Protein AF-0000000087417663 (afdb_homodimer)

InterPro domains:
  IPR006197 Peptidase S24, LexA-like [PR00726] (114-124)
  IPR006197 Peptidase S24, LexA-like [PR00726] (125-136)
  IPR006197 Peptidase S24, LexA-like [PR00726] (154-166)
  IPR006199 LexA repressor, DNA-binding domain [PF01726] (5-68)
  IPR006200 Transcription regulator LexA [MF_00015] (6-199)
  IPR006200 Transcription regulator LexA [TIGR00498] (5-198)
  IPR015927 Peptidase S24/S26A/S26B/S26C [PF00717] (82-193)
  IPR036286 LexA/Signal peptidase-like superfamily [SSF51306] (80-197)
  IPR036388 Winged helix-like DNA-binding domain superfamily [G3DSA:1.10.10.10] (5-72)
  IPR036390 Winged helix DNA-binding domain superfamily [SSF46785] (6-73)
  IPR039418 LexA-like [cd06529] (114-196)
  IPR050077 LexA repressor [PTHR33516] (3-199)

Foldseek 3Di:
DQPPLSDDPVLVVLLVVQVVCCVVVVWGDFLVVSCVVSVPPDSVVSVVSLVVQVVSQQWDADPPDRRRTGGRCVCVPFQKDFALADDDVDDGNRVPDPRDIDGPCVLPPVVFKDWDQDADCQAVLVVADHRKIFIWGFDFDDDQQFWFWKDDPNPDTDTAGWDDDDQWIWGHTSDPVDDIDIGNDITTGGTGDDIDDDD/DQPPLSDDPVLVVLLVVQVVCCVVVVWGDFLVVSCVVSVPPDSVVSVVSLVVQVVSQQWDADPPDRRRTGGRCVCVPFQKDFALADDDVPDGNRPPDPRDIDGPCVLPPVVFKDWDQDADCQAVLVVADHRKIFIWGFDFDDDQQFWFWKDDPNPDTDTAGWDDDDQWIWGHTSDPVDDIDIGNDITTGGTGDDIDDDD

Radius of gyration: 24.47 Å; Cα contacts (8 Å, |Δi|>4): 888; chains: 2; bounding box: 61×67×57 Å

Solvent-accessible surface area (backbone atoms only — not comparable to full-atom values): 20391 Å² total; per-residue (Å²): 132,75,39,99,86,65,41,51,72,68,50,46,52,50,49,52,49,42,50,50,35,24,70,73,67,71,42,22,58,37,63,67,52,50,17,66,73,68,70,40,88,47,66,64,60,45,48,51,48,50,49,51,38,32,73,68,44,39,27,40,70,48,85,92,44,70,49,28,47,34,54,26,44,24,63,44,42,49,35,30,28,34,33,32,36,40,33,19,77,49,65,18,50,65,49,77,76,82,46,49,68,41,75,50,50,87,69,34,40,54,91,48,24,35,26,28,37,31,43,54,58,48,31,41,74,71,47,42,45,58,69,22,32,41,28,26,37,64,37,70,70,80,58,71,74,38,46,26,36,30,31,41,87,84,54,23,23,26,63,24,31,34,33,78,50,96,82,31,33,41,37,34,47,33,27,92,90,55,72,67,46,76,36,77,62,65,47,41,58,16,34,57,44,30,39,42,36,76,100,133,72,40,97,84,65,40,51,73,68,50,46,51,50,50,51,50,41,50,50,35,24,68,73,68,71,42,22,58,37,64,67,54,49,16,64,75,68,70,40,87,48,67,65,60,47,48,52,49,50,48,51,37,31,72,69,43,41,27,39,69,48,85,90,44,71,49,29,46,34,55,25,43,24,63,46,42,48,35,30,28,36,33,33,35,40,32,18,74,52,63,17,49,66,50,76,77,82,45,48,68,40,76,51,51,88,69,34,42,53,92,48,23,34,26,26,38,31,44,55,58,50,30,40,75,71,46,42,46,58,70,22,32,41,28,26,38,63,35,71,69,79,57,72,73,38,47,26,36,30,30,40,89,84,54,25,21,26,64,24,30,34,34,79,51,95,82,32,32,40,37,34,47,33,28,92,91,56,71,67,46,78,34,76,62,66,46,41,58,16,33,56,44,30,38,42,36,77,102

Secondary structure (DSSP, 8-state):
---TTS--HHHHHHHHHHHHHHHHHSSPPPHHHHHHHHT---HHHHHHHHHHHHHTTSEEE-TT-TT-EEESS-----SEEEEEEEEESS------SS-EEEE-GGGG-TTTEEEEEEESSTTGGGT--TT-EEEEEE-S---TTEEEEEEETTTEEEEEEEEEETTEEEEE-S-TTSPPEEES--EEEEEEEEEEEE-/---TTS--HHHHHHHHHHHHHHHHHSSPPPHHHHHHHHT---HHHHHHHHHHHHHTTSEEE-TT-TT-EEESS-----SEEEEEEEEESS------SS-EEEE-GGGG-TTTEEEEEEESSTTGGGT--TT-EEEEEE-S---TTEEEEEEETTTEEEEEEEEEETTEEEEE-S-TTSPPEEES--EEEEEEEEEEEE-

Structure (mmCIF, N/CA/C/O backbone):
data_AF-0000000087417663-model_v1
#
loop_
_entity.id
_entity.type
_entity.pdbx_description
1 polymer 'LexA repressor'
#
loop_
_atom_site.group_PDB
_atom_site.id
_atom_site.type_symbol
_atom_site.label_atom_id
_atom_site.label_alt_id
_atom_site.label_comp_id
_atom_site.label_asym_id
_atom_site.label_entity_id
_atom_site.label_seq_id
_atom_site.pdbx_PDB_ins_code
_atom_site.Cartn_x
_atom_site.Cartn_y
_atom_site.Cartn_z
_atom_site.occupancy
_atom_site.B_iso_or_equiv
_atom_site.auth_seq_id
_atom_site.auth_comp_id
_atom_site.auth_asym_id
_atom_site.auth_atom_id
_atom_site.pdbx_PDB_model_num
ATOM 1 N N . MET A 1 1 ? 22.781 15.633 21.156 1 25.25 1 MET A N 1
ATOM 2 C CA . MET A 1 1 ? 22.844 15.68 19.688 1 25.25 1 MET A CA 1
ATOM 3 C C . MET A 1 1 ? 21.453 15.953 19.109 1 25.25 1 MET A C 1
ATOM 5 O O . MET A 1 1 ? 20.5 15.25 19.422 1 25.25 1 MET A O 1
ATOM 9 N N . ALA A 1 2 ? 21.109 17.156 18.656 1 35.22 2 ALA A N 1
ATOM 10 C CA . ALA A 1 2 ? 19.828 17.75 18.281 1 35.22 2 ALA A CA 1
ATOM 11 C C . ALA A 1 2 ? 19.156 16.922 17.172 1 35.22 2 ALA A C 1
ATOM 13 O O . ALA A 1 2 ? 19.781 16.578 16.172 1 35.22 2 ALA A O 1
ATOM 14 N N . LYS A 1 3 ? 18.141 16.344 17.391 1 44.72 3 LYS A N 1
ATOM 15 C CA . LYS A 1 3 ? 17.516 15.43 16.438 1 44.72 3 LYS A CA 1
ATOM 16 C C . LYS A 1 3 ? 16.953 16.203 15.242 1 44.72 3 LYS A C 1
ATOM 18 O O . LYS A 1 3 ? 16.891 17.422 15.258 1 44.72 3 LYS A O 1
ATOM 23 N N . LYS A 1 4 ? 16.609 15.641 14.164 1 45.53 4 LYS A N 1
ATOM 24 C CA . LYS A 1 4 ? 16.391 16.188 12.836 1 45.53 4 LYS A CA 1
ATOM 25 C C . LYS A 1 4 ? 15.461 17.406 12.883 1 45.53 4 LYS A C 1
ATOM 27 O O . LYS A 1 4 ? 15.602 18.328 12.086 1 45.53 4 LYS A O 1
ATOM 32 N N . ASN A 1 5 ? 14.469 17.453 13.797 1 47.47 5 ASN A N 1
ATOM 33 C CA . ASN A 1 5 ? 13.602 18.625 13.859 1 47.47 5 ASN A CA 1
ATOM 34 C C . ASN A 1 5 ? 13.992 19.562 15.008 1 47.47 5 ASN A C 1
ATOM 36 O O . ASN A 1 5 ? 13.258 20.5 15.336 1 47.47 5 ASN A O 1
ATOM 40 N N . GLY A 1 6 ? 15.273 19.344 15.602 1 59.28 6 GLY A N 1
ATOM 41 C CA . GLY A 1 6 ? 15.766 20.172 16.688 1 59.28 6 GLY A CA 1
ATOM 42 C C . GLY A 1 6 ? 15.055 19.922 18 1 59.28 6 GLY A C 1
ATOM 43 O O . GLY A 1 6 ? 15.086 20.75 18.906 1 59.28 6 GLY A O 1
ATOM 44 N N . LEU A 1 7 ? 14.344 18.812 18.047 1 66.44 7 LEU A N 1
ATOM 45 C CA . LEU A 1 7 ? 13.609 18.484 19.266 1 66.44 7 LEU A CA 1
ATOM 46 C C . LEU A 1 7 ? 14.508 17.766 20.266 1 66.44 7 LEU A C 1
ATOM 48 O O . LEU A 1 7 ? 15.383 16.984 19.875 1 66.44 7 LEU A O 1
ATOM 52 N N . THR A 1 8 ? 14.305 18.172 21.547 1 74.19 8 THR A N 1
ATOM 53 C CA . THR A 1 8 ? 14.883 17.359 22.609 1 74.19 8 THR A CA 1
ATOM 54 C C . THR A 1 8 ? 14.203 15.992 22.672 1 74.19 8 THR A C 1
ATOM 56 O O . THR A 1 8 ? 13.141 15.797 22.078 1 74.19 8 THR A O 1
ATOM 59 N N . GLU A 1 9 ? 14.789 15.086 23.375 1 76.75 9 GLU A N 1
ATOM 60 C CA . GLU A 1 9 ? 14.203 13.758 23.531 1 76.75 9 GLU A CA 1
ATOM 61 C C . GLU A 1 9 ? 12.789 13.836 24.094 1 76.75 9 GLU A C 1
ATOM 63 O O . GLU A 1 9 ? 11.883 13.141 23.625 1 76.75 9 GLU A O 1
ATOM 68 N N . ARG A 1 10 ? 12.719 14.641 25.094 1 79.31 10 ARG A N 1
ATOM 69 C CA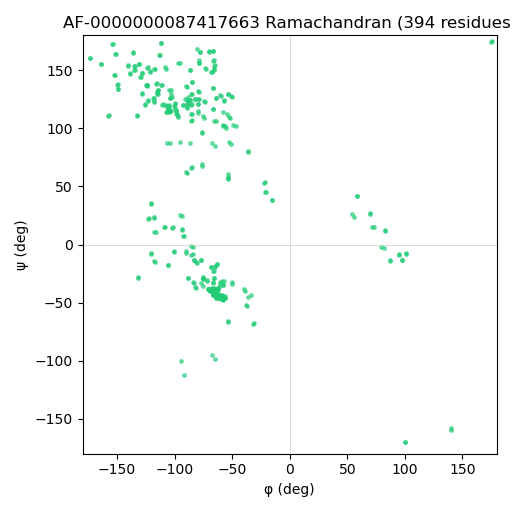 . ARG A 1 10 ? 11.43 14.781 25.766 1 79.31 10 ARG A CA 1
ATOM 70 C C . ARG A 1 10 ? 10.391 15.391 24.828 1 79.31 10 ARG A C 1
ATOM 72 O O . ARG A 1 10 ? 9.242 14.945 24.781 1 79.31 10 ARG A O 1
ATOM 79 N N . GLN A 1 11 ? 10.805 16.328 24.016 1 75 11 GLN A N 1
ATOM 80 C CA . GLN A 1 11 ? 9.906 16.969 23.062 1 75 11 GLN A CA 1
ATOM 81 C C . GLN A 1 11 ? 9.461 15.984 21.984 1 75 11 GLN A C 1
ATOM 83 O O . GLN A 1 11 ? 8.297 15.977 21.578 1 75 11 GLN A O 1
ATOM 88 N N . GLN A 1 12 ? 10.367 15.227 21.609 1 75.31 12 GLN A N 1
ATOM 89 C CA . GLN A 1 12 ? 10.062 14.211 20.609 1 75.31 12 GLN A CA 1
ATOM 90 C C . GLN A 1 12 ? 9.047 13.203 21.125 1 75.31 12 GLN A C 1
ATOM 92 O O . GLN A 1 12 ? 8.117 12.812 20.422 1 75.31 12 GLN A O 1
ATOM 97 N N . ASP A 1 13 ? 9.234 12.844 22.375 1 79.44 13 ASP A N 1
ATOM 98 C CA . ASP A 1 13 ? 8.312 11.898 23 1 79.44 13 ASP A CA 1
ATOM 99 C C . ASP A 1 13 ? 6.902 12.469 23.078 1 79.44 13 ASP A C 1
ATOM 101 O O . ASP A 1 13 ? 5.93 11.781 22.766 1 79.44 13 ASP A O 1
ATOM 105 N N . ILE A 1 14 ? 6.906 13.656 23.453 1 81.31 14 ILE A N 1
ATOM 106 C CA . ILE A 1 14 ? 5.605 14.297 23.594 1 81.31 14 ILE A CA 1
ATOM 107 C C . ILE A 1 14 ? 4.953 14.461 22.219 1 81.31 14 ILE A C 1
ATOM 109 O O . ILE A 1 14 ? 3.756 14.211 22.062 1 81.31 14 ILE A O 1
ATOM 113 N N . TYR A 1 15 ? 5.727 14.766 21.234 1 78.06 15 TYR A N 1
ATOM 114 C CA . TYR A 1 15 ? 5.203 14.922 19.891 1 78.06 15 TYR A CA 1
ATOM 115 C C . TYR A 1 15 ? 4.629 13.602 19.375 1 78.06 15 TYR A C 1
ATOM 117 O O . TYR A 1 15 ? 3.533 13.578 18.797 1 78.06 15 TYR A O 1
ATOM 125 N N . GLU A 1 16 ? 5.359 12.578 19.625 1 71.38 16 GLU A N 1
ATOM 126 C CA . GLU A 1 16 ? 4.895 11.266 19.188 1 71.38 16 GLU A CA 1
ATOM 127 C C . GLU A 1 16 ? 3.607 10.867 19.906 1 71.38 16 GLU A C 1
ATOM 129 O O . GLU A 1 16 ? 2.717 10.266 19.297 1 71.38 16 GLU A O 1
ATOM 134 N N . PHE A 1 17 ? 3.564 11.203 21.109 1 77.25 17 PHE A N 1
ATOM 135 C CA . PHE A 1 17 ? 2.361 10.953 21.891 1 77.25 17 PHE A CA 1
ATOM 136 C C . PHE A 1 17 ? 1.174 11.719 21.328 1 77.25 17 PHE A C 1
ATOM 138 O O . PHE A 1 17 ? 0.083 11.164 21.172 1 77.25 17 PHE A O 1
ATOM 145 N N . LEU A 1 18 ? 1.423 12.984 21.031 1 76.56 18 LEU A N 1
ATOM 146 C CA . LEU A 1 18 ? 0.368 13.812 20.469 1 76.56 18 LEU A CA 1
ATOM 147 C C . LEU A 1 18 ? -0.125 13.227 19.141 1 76.56 18 LEU A C 1
ATOM 149 O O . LEU A 1 18 ? -1.333 13.133 18.922 1 76.56 18 LEU A O 1
ATOM 153 N N . LYS A 1 19 ? 0.866 12.898 18.422 1 69.06 19 LYS A N 1
ATOM 154 C CA . LYS A 1 19 ? 0.556 12.32 17.109 1 69.06 19 LYS A CA 1
ATOM 155 C C . LYS A 1 19 ? -0.308 11.07 17.266 1 69.06 19 LYS A C 1
ATOM 157 O O . LYS A 1 19 ? -1.324 10.922 16.578 1 69.06 19 LYS A O 1
ATOM 162 N N . ASP A 1 20 ? 0.082 10.258 18.109 1 64.38 20 ASP A N 1
ATOM 163 C CA . ASP A 1 20 ? -0.628 9.008 18.359 1 64.38 20 ASP A CA 1
ATOM 164 C C . ASP A 1 20 ? -2.066 9.266 18.812 1 64.38 20 ASP A C 1
ATOM 166 O O . ASP A 1 20 ? -3 8.641 18.312 1 64.38 20 ASP A O 1
ATOM 170 N N . LYS A 1 21 ? -2.193 10.195 19.734 1 67.25 21 LYS A N 1
ATOM 171 C CA . LYS A 1 21 ? -3.514 10.469 20.297 1 67.25 21 LYS A CA 1
ATOM 172 C C . LYS A 1 21 ? -4.418 11.125 19.25 1 67.25 21 LYS A C 1
ATOM 174 O O . LYS A 1 21 ? -5.605 10.805 19.172 1 67.25 21 LYS A O 1
ATOM 179 N N . ILE A 1 22 ? -3.83 11.914 18.547 1 61.81 22 ILE A N 1
ATOM 180 C CA . ILE A 1 22 ? -4.625 12.633 17.562 1 61.81 22 ILE A CA 1
ATOM 181 C C . ILE A 1 22 ? -5.051 11.688 16.453 1 61.81 22 ILE A C 1
ATOM 183 O O . ILE A 1 22 ? -6.199 11.719 16 1 61.81 22 ILE A O 1
ATOM 187 N N . VAL A 1 23 ? -4.129 10.852 16.141 1 55.75 23 VAL A N 1
ATOM 188 C CA . VAL A 1 23 ? -4.402 9.914 15.062 1 55.75 23 VAL A CA 1
ATOM 189 C C . VAL A 1 23 ? -5.438 8.891 15.523 1 55.75 23 VAL A C 1
ATOM 191 O O . VAL A 1 23 ? -6.348 8.539 14.766 1 55.75 23 VAL A O 1
ATOM 194 N N . THR A 1 24 ? -5.305 8.516 16.703 1 54.56 24 THR A N 1
ATOM 195 C CA . THR A 1 24 ? -6.156 7.441 17.203 1 54.56 24 THR A CA 1
ATOM 196 C C . THR A 1 24 ? -7.527 7.984 17.609 1 54.56 24 THR A C 1
ATOM 198 O O . THR A 1 24 ? -8.555 7.348 17.359 1 54.56 24 THR A O 1
ATOM 201 N N . ARG A 1 25 ? -7.516 9.141 18.156 1 55.53 25 ARG A N 1
ATOM 202 C CA . ARG A 1 25 ? -8.758 9.641 18.734 1 55.53 25 ARG A CA 1
ATOM 203 C C . ARG A 1 25 ? -9.383 10.719 17.859 1 55.53 25 ARG A C 1
ATOM 205 O O . ARG A 1 25 ? -10.562 11.047 18.016 1 55.53 25 ARG A O 1
ATOM 212 N N . GLY A 1 26 ? -8.5 11.203 17 1 50 26 GLY A N 1
ATOM 213 C CA . GLY A 1 26 ? -8.984 12.289 16.156 1 50 26 GLY A CA 1
ATOM 214 C C . GLY A 1 26 ? -8.828 13.648 16.797 1 50 26 GLY A C 1
ATOM 215 O O . GLY A 1 26 ? -9.102 14.672 16.172 1 50 26 GLY A O 1
ATOM 216 N N . TYR A 1 27 ? -8.539 13.531 18.203 1 60.31 27 TYR A N 1
ATOM 217 C CA . TYR A 1 27 ? -8.305 14.797 18.891 1 60.31 27 TYR A CA 1
ATOM 218 C C . TYR A 1 27 ? -7.09 14.711 19.797 1 60.31 27 TYR A C 1
ATOM 220 O O . TYR A 1 27 ? -6.699 13.617 20.219 1 60.31 27 TYR A O 1
ATOM 228 N N . GLY A 1 28 ? -6.555 15.898 19.969 1 65.06 28 GLY A N 1
ATOM 229 C CA . GLY A 1 28 ? -5.336 15.938 20.766 1 65.06 28 GLY A CA 1
ATOM 230 C C . GLY A 1 28 ? -5.586 15.734 22.234 1 65.06 28 GLY A C 1
ATOM 231 O O . GLY A 1 28 ? -6.699 15.945 22.719 1 65.06 28 GLY A O 1
ATOM 232 N N . PRO A 1 29 ? -4.695 15.234 22.891 1 76.38 29 PRO A N 1
ATOM 233 C CA . PRO A 1 29 ? -4.777 15.094 24.344 1 76.38 29 PRO A CA 1
ATOM 234 C C . PRO A 1 29 ? -4.797 16.438 25.078 1 76.38 29 PRO A C 1
ATOM 236 O O . PRO A 1 29 ? -4.395 17.453 24.5 1 76.38 29 PRO A O 1
ATOM 239 N N . THR A 1 30 ? -5.426 16.422 26.328 1 75.12 30 THR A N 1
ATOM 240 C CA . THR A 1 30 ? -5.418 17.594 27.188 1 75.12 30 THR A CA 1
ATOM 241 C C . THR A 1 30 ? -4.07 17.75 27.891 1 75.12 30 THR A C 1
ATOM 243 O O . THR A 1 30 ? -3.262 16.828 27.891 1 75.12 30 THR A O 1
ATOM 246 N N . VAL A 1 31 ? -3.904 19 28.453 1 79.94 31 VAL A N 1
ATOM 247 C CA . VAL A 1 31 ? -2.697 19.266 29.219 1 79.94 31 VAL A CA 1
ATOM 248 C C . VAL A 1 31 ? -2.582 18.266 30.359 1 79.94 31 VAL A C 1
ATOM 250 O O . VAL A 1 31 ? -1.491 17.766 30.656 1 79.94 31 VAL A O 1
ATOM 253 N N . ARG A 1 32 ? -3.701 17.922 30.875 1 81.94 32 ARG A N 1
ATOM 254 C CA . ARG A 1 32 ? -3.721 17 32 1 81.94 32 ARG A CA 1
ATOM 255 C C . ARG A 1 32 ? -3.305 15.594 31.562 1 81.94 32 ARG A C 1
ATOM 257 O O . ARG A 1 32 ? -2.555 14.914 32.281 1 81.94 32 ARG A O 1
ATOM 264 N N . GLU A 1 33 ? -3.738 15.164 30.422 1 84.12 33 GLU A N 1
ATOM 265 C CA . GLU A 1 33 ? -3.4 13.844 29.891 1 84.12 33 GLU A CA 1
ATOM 266 C C . GLU A 1 33 ? -1.91 13.742 29.578 1 84.12 33 GLU A C 1
ATOM 268 O O . GLU A 1 33 ? -1.286 12.711 29.844 1 84.12 33 GLU A O 1
ATOM 273 N N . ILE A 1 34 ? -1.452 14.75 29.031 1 84.56 34 ILE A N 1
ATOM 274 C CA . ILE A 1 34 ? -0.037 14.789 28.672 1 84.56 34 ILE A CA 1
ATOM 275 C C . ILE A 1 34 ? 0.813 14.727 29.938 1 84.56 34 ILE A C 1
ATOM 277 O O . ILE A 1 34 ? 1.778 13.969 30.016 1 84.56 34 ILE A O 1
ATOM 281 N N . GLY A 1 35 ? 0.456 15.516 30.938 1 87.75 35 GLY A N 1
ATOM 282 C CA . GLY A 1 35 ? 1.159 15.477 32.219 1 87.75 35 GLY A CA 1
ATOM 283 C C . GLY A 1 35 ? 1.181 14.102 32.844 1 87.75 35 GLY A C 1
ATOM 284 O O . GLY A 1 35 ? 2.221 13.648 33.312 1 87.75 35 GLY A O 1
ATOM 285 N N . ALA A 1 36 ? 0.083 13.461 32.812 1 87.19 36 ALA A N 1
ATOM 286 C CA . ALA A 1 36 ? -0.039 12.133 33.406 1 87.19 36 ALA A CA 1
ATOM 287 C C . ALA A 1 36 ? 0.82 11.117 32.656 1 87.19 36 ALA A C 1
ATOM 289 O O . ALA A 1 36 ? 1.458 10.258 33.25 1 87.19 36 ALA A O 1
ATOM 290 N N . ALA A 1 37 ? 0.883 11.258 31.312 1 84 37 ALA A N 1
ATOM 291 C CA . ALA A 1 37 ? 1.581 10.289 30.469 1 84 37 ALA A CA 1
ATOM 292 C C . ALA A 1 37 ? 3.094 10.406 30.641 1 84 37 ALA A C 1
ATOM 294 O O . ALA A 1 37 ? 3.811 9.406 30.562 1 84 37 ALA A O 1
ATOM 295 N N . PHE A 1 38 ? 3.523 11.602 30.906 1 87.75 38 PHE A N 1
ATOM 296 C CA . PHE A 1 38 ? 4.969 11.805 30.938 1 87.75 38 PHE A CA 1
ATOM 297 C C . PHE A 1 38 ? 5.438 12.211 32.312 1 87.75 38 PHE A C 1
ATOM 299 O O . PHE A 1 38 ? 6.594 12.602 32.5 1 87.75 38 PHE A O 1
ATOM 306 N N . GLU A 1 39 ? 4.535 12.086 33.25 1 87.31 39 GLU A N 1
ATOM 307 C CA . GLU A 1 39 ? 4.84 12.344 34.656 1 87.31 39 GLU A CA 1
ATOM 308 C C . GLU A 1 39 ? 5.348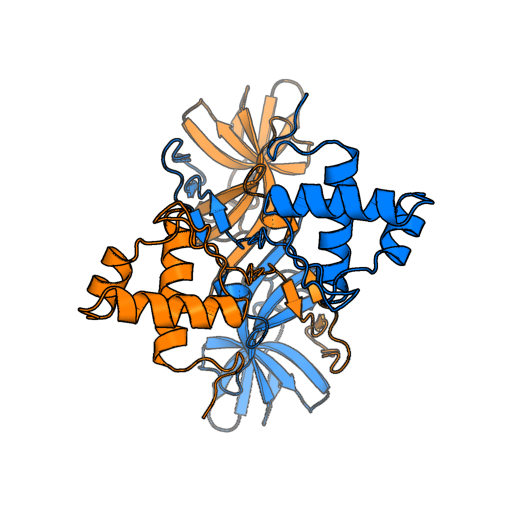 13.766 34.875 1 87.31 39 GLU A C 1
ATOM 310 O O . GLU A 1 39 ? 6.375 13.977 35.5 1 87.31 39 GLU A O 1
ATOM 315 N N . ILE A 1 40 ? 4.723 14.648 34.219 1 85 40 ILE A N 1
ATOM 316 C CA . ILE A 1 40 ? 4.961 16.078 34.438 1 85 40 ILE A CA 1
ATOM 317 C C . ILE A 1 40 ? 3.879 16.641 35.344 1 85 40 ILE A C 1
ATOM 319 O O . ILE A 1 40 ? 2.699 16.656 35 1 85 40 ILE A O 1
ATOM 323 N N . ARG A 1 41 ? 4.262 17.016 36.531 1 84.06 41 ARG A N 1
ATOM 324 C CA . ARG A 1 41 ? 3.307 17.406 37.562 1 84.06 41 ARG A CA 1
ATOM 325 C C . ARG A 1 41 ? 2.76 18.812 37.312 1 84.06 41 ARG A C 1
ATOM 327 O O . ARG A 1 41 ? 1.592 19.094 37.562 1 84.06 41 ARG A O 1
ATOM 334 N N . SER A 1 42 ? 3.596 19.656 36.75 1 81.94 42 SER A N 1
ATOM 335 C CA . SER A 1 42 ? 3.199 21.047 36.562 1 81.94 42 SER A CA 1
ATOM 336 C C . SER A 1 42 ? 2.531 21.234 35.188 1 81.94 42 SER A C 1
ATOM 338 O O . SER A 1 42 ? 3.082 20.844 34.156 1 81.94 42 SER A O 1
ATOM 340 N N . PRO A 1 43 ? 1.26 21.812 35.156 1 83.81 43 PRO A N 1
ATOM 341 C CA . PRO A 1 43 ? 0.661 22.156 33.875 1 83.81 43 PRO A CA 1
ATOM 342 C C . PRO A 1 43 ? 1.522 23.109 33.062 1 83.81 43 PRO A C 1
ATOM 344 O O . PRO A 1 43 ? 1.567 23.016 31.828 1 83.81 43 PRO A O 1
ATOM 347 N N . ASN A 1 44 ? 2.201 23.906 33.75 1 84.19 44 ASN A N 1
ATOM 348 C CA . ASN A 1 44 ? 3.064 24.859 33.062 1 84.19 44 ASN A CA 1
ATOM 349 C C . ASN A 1 44 ? 4.215 24.172 32.344 1 84.19 44 ASN A C 1
ATOM 351 O O . ASN A 1 44 ? 4.621 24.578 31.266 1 84.19 44 ASN A O 1
ATOM 355 N N . GLY A 1 45 ? 4.703 23.203 33 1 84.69 45 GLY A N 1
ATOM 356 C CA . GLY A 1 45 ? 5.742 22.422 32.344 1 84.69 45 GLY A CA 1
ATOM 357 C C . GLY A 1 45 ? 5.289 21.797 31.047 1 84.69 45 GLY A C 1
ATOM 358 O O . GLY A 1 45 ? 6.027 21.812 30.062 1 84.69 45 GLY A O 1
ATOM 359 N N . VAL A 1 46 ? 4.098 21.234 31.031 1 85.62 46 VAL A N 1
ATOM 360 C CA . VAL A 1 46 ? 3.531 20.672 29.812 1 85.62 46 VAL A CA 1
ATOM 361 C C . VAL A 1 46 ? 3.377 21.766 28.766 1 85.62 46 VAL A C 1
ATOM 363 O O . VAL A 1 46 ? 3.736 21.562 27.594 1 85.62 46 VAL A O 1
ATOM 366 N N . MET A 1 47 ? 2.896 22.844 29.188 1 83 47 MET A N 1
ATOM 367 C CA . MET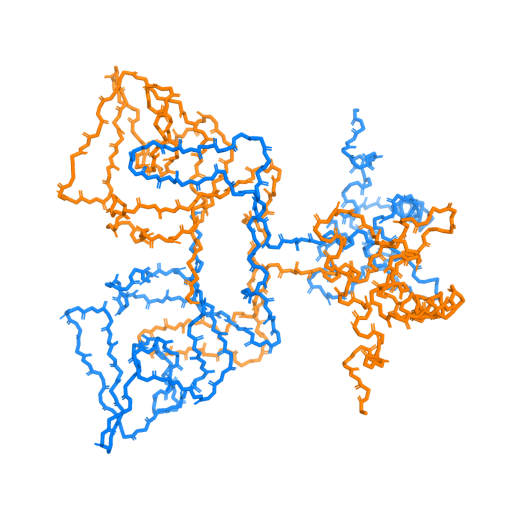 A 1 47 ? 2.654 23.953 28.266 1 83 47 MET A CA 1
ATOM 368 C C . MET A 1 47 ? 3.955 24.422 27.625 1 83 47 MET A C 1
ATOM 370 O O . MET A 1 47 ? 3.967 24.812 26.453 1 83 47 MET A O 1
ATOM 374 N N . CYS A 1 48 ? 5.004 24.406 28.344 1 84.81 48 CYS A N 1
ATOM 375 C CA . CYS A 1 48 ? 6.309 24.797 27.828 1 84.81 48 CYS A CA 1
ATOM 376 C C . CYS A 1 48 ? 6.715 23.891 26.656 1 84.81 48 CYS A C 1
ATOM 378 O O . CYS A 1 48 ? 7.199 24.375 25.641 1 84.81 48 CYS A O 1
ATOM 380 N N . HIS A 1 49 ? 6.496 22.656 26.859 1 84.25 49 HIS A N 1
ATOM 381 C CA . HIS A 1 49 ? 6.824 21.734 25.781 1 84.25 49 HIS A CA 1
ATOM 382 C C . HIS A 1 49 ? 5.918 21.953 24.578 1 84.25 49 HIS A C 1
ATOM 384 O O . HIS A 1 49 ? 6.375 21.891 23.422 1 84.25 49 HIS A O 1
ATOM 390 N N . LEU A 1 50 ? 4.707 22.141 24.859 1 81.75 50 LEU A N 1
ATOM 391 C CA . LEU A 1 50 ? 3.762 22.375 23.781 1 81.75 50 LEU A CA 1
ATOM 392 C C . LEU A 1 50 ? 4.113 23.656 23.016 1 81.75 50 LEU A C 1
ATOM 394 O O . LEU A 1 50 ? 4.023 23.703 21.797 1 81.75 50 LEU A O 1
ATOM 398 N N . LYS A 1 51 ? 4.426 24.641 23.688 1 78.94 51 LYS A N 1
ATOM 399 C CA . LYS A 1 51 ? 4.859 25.891 23.078 1 78.94 51 LYS A CA 1
ATOM 400 C C . LYS A 1 51 ? 6.098 25.688 22.203 1 78.94 51 LYS A C 1
ATOM 402 O O . LYS A 1 51 ? 6.203 26.25 21.109 1 78.94 51 LYS A O 1
ATOM 407 N N . ALA A 1 52 ? 6.98 24.969 22.75 1 79.19 52 ALA A N 1
ATOM 408 C CA . ALA A 1 52 ? 8.188 24.656 21.984 1 79.19 52 ALA A CA 1
ATOM 409 C C . ALA A 1 52 ? 7.844 23.922 20.688 1 79.19 52 ALA A C 1
ATOM 411 O O . ALA A 1 52 ? 8.383 24.234 19.625 1 79.19 52 ALA A O 1
ATOM 412 N N . LEU A 1 53 ? 6.98 22.922 20.812 1 76.81 53 LEU A N 1
ATOM 413 C CA . LEU A 1 53 ? 6.551 22.188 19.641 1 76.81 53 LEU A CA 1
ATOM 414 C C . LEU A 1 53 ? 5.824 23.094 18.656 1 76.81 53 LEU A C 1
ATOM 416 O O . LEU A 1 53 ? 5.984 22.953 17.438 1 76.81 53 LEU A O 1
ATOM 420 N N . GLU A 1 54 ? 5.066 23.953 19.172 1 74.12 54 GLU A N 1
ATOM 421 C CA . GLU A 1 54 ? 4.348 24.922 18.344 1 74.12 54 GLU A CA 1
ATOM 422 C C . GLU A 1 54 ? 5.309 25.891 17.656 1 74.12 54 GLU A C 1
ATOM 424 O O . GLU A 1 54 ? 5.16 26.188 16.469 1 74.12 54 GLU A O 1
ATOM 429 N N . LYS A 1 55 ? 6.16 26.281 18.391 1 71 55 LYS A N 1
ATOM 430 C CA . LYS A 1 55 ? 7.172 27.188 17.859 1 71 55 LYS A CA 1
ATOM 431 C C . LYS A 1 55 ? 7.953 26.516 16.719 1 71 55 LYS A C 1
ATOM 433 O O . LYS A 1 55 ? 8.32 27.172 15.75 1 71 55 LYS A O 1
ATOM 438 N N . LYS A 1 56 ? 8.094 25.281 16.906 1 66.25 56 LYS A N 1
ATOM 439 C CA . LYS A 1 56 ? 8.844 24.516 15.898 1 66.25 56 LYS A CA 1
ATOM 440 C C . LYS A 1 56 ? 7.953 24.109 14.734 1 66.25 56 LYS A C 1
ATOM 442 O O . LYS A 1 56 ? 8.406 23.438 13.805 1 66.25 56 LYS A O 1
ATOM 447 N N . GLY A 1 57 ? 6.676 24.484 14.898 1 63.41 57 GLY A N 1
ATOM 448 C CA . GLY A 1 57 ? 5.723 24.312 13.82 1 63.41 57 GLY A CA 1
ATOM 449 C C . GLY A 1 57 ? 5.148 22.906 13.766 1 63.41 57 GLY A C 1
ATOM 450 O O . GLY A 1 57 ? 4.586 22.5 12.742 1 63.41 57 GLY A O 1
ATOM 451 N N . LEU A 1 58 ? 5.375 22.156 14.789 1 65.19 58 LEU A N 1
ATOM 452 C CA . LEU A 1 58 ? 4.949 20.766 14.781 1 65.19 58 LEU A CA 1
ATOM 453 C C . LEU A 1 58 ? 3.484 20.641 15.188 1 65.19 58 LEU A C 1
ATOM 455 O O . LEU A 1 58 ? 2.793 19.719 14.75 1 65.19 58 LEU A O 1
ATOM 459 N N . ILE A 1 59 ? 3.088 21.562 16.078 1 67 59 ILE A N 1
ATOM 460 C CA . ILE A 1 59 ? 1.693 21.547 16.516 1 67 59 ILE A CA 1
ATOM 461 C C . ILE A 1 59 ? 1.126 22.953 16.516 1 67 59 ILE A C 1
ATOM 463 O O . ILE A 1 59 ? 1.878 23.938 16.484 1 67 59 ILE A O 1
ATOM 467 N N . THR A 1 60 ? -0.116 23.062 16.297 1 64.5 60 THR A N 1
ATOM 468 C CA . THR A 1 60 ? -0.841 24.312 16.516 1 64.5 60 THR A CA 1
ATOM 469 C C . THR A 1 60 ? -1.872 24.156 17.625 1 64.5 60 THR A C 1
ATOM 471 O O . THR A 1 60 ? -2.451 23.078 17.781 1 64.5 60 THR A O 1
ATOM 474 N N . ARG A 1 61 ? -1.864 25.109 18.562 1 63.62 61 ARG A N 1
ATOM 475 C CA . ARG A 1 61 ? -2.826 25.062 19.656 1 63.62 61 ARG A CA 1
ATOM 476 C C . ARG A 1 61 ? -3.854 26.188 19.531 1 63.62 61 ARG A C 1
ATOM 478 O O . ARG A 1 61 ? -3.52 27.297 19.094 1 63.62 61 ARG A O 1
ATOM 485 N N . GLU A 1 62 ? -5.07 25.812 19.422 1 51.5 62 GLU A N 1
ATOM 486 C CA . GLU A 1 62 ? -6.086 26.859 19.469 1 51.5 62 GLU A CA 1
ATOM 487 C C . GLU A 1 62 ? -6.355 27.281 20.906 1 51.5 62 GLU A C 1
ATOM 489 O O . GLU A 1 62 ? -6.324 26.469 21.828 1 51.5 62 GLU A O 1
ATOM 494 N N . SER A 1 63 ? -6.055 28.422 21.203 1 49.94 63 SER A N 1
ATOM 495 C CA . SER A 1 63 ? -6.055 29.062 22.516 1 49.94 63 SER A CA 1
ATOM 496 C C . SER A 1 63 ? -7.238 28.609 23.359 1 49.94 63 SER A C 1
ATOM 498 O O . SER A 1 63 ? -7.102 28.422 24.562 1 49.94 63 SER A O 1
ATOM 500 N N . HIS A 1 64 ? -8.398 28.656 22.938 1 46.62 64 HIS A N 1
ATOM 501 C CA . HIS A 1 64 ? -9.547 28.641 23.844 1 46.62 64 HIS A CA 1
ATOM 502 C C . HIS A 1 64 ? -10.023 27.203 24.109 1 46.62 64 HIS A C 1
ATOM 504 O O . HIS A 1 64 ? -10.914 26.984 24.938 1 46.62 64 HIS A O 1
ATOM 510 N N . MET A 1 65 ? -9.445 26.078 23.422 1 40.66 65 MET A N 1
ATOM 511 C CA . MET A 1 65 ? -9.977 24.75 23.688 1 40.66 65 MET A CA 1
ATOM 512 C C . MET A 1 65 ? -8.859 23.797 24.109 1 40.66 65 MET A C 1
ATOM 514 O O . MET A 1 65 ? -7.77 23.828 23.547 1 40.66 65 MET A O 1
ATOM 518 N N . SER A 1 66 ? -8.922 23.25 25.25 1 45.19 66 SER A N 1
ATOM 519 C CA . SER A 1 66 ? -8.008 22.266 25.828 1 45.19 66 SER A CA 1
ATOM 520 C C . SER A 1 66 ? -7.539 21.266 24.781 1 45.19 66 SER A C 1
ATOM 522 O O . SER A 1 66 ? -6.391 20.812 24.828 1 45.19 66 SER A O 1
ATOM 524 N N . ARG A 1 67 ? -8.398 20.812 23.891 1 42.59 67 ARG A N 1
ATOM 525 C CA . ARG A 1 67 ? -8.117 19.719 22.953 1 42.59 67 ARG A CA 1
ATOM 526 C C . ARG A 1 67 ? -7.609 20.25 21.625 1 42.59 67 ARG A C 1
ATOM 528 O O . ARG A 1 67 ? -7.594 19.531 20.625 1 42.59 67 ARG A O 1
ATOM 535 N N . ALA A 1 68 ? -7.07 21.406 21.719 1 50.03 68 ALA A N 1
ATOM 536 C CA . ALA A 1 68 ? -6.859 22.109 20.453 1 50.03 68 ALA A CA 1
ATOM 537 C C . ALA A 1 68 ? -5.461 21.844 19.906 1 50.03 68 ALA A C 1
ATOM 539 O O . ALA A 1 68 ? -4.922 22.641 19.156 1 50.03 68 ALA A O 1
ATOM 540 N N . ILE A 1 69 ? -4.824 20.922 20.422 1 49.41 69 ILE A N 1
ATOM 541 C CA . ILE A 1 69 ? -3.492 20.688 19.875 1 49.41 69 ILE A CA 1
ATOM 542 C C . ILE A 1 69 ? -3.607 20 18.516 1 49.41 69 ILE A C 1
ATOM 544 O O . ILE A 1 69 ? -4.328 19.016 18.375 1 49.41 69 ILE A O 1
ATOM 548 N N . GLN A 1 70 ? -3.285 20.781 17.578 1 50.28 70 GLN A N 1
ATOM 549 C CA . GLN A 1 70 ? -3.229 20.203 16.234 1 50.28 70 GLN A CA 1
ATOM 550 C C . GLN A 1 70 ? -1.786 20.047 15.766 1 50.28 70 GLN A C 1
ATOM 552 O O . GLN A 1 70 ? -0.927 20.859 16.094 1 50.28 70 GLN A O 1
ATOM 557 N N . LEU A 1 71 ? -1.381 18.922 15.5 1 49.12 71 LEU A N 1
ATOM 558 C CA . LEU A 1 71 ? -0.057 18.766 14.906 1 49.12 71 LEU A CA 1
ATOM 559 C C . LEU A 1 71 ? 0.097 19.656 13.68 1 49.12 71 LEU A C 1
ATOM 561 O O . LEU A 1 71 ? -0.832 19.781 12.883 1 49.12 71 LEU A O 1
ATOM 565 N N . THR A 1 72 ? 0.943 20.688 13.906 1 46.56 72 THR A N 1
ATOM 566 C CA . THR A 1 72 ? 1.208 21.531 12.742 1 46.56 72 THR A CA 1
ATOM 567 C C . THR A 1 72 ? 1.679 20.688 11.562 1 46.56 72 THR A C 1
ATOM 569 O O . THR A 1 72 ? 1.345 20.984 10.406 1 46.56 72 THR A O 1
ATOM 572 N N . GLU A 1 73 ? 2.928 20.141 11.898 1 40.84 73 GLU A N 1
ATOM 573 C CA . GLU A 1 73 ? 3.445 19.312 10.812 1 40.84 73 GLU A CA 1
ATOM 574 C C . GLU A 1 73 ? 2.424 18.25 10.383 1 40.84 73 GLU A C 1
ATOM 576 O O . GLU A 1 73 ? 1.99 17.438 11.195 1 40.84 73 GLU A O 1
ATOM 581 N N . SER A 1 74 ? 1.376 18.656 9.977 1 39.56 74 SER A N 1
ATOM 582 C CA . SER A 1 74 ? 0.72 17.625 9.172 1 39.56 74 SER A CA 1
ATOM 583 C C . SER A 1 74 ? 1.7 16.531 8.773 1 39.56 74 SER A C 1
ATOM 585 O O . SER A 1 74 ? 2.539 16.734 7.891 1 39.56 74 SER A O 1
ATOM 587 N N . THR A 1 75 ? 2.512 16.266 9.695 1 38.94 75 THR A N 1
ATOM 588 C CA . THR A 1 75 ? 3.348 15.141 9.289 1 38.94 75 THR A CA 1
ATOM 589 C C . THR A 1 75 ? 2.654 14.32 8.211 1 38.94 75 THR A C 1
ATOM 591 O O . THR A 1 75 ? 1.669 13.625 8.484 1 38.94 75 THR A O 1
ATOM 594 N N . GLN A 1 76 ? 2.301 15.031 7.266 1 41.25 76 GLN A N 1
ATOM 595 C CA . GLN A 1 76 ? 1.822 14.594 5.957 1 41.25 76 GLN A CA 1
ATOM 596 C C . GLN A 1 76 ? 2.277 13.172 5.652 1 41.25 76 GLN A C 1
ATOM 598 O O . GLN A 1 76 ? 3.436 12.945 5.297 1 41.25 76 GLN A O 1
ATOM 603 N N . PHE A 1 77 ? 2.123 12.406 6.613 1 47.41 77 PHE A N 1
ATOM 604 C CA . PHE A 1 77 ? 2.408 11.047 6.156 1 47.41 77 PHE A CA 1
ATOM 605 C C . PHE A 1 77 ? 1.929 10.852 4.723 1 47.41 77 PHE A C 1
ATOM 607 O O . PHE A 1 77 ? 0.797 11.203 4.387 1 47.41 77 PHE A O 1
ATOM 614 N N . SER A 1 78 ? 2.705 11.305 3.799 1 59.53 78 SER A N 1
ATOM 615 C CA . SER A 1 78 ? 2.453 11.023 2.389 1 59.53 78 SER A CA 1
ATOM 616 C C . SER A 1 78 ? 2.611 9.539 2.086 1 59.53 78 SER A C 1
ATOM 618 O O . SER A 1 78 ? 3.559 8.898 2.553 1 59.53 78 SER A O 1
ATOM 620 N N . ALA A 1 79 ? 1.513 8.891 1.888 1 72.81 79 ALA A N 1
ATOM 621 C CA . ALA A 1 79 ? 1.65 7.547 1.327 1 72.81 79 ALA A CA 1
ATOM 622 C C . ALA A 1 79 ? 2.482 7.57 0.049 1 72.81 79 ALA A C 1
ATOM 624 O O . ALA A 1 79 ? 1.963 7.328 -1.043 1 72.81 79 ALA A O 1
ATOM 625 N N . SER A 1 80 ? 3.738 8.102 0.22 1 69.44 80 SER A N 1
ATOM 626 C CA . SER A 1 80 ? 4.684 8.148 -0.892 1 69.44 80 SER A CA 1
ATOM 627 C C . SER A 1 80 ? 6.039 7.578 -0.488 1 69.44 80 SER A C 1
ATOM 629 O O . SER A 1 80 ? 6.406 7.613 0.688 1 69.44 80 SER A O 1
ATOM 631 N N . LEU A 1 81 ? 6.664 6.941 -1.345 1 71.38 81 LEU A N 1
ATOM 632 C CA . LEU A 1 81 ? 8.016 6.414 -1.171 1 71.38 81 LEU A CA 1
ATOM 633 C C . LEU A 1 81 ? 8.922 6.844 -2.322 1 71.38 81 LEU A C 1
ATOM 635 O O . LEU A 1 81 ? 8.453 7.008 -3.453 1 71.38 81 LEU A O 1
ATOM 639 N N . PRO A 1 82 ? 10.211 7.051 -2.043 1 70.5 82 PRO A N 1
ATOM 640 C CA . PRO A 1 82 ? 11.148 7.176 -3.158 1 70.5 82 PRO A CA 1
ATOM 641 C C . PRO A 1 82 ? 11.133 5.957 -4.078 1 70.5 82 PRO A C 1
ATOM 643 O O . PRO A 1 82 ? 11.164 4.816 -3.605 1 70.5 82 PRO A O 1
ATOM 646 N N . LEU A 1 83 ? 10.891 6.125 -5.316 1 72.5 83 LEU A N 1
ATOM 647 C CA . LEU A 1 83 ? 11.016 5.066 -6.312 1 72.5 83 LEU A CA 1
ATOM 648 C C . LEU A 1 83 ? 12.461 4.961 -6.809 1 72.5 83 LEU A C 1
ATOM 650 O O . LEU A 1 83 ? 12.945 5.844 -7.512 1 72.5 83 LEU A O 1
ATOM 654 N N . ALA A 1 84 ? 13.148 3.938 -6.395 1 74.56 84 ALA A N 1
ATOM 655 C CA . ALA A 1 84 ? 14.562 3.77 -6.711 1 74.56 84 ALA A CA 1
ATOM 656 C C . ALA A 1 84 ? 14.75 3.201 -8.117 1 74.56 84 ALA A C 1
ATOM 658 O O . ALA A 1 84 ? 15.852 3.23 -8.672 1 74.56 84 ALA A O 1
ATOM 659 N N . GLY A 1 85 ? 13.68 2.633 -8.727 1 75.56 85 GLY A N 1
ATOM 660 C CA . GLY A 1 85 ? 13.773 2.066 -10.062 1 75.56 85 GLY A CA 1
ATOM 661 C C . GLY A 1 85 ? 12.992 0.779 -10.219 1 75.56 85 GLY A C 1
ATOM 662 O O . GLY A 1 85 ? 11.938 0.608 -9.602 1 75.56 85 GLY A O 1
ATOM 663 N N . ASN A 1 86 ? 13.477 0.053 -11.273 1 76.19 86 ASN A N 1
ATOM 664 C CA . ASN A 1 86 ? 12.867 -1.239 -11.57 1 76.19 86 ASN A CA 1
ATOM 665 C C . ASN A 1 86 ? 13.75 -2.395 -11.094 1 76.19 86 ASN A C 1
ATOM 667 O O . ASN A 1 86 ? 14.977 -2.291 -11.102 1 76.19 86 ASN A O 1
ATOM 671 N N . VAL A 1 87 ? 13.18 -3.203 -10.43 1 73.56 87 VAL A N 1
ATOM 672 C CA . VAL A 1 87 ? 13.945 -4.367 -9.992 1 73.56 87 VAL A CA 1
ATOM 673 C C . VAL A 1 87 ? 13.508 -5.598 -10.789 1 73.56 87 VAL A C 1
ATOM 675 O O . VAL A 1 87 ? 12.312 -5.867 -10.922 1 73.56 87 VAL A O 1
ATOM 678 N N . ALA A 1 88 ? 14.266 -5.582 -11.883 1 64.06 88 ALA A N 1
ATOM 679 C CA . ALA A 1 88 ? 14.008 -6.766 -12.703 1 64.06 88 ALA A CA 1
ATOM 680 C C . ALA A 1 88 ? 14.766 -7.977 -12.164 1 64.06 88 ALA A C 1
ATOM 682 O O . ALA A 1 88 ? 15.656 -7.84 -11.328 1 64.06 88 ALA A O 1
ATOM 683 N N . ALA A 1 89 ? 14.57 -8.938 -12.5 1 51.34 89 ALA A N 1
ATOM 684 C CA . ALA A 1 89 ? 15.633 -9.945 -12.555 1 51.34 89 ALA A CA 1
ATOM 685 C C . ALA A 1 89 ? 16.969 -9.32 -12.953 1 51.34 89 ALA A C 1
ATOM 687 O O . ALA A 1 89 ? 18.031 -9.844 -12.609 1 51.34 89 ALA A O 1
ATOM 688 N N . GLY A 1 90 ? 17 -8.445 -13.992 1 46.16 90 GLY A N 1
ATOM 689 C CA . GLY A 1 90 ? 18.328 -8.078 -14.484 1 46.16 90 GLY A CA 1
ATOM 690 C C . GLY A 1 90 ? 18.875 -6.836 -13.812 1 46.16 90 GLY A C 1
ATOM 691 O O . GLY A 1 90 ? 18.984 -6.781 -12.578 1 46.16 90 GLY A O 1
ATOM 692 N N . THR A 1 91 ? 18.984 -5.711 -14.664 1 44.25 91 THR A N 1
ATOM 693 C CA . THR A 1 91 ? 19.797 -4.555 -14.297 1 44.25 91 THR A CA 1
ATOM 694 C C . THR A 1 91 ? 18.984 -3.57 -13.461 1 44.25 91 THR A C 1
ATOM 696 O O . THR A 1 91 ? 17.984 -3.025 -13.93 1 44.25 91 THR A O 1
ATOM 699 N N . PRO A 1 92 ? 18.969 -3.789 -12.156 1 48.28 92 PRO A N 1
ATOM 700 C CA . PRO A 1 92 ? 18.328 -2.771 -11.32 1 48.28 92 PRO A CA 1
ATOM 701 C C . PRO A 1 92 ? 18.766 -1.354 -11.672 1 48.28 92 PRO A C 1
ATOM 703 O O . PRO A 1 92 ? 19.953 -1.109 -11.867 1 48.28 92 PRO A O 1
ATOM 706 N N . VAL A 1 93 ? 18.078 -0.427 -12.391 1 51.16 93 VAL A N 1
ATOM 707 C CA . VAL A 1 93 ? 18.531 0.961 -12.422 1 51.16 93 VAL A CA 1
ATOM 708 C C . VAL A 1 93 ? 18.172 1.646 -11.109 1 51.16 93 VAL A C 1
ATOM 710 O O . VAL A 1 93 ? 17 1.872 -10.812 1 51.16 93 VAL A O 1
ATOM 713 N N . LEU A 1 94 ? 18.781 1.25 -10.031 1 51.59 94 LEU A N 1
ATOM 714 C CA . LEU A 1 94 ? 18.625 2.07 -8.836 1 51.59 94 LEU A CA 1
ATOM 715 C C . LEU A 1 94 ? 18.938 3.531 -9.133 1 51.59 94 LEU A C 1
ATOM 717 O O . LEU A 1 94 ? 20 3.842 -9.688 1 51.59 94 LEU A O 1
ATOM 721 N N . ALA A 1 95 ? 18.031 4.273 -9.562 1 46.59 95 ALA A N 1
ATOM 722 C CA . ALA A 1 95 ? 18.297 5.664 -9.906 1 46.59 95 ALA A CA 1
ATOM 723 C C . ALA A 1 95 ? 18.703 6.469 -8.672 1 46.59 95 ALA A C 1
ATOM 725 O O . ALA A 1 95 ? 18.016 6.418 -7.645 1 46.59 95 ALA A O 1
ATOM 726 N N . GLU A 1 96 ? 19.891 6.457 -8.312 1 44.28 96 GLU A N 1
ATOM 727 C CA . GLU A 1 96 ? 20.5 7.199 -7.211 1 44.28 96 GLU A CA 1
ATOM 728 C C . GLU A 1 96 ? 19.797 8.531 -6.988 1 44.28 96 GLU A C 1
ATOM 730 O O . GLU A 1 96 ? 19.609 8.961 -5.848 1 44.28 96 GLU A O 1
ATOM 735 N N . GLU A 1 97 ? 19.969 9.375 -7.988 1 45.53 97 GLU A N 1
ATOM 736 C CA . GLU A 1 97 ? 19.859 10.812 -7.738 1 45.53 97 GLU A CA 1
ATOM 737 C C . GLU A 1 97 ? 18.422 11.195 -7.379 1 45.53 97 GLU A C 1
ATOM 739 O O . GLU A 1 97 ? 18.188 11.82 -6.344 1 45.53 97 GLU A O 1
ATOM 744 N N . GLN A 1 98 ? 17.719 11.617 -8.391 1 47.47 98 GLN A N 1
ATOM 745 C CA . GLN A 1 98 ? 16.438 12.305 -8.211 1 47.47 98 GLN A CA 1
ATOM 746 C C . GLN A 1 98 ? 15.289 11.312 -8.086 1 47.47 98 GLN A C 1
ATOM 748 O O . GLN A 1 98 ? 14.734 10.859 -9.086 1 47.47 98 GLN A O 1
ATOM 753 N N . CYS A 1 99 ? 15.406 10.594 -6.969 1 56.62 99 CYS A N 1
ATOM 754 C CA . CYS A 1 99 ? 14.422 9.531 -6.805 1 56.62 99 CYS A CA 1
ATOM 755 C C . CYS A 1 99 ? 13.008 10.086 -6.883 1 56.62 99 CYS A C 1
ATOM 757 O O . CYS A 1 99 ? 12.656 11.016 -6.145 1 56.62 99 CYS A O 1
ATOM 759 N N . GLU A 1 100 ? 12.422 9.883 -8.008 1 67.38 100 GLU A N 1
ATOM 760 C CA . GLU A 1 100 ? 11.016 10.227 -8.156 1 67.38 100 GLU A CA 1
ATOM 761 C C . GLU A 1 100 ? 10.18 9.625 -7.027 1 67.38 100 GLU A C 1
ATOM 763 O O . GLU A 1 100 ? 10.492 8.539 -6.531 1 67.38 100 GLU A O 1
ATOM 768 N N . GLN A 1 101 ? 9.5 10.391 -6.469 1 75.44 101 GLN A N 1
ATOM 769 C CA . GLN A 1 101 ? 8.586 9.914 -5.438 1 75.44 101 GLN A CA 1
ATOM 770 C C . GLN A 1 101 ? 7.387 9.195 -6.051 1 75.44 101 GLN A C 1
ATOM 772 O O . GLN A 1 101 ? 6.828 9.656 -7.047 1 75.44 101 GLN A O 1
ATOM 777 N N . GLN A 1 102 ? 7.242 8.023 -5.633 1 81.69 102 GLN A N 1
ATOM 778 C CA . GLN A 1 102 ? 6.008 7.332 -5.984 1 81.69 102 GLN A CA 1
ATOM 779 C C . GLN A 1 102 ? 4.902 7.629 -4.973 1 81.69 102 GLN A C 1
ATOM 781 O O . GLN A 1 102 ? 5.066 7.375 -3.779 1 81.69 102 GLN A O 1
ATOM 786 N N . ASP A 1 103 ? 3.822 8.109 -5.457 1 81.94 103 ASP A N 1
ATOM 787 C CA . ASP A 1 103 ? 2.699 8.508 -4.617 1 81.94 103 ASP A CA 1
ATOM 788 C C . ASP A 1 103 ? 1.621 7.43 -4.586 1 81.94 103 ASP A C 1
ATOM 790 O O . ASP A 1 103 ? 1.097 7.039 -5.633 1 81.94 103 ASP A O 1
ATOM 794 N N . PHE A 1 104 ? 1.284 6.922 -3.393 1 87.94 104 PHE A N 1
ATOM 795 C CA . PHE A 1 104 ? 0.262 5.895 -3.229 1 87.94 104 PHE A CA 1
ATOM 796 C C . PHE A 1 104 ? -0.983 6.473 -2.566 1 87.94 104 PHE A C 1
ATOM 798 O O . PHE A 1 104 ? -1.866 5.727 -2.137 1 87.94 104 PHE A O 1
ATOM 805 N N . SER A 1 105 ? -1.182 7.727 -2.475 1 81.44 105 SER A N 1
ATOM 806 C CA . SER A 1 105 ? -2.24 8.383 -1.715 1 81.44 105 SER A CA 1
ATOM 807 C C . SER A 1 105 ? -3.615 8.055 -2.291 1 81.44 105 SER A C 1
ATOM 809 O O . SER A 1 105 ? -4.605 8.023 -1.56 1 81.44 105 SER A O 1
ATOM 811 N N . SER A 1 106 ? -3.641 7.805 -3.592 1 83.12 106 SER A N 1
ATOM 812 C CA . SER A 1 106 ? -4.918 7.547 -4.254 1 83.12 106 SER A CA 1
ATOM 813 C C . SER A 1 106 ? -5.578 6.285 -3.705 1 83.12 106 SER A C 1
ATOM 815 O O . SER A 1 106 ? -6.781 6.086 -3.869 1 83.12 106 SER A O 1
ATOM 817 N N . LEU A 1 107 ? -4.766 5.48 -3.016 1 90.19 107 LEU A N 1
ATOM 818 C CA . LEU A 1 107 ? -5.301 4.25 -2.447 1 90.19 107 LEU A CA 1
ATOM 819 C C . LEU A 1 107 ? -5.973 4.52 -1.104 1 90.19 107 LEU A C 1
ATOM 821 O O . LEU A 1 107 ? -6.719 3.676 -0.599 1 90.19 107 LEU A O 1
ATOM 825 N N . PHE A 1 108 ? -5.754 5.648 -0.57 1 83.31 108 PHE A N 1
ATOM 826 C CA . PHE A 1 108 ? -6.109 5.812 0.834 1 83.31 108 PHE A CA 1
ATOM 827 C C . PHE A 1 108 ? -7.137 6.926 1.007 1 83.31 108 PHE A C 1
ATOM 829 O O . PHE A 1 108 ? -7.098 7.664 1.992 1 83.31 108 PHE A O 1
ATOM 836 N N . ASN A 1 109 ? -7.969 7.008 0.069 1 77.12 109 ASN A N 1
ATOM 837 C CA . ASN A 1 109 ? -9.133 7.867 0.264 1 77.12 109 ASN A CA 1
ATOM 838 C C . ASN A 1 109 ? -10.172 7.207 1.166 1 77.12 109 ASN A C 1
ATOM 840 O O . ASN A 1 109 ? -10.992 6.414 0.699 1 77.12 109 ASN A O 1
ATOM 844 N N . SER A 1 110 ? -10.203 7.484 2.395 1 72 110 SER A N 1
ATOM 845 C CA . SER A 1 110 ? -11.008 6.789 3.395 1 72 110 SER A CA 1
ATOM 846 C C . SER A 1 110 ? -12.492 7.051 3.189 1 7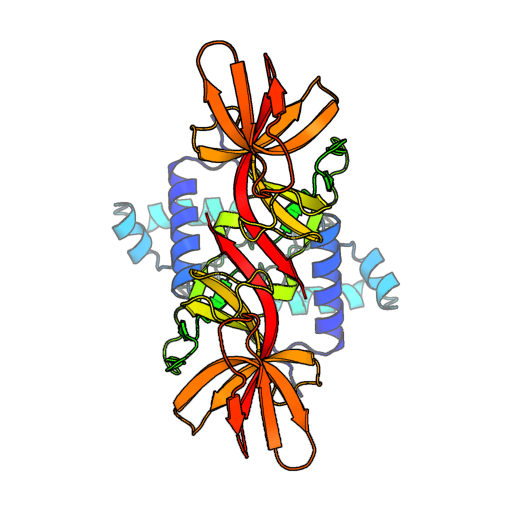2 110 SER A C 1
ATOM 848 O O . SER A 1 110 ? -13.336 6.305 3.695 1 72 110 SER A O 1
ATOM 850 N N . ASP A 1 111 ? -12.797 8.086 2.49 1 71.06 111 ASP A N 1
ATOM 851 C CA . ASP A 1 111 ? -14.203 8.383 2.234 1 71.06 111 ASP A CA 1
ATOM 852 C C . ASP A 1 111 ? -14.781 7.449 1.169 1 71.06 111 ASP A C 1
ATOM 854 O O . ASP A 1 111 ? -15.961 7.109 1.208 1 71.06 111 ASP A O 1
ATOM 858 N N . ASP A 1 112 ? -13.844 7.035 0.323 1 82.12 112 ASP A N 1
ATOM 859 C CA . ASP A 1 112 ? -14.328 6.312 -0.851 1 82.12 112 ASP A CA 1
ATOM 860 C C . ASP A 1 112 ? -13.805 4.879 -0.87 1 82.12 112 ASP A C 1
ATOM 862 O O . ASP A 1 112 ? -14.297 4.043 -1.628 1 82.12 112 ASP A O 1
ATOM 866 N N . HIS A 1 113 ? -12.766 4.691 0.014 1 85.38 113 HIS A N 1
ATOM 867 C CA . HIS A 1 113 ? -12.133 3.379 -0.003 1 85.38 113 HIS A CA 1
ATOM 868 C C . HIS A 1 113 ? -12.219 2.707 1.363 1 85.38 113 HIS A C 1
ATOM 870 O O . HIS A 1 113 ? -12.297 3.385 2.391 1 85.38 113 HIS A O 1
ATOM 876 N N . PHE A 1 114 ? -12.289 1.425 1.394 1 84.19 114 PHE A N 1
ATOM 877 C CA . PHE A 1 114 ? -12.086 0.572 2.559 1 84.19 114 PHE A CA 1
ATOM 878 C C . PHE A 1 114 ? -11.219 -0.632 2.201 1 84.19 114 PHE A C 1
ATOM 880 O O . PHE A 1 114 ? -10.891 -0.844 1.03 1 84.19 114 PHE A O 1
ATOM 887 N N . CYS A 1 115 ? -10.711 -1.302 3.23 1 89.12 115 CYS A N 1
ATOM 888 C CA . CYS A 1 115 ? -9.922 -2.492 2.93 1 89.12 115 CYS A CA 1
ATOM 889 C C . CYS A 1 115 ? -10.492 -3.715 3.637 1 89.12 115 CYS A C 1
ATOM 891 O O . CYS A 1 115 ? -11.258 -3.586 4.594 1 89.12 115 CYS A O 1
ATOM 893 N N . LEU A 1 116 ? -10.25 -4.824 3.031 1 88.56 116 LEU A N 1
ATOM 894 C CA . LEU A 1 116 ? -10.617 -6.133 3.568 1 88.56 116 LEU A CA 1
ATOM 895 C C . LEU A 1 116 ? -9.398 -7.043 3.668 1 88.56 116 LEU A C 1
ATOM 897 O O . LEU A 1 116 ? -8.547 -7.055 2.77 1 88.56 116 LEU A O 1
ATOM 901 N N . LYS A 1 117 ? -9.305 -7.715 4.727 1 89.69 117 LYS A N 1
ATOM 902 C CA . LYS A 1 117 ? -8.25 -8.727 4.832 1 89.69 117 LYS A CA 1
ATOM 903 C C . LYS A 1 117 ? -8.648 -10.008 4.105 1 89.69 117 LYS A C 1
ATOM 905 O O . LYS A 1 117 ? -9.727 -10.555 4.348 1 89.69 117 LYS A O 1
ATOM 910 N N . VAL A 1 118 ? -7.824 -10.469 3.18 1 92.19 118 VAL A N 1
ATOM 911 C CA . VAL A 1 118 ? -8.102 -11.633 2.348 1 92.19 118 VAL A CA 1
ATOM 912 C C . VAL A 1 118 ? -7.828 -12.906 3.137 1 92.19 118 VAL A C 1
ATOM 914 O O . VAL A 1 118 ? -6.797 -13.023 3.803 1 92.19 118 VAL A O 1
ATOM 917 N N . SER A 1 119 ? -8.719 -13.742 3.094 1 90.75 119 SER A N 1
ATOM 918 C CA . SER A 1 119 ? -8.57 -15.062 3.689 1 90.75 119 SER A CA 1
ATOM 919 C C . SER A 1 119 ? -8.797 -16.156 2.658 1 90.75 119 SER A C 1
ATOM 921 O O . SER A 1 119 ? -9.812 -16.156 1.954 1 90.75 119 SER A O 1
ATOM 923 N N . GLY A 1 120 ? -7.734 -17.016 2.568 1 90.69 120 GLY A N 1
ATOM 924 C CA . GLY A 1 120 ? -7.863 -18.141 1.646 1 90.69 120 GLY A CA 1
ATOM 925 C C . GLY A 1 120 ? -7.152 -17.906 0.326 1 90.69 120 GLY A C 1
ATOM 926 O O . GLY A 1 120 ? -6.414 -16.938 0.174 1 90.69 120 GLY A O 1
ATOM 927 N N . ASP A 1 121 ? -7.465 -18.906 -0.677 1 93.69 121 ASP A N 1
ATOM 928 C CA . ASP A 1 121 ? -6.652 -18.922 -1.89 1 93.69 121 ASP A CA 1
ATOM 929 C C . ASP A 1 121 ? -7.523 -18.766 -3.135 1 93.69 121 ASP A C 1
ATOM 931 O O . ASP A 1 121 ? -7.109 -19.125 -4.238 1 93.69 121 ASP A O 1
ATOM 935 N N . SER A 1 122 ? -8.703 -18.203 -2.939 1 93.81 122 SER A N 1
ATOM 936 C CA . SER A 1 122 ? -9.633 -18.172 -4.066 1 93.81 122 SER A CA 1
ATOM 937 C C . SER A 1 122 ? -9.109 -17.281 -5.188 1 93.81 122 SER A C 1
ATOM 939 O O . SER A 1 122 ? -9.492 -17.438 -6.348 1 93.81 122 SER A O 1
ATOM 941 N N . MET A 1 123 ? -8.266 -16.391 -4.871 1 95.75 123 MET A N 1
ATOM 942 C CA . MET A 1 123 ? -7.797 -15.422 -5.863 1 95.75 123 MET A CA 1
ATOM 943 C C . MET A 1 123 ? -6.293 -15.555 -6.082 1 95.75 123 MET A C 1
ATOM 945 O O . MET A 1 123 ? -5.656 -14.648 -6.621 1 95.75 123 MET A O 1
ATOM 949 N N . ILE A 1 124 ? -5.684 -16.703 -5.789 1 96 124 ILE A N 1
ATOM 950 C CA . ILE A 1 124 ? -4.238 -16.906 -5.738 1 96 124 ILE A CA 1
ATOM 951 C C . ILE A 1 124 ? -3.643 -16.75 -7.133 1 96 124 ILE A C 1
ATOM 953 O O . ILE A 1 124 ? -2.525 -16.25 -7.281 1 96 124 ILE A O 1
ATOM 957 N N . GLU A 1 125 ? -4.355 -17.109 -8.188 1 96.38 125 GLU A N 1
ATOM 958 C CA . GLU A 1 125 ? -3.826 -17.016 -9.547 1 96.38 125 GLU A CA 1
ATOM 959 C C . GLU A 1 125 ? -3.844 -15.578 -10.055 1 96.38 125 GLU A C 1
ATOM 961 O O . GLU A 1 125 ? -3.225 -15.273 -11.07 1 96.38 125 GLU A O 1
ATOM 966 N N . ALA A 1 126 ? -4.531 -14.664 -9.414 1 95.88 126 ALA A N 1
ATOM 967 C CA . ALA A 1 126 ? -4.465 -13.227 -9.664 1 95.88 126 ALA A CA 1
ATOM 968 C C . ALA A 1 126 ? -3.432 -12.562 -8.758 1 95.88 126 ALA A C 1
ATOM 970 O O . ALA A 1 126 ? -3.373 -11.33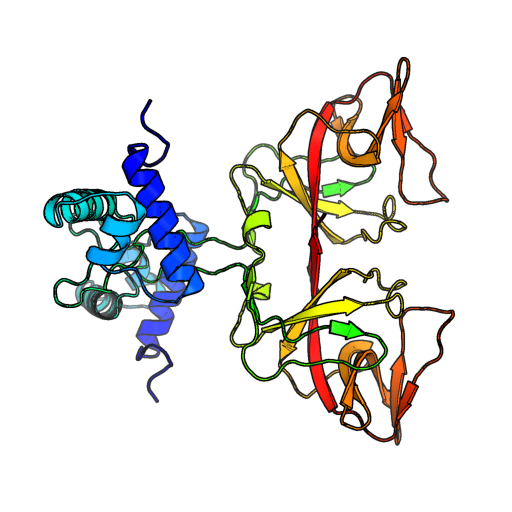6 -8.672 1 95.88 126 ALA A O 1
ATOM 971 N N . GLN A 1 127 ? -2.674 -13.352 -8.031 1 96.62 127 GLN A N 1
ATOM 972 C CA . GLN A 1 127 ? -1.592 -12.914 -7.156 1 96.62 127 GLN A CA 1
ATOM 973 C C . GLN A 1 127 ? -2.135 -12.164 -5.941 1 96.62 127 GLN A C 1
ATOM 975 O O . GLN A 1 127 ? -1.509 -11.211 -5.461 1 96.62 127 GLN A O 1
ATOM 980 N N . ILE A 1 128 ? -3.322 -12.461 -5.574 1 96.31 128 ILE A N 1
ATOM 981 C CA . ILE A 1 128 ? -3.918 -12.016 -4.316 1 96.31 128 ILE A CA 1
ATOM 982 C C . ILE A 1 128 ? -3.924 -13.164 -3.314 1 96.31 128 ILE A C 1
ATOM 984 O O . ILE A 1 128 ? -4.629 -14.164 -3.504 1 96.31 128 ILE A O 1
ATOM 988 N N . ALA A 1 129 ? -3.162 -13.016 -2.227 1 95.62 129 ALA A N 1
ATOM 989 C CA . ALA A 1 129 ? -2.883 -14.148 -1.343 1 95.62 129 ALA A CA 1
ATOM 990 C C . ALA A 1 129 ? -3.545 -13.953 0.018 1 95.62 129 ALA A C 1
ATOM 992 O O . ALA A 1 129 ? -3.967 -12.844 0.36 1 95.62 129 ALA A O 1
ATOM 993 N N . ASP A 1 130 ? -3.623 -15.078 0.717 1 94.75 130 ASP A N 1
ATOM 994 C CA . ASP A 1 130 ? -4.086 -15.047 2.102 1 94.75 130 ASP A CA 1
ATOM 995 C C . ASP A 1 130 ? -3.277 -14.047 2.93 1 94.75 130 ASP A C 1
ATOM 997 O O . ASP A 1 130 ? -2.047 -14.031 2.859 1 94.75 130 ASP A O 1
ATOM 1001 N N . GLY A 1 131 ? -4.012 -13.172 3.648 1 93.31 131 GLY A N 1
ATOM 1002 C CA . GLY A 1 131 ? -3.336 -12.211 4.504 1 93.31 131 GLY A CA 1
ATOM 1003 C C . GLY A 1 131 ? -3.176 -10.844 3.852 1 93.31 131 GLY A C 1
ATOM 1004 O O . GLY A 1 131 ? -2.889 -9.859 4.531 1 93.31 131 GLY A O 1
ATOM 1005 N N . ASP A 1 132 ? -3.4 -10.789 2.541 1 95.44 132 ASP A N 1
ATOM 1006 C CA . ASP A 1 132 ? -3.344 -9.508 1.841 1 95.44 132 ASP A CA 1
ATOM 1007 C C . ASP A 1 132 ? -4.469 -8.586 2.297 1 95.44 132 ASP A C 1
ATOM 1009 O O . ASP A 1 132 ? -5.469 -9.039 2.855 1 95.44 132 ASP A O 1
ATOM 1013 N N . PHE A 1 133 ? -4.281 -7.316 2.094 1 93 133 PHE A N 1
ATOM 1014 C CA . PHE A 1 133 ? -5.355 -6.34 2.227 1 93 133 PHE A CA 1
ATOM 1015 C C . PHE A 1 133 ? -5.828 -5.867 0.858 1 93 133 PHE A C 1
ATOM 1017 O O . PHE A 1 133 ? -5.043 -5.332 0.072 1 93 133 PHE A O 1
ATOM 1024 N N . ALA A 1 134 ? -7.031 -6.152 0.567 1 94.12 134 ALA A N 1
ATOM 1025 C CA . ALA A 1 134 ? -7.664 -5.652 -0.653 1 94.12 134 ALA A CA 1
ATOM 1026 C C . ALA A 1 134 ? -8.242 -4.258 -0.442 1 94.12 134 ALA A C 1
ATOM 1028 O O . ALA A 1 134 ? -9.062 -4.051 0.458 1 94.12 134 ALA A O 1
ATOM 1029 N N . VAL A 1 135 ? -7.82 -3.289 -1.173 1 93.06 135 VAL A N 1
ATOM 1030 C CA . VAL A 1 135 ? -8.359 -1.932 -1.132 1 93.06 135 VAL A CA 1
ATOM 1031 C C . VAL A 1 135 ? -9.523 -1.807 -2.111 1 93.06 135 VAL A C 1
ATOM 1033 O O . VAL A 1 135 ? -9.359 -2.039 -3.311 1 93.06 135 VAL A O 1
ATOM 1036 N N . ILE A 1 136 ? -10.633 -1.402 -1.599 1 92.25 136 ILE A N 1
ATOM 1037 C CA . ILE A 1 136 ? -11.875 -1.435 -2.365 1 92.25 136 ILE A CA 1
ATOM 1038 C C . ILE A 1 136 ? -12.43 -0.018 -2.516 1 92.25 136 ILE A C 1
ATOM 1040 O O . ILE A 1 136 ? -12.562 0.712 -1.53 1 92.25 136 ILE A O 1
ATOM 1044 N N . ARG A 1 137 ? -12.672 0.378 -3.695 1 91.38 137 ARG A N 1
ATOM 1045 C CA . ARG A 1 137 ? -13.43 1.598 -3.936 1 91.38 137 ARG A CA 1
ATOM 1046 C C . ARG A 1 137 ? -14.93 1.333 -3.836 1 91.38 137 ARG A C 1
ATOM 1048 O O . ARG A 1 137 ? -15.461 0.469 -4.535 1 91.38 137 ARG A O 1
ATOM 1055 N N . LYS A 1 138 ? -15.523 2.088 -3.004 1 88.06 138 LYS A N 1
ATOM 1056 C CA . LYS A 1 138 ? -16.953 1.934 -2.811 1 88.06 138 LYS A CA 1
ATOM 1057 C C . LYS A 1 138 ? -17.734 2.328 -4.066 1 88.06 138 LYS A C 1
ATOM 1059 O O . LYS A 1 138 ? -17.656 3.477 -4.508 1 88.06 138 LYS A O 1
ATOM 1064 N N . GLN A 1 139 ? -18.406 1.347 -4.625 1 90.06 139 GLN A N 1
ATOM 1065 C CA . GLN A 1 139 ? -19.297 1.56 -5.762 1 90.06 139 GLN A CA 1
ATOM 1066 C C . GLN A 1 139 ? -20.234 0.365 -5.961 1 90.06 139 GLN A C 1
ATOM 1068 O O . GLN A 1 139 ? -19.891 -0.762 -5.598 1 90.06 139 GLN A O 1
ATOM 1073 N N . SER A 1 140 ? -21.344 0.584 -6.566 1 91.94 140 SER A N 1
ATOM 1074 C CA . SER A 1 140 ? -22.359 -0.456 -6.688 1 91.94 140 SER A CA 1
ATOM 1075 C C . SER A 1 140 ? -22.328 -1.107 -8.062 1 91.94 140 SER A C 1
ATOM 1077 O O . SER A 1 140 ? -23.016 -2.102 -8.305 1 91.94 140 SER A O 1
ATOM 1079 N N . THR A 1 141 ? -21.5 -0.579 -8.953 1 92.88 141 THR A N 1
ATOM 1080 C CA . THR A 1 141 ? -21.406 -1.114 -10.312 1 92.88 141 THR A CA 1
ATOM 1081 C C . THR A 1 141 ? -20 -1.647 -10.578 1 92.88 141 THR A C 1
ATOM 1083 O O . THR A 1 141 ? -19.047 -1.235 -9.93 1 92.88 141 THR A O 1
ATOM 1086 N N . CYS A 1 142 ? -19.953 -2.596 -11.414 1 94.12 142 CYS A N 1
ATOM 1087 C CA . CYS A 1 142 ? -18.688 -3.232 -11.789 1 94.12 142 CYS A CA 1
A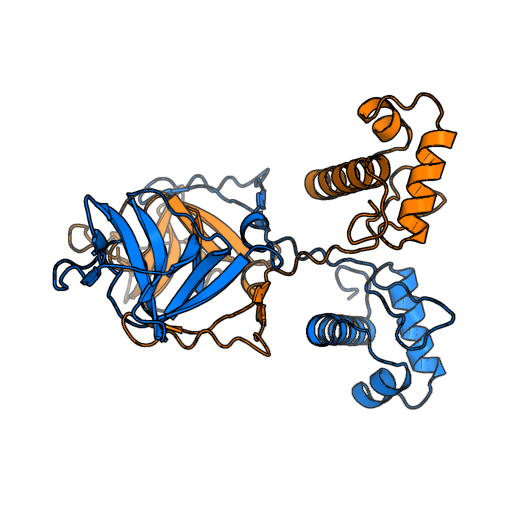TOM 1088 C C . CYS A 1 142 ? -18.734 -3.73 -13.227 1 94.12 142 CYS A C 1
ATOM 1090 O O . CYS A 1 142 ? -19.766 -4.262 -13.672 1 94.12 142 CYS A O 1
ATOM 1092 N N . ASN A 1 143 ? -17.734 -3.477 -14.016 1 95.56 143 ASN A N 1
ATOM 1093 C CA . ASN A 1 143 ? -17.656 -3.99 -15.375 1 95.56 143 ASN A CA 1
ATOM 1094 C C . ASN A 1 143 ? -17.219 -5.453 -15.398 1 95.56 143 ASN A C 1
ATOM 1096 O O . ASN A 1 143 ? -16.562 -5.922 -14.477 1 95.56 143 ASN A O 1
ATOM 1100 N N . ASN A 1 144 ? -17.594 -6.102 -16.484 1 97.5 144 ASN A N 1
ATOM 1101 C CA . ASN A 1 144 ? -17.156 -7.477 -16.656 1 97.5 144 ASN A CA 1
ATOM 1102 C C . ASN A 1 144 ? -15.625 -7.57 -16.703 1 97.5 144 ASN A C 1
ATOM 1104 O O . ASN A 1 144 ? -14.977 -6.789 -17.406 1 97.5 144 ASN A O 1
ATOM 1108 N N . GLY A 1 145 ? -15.109 -8.445 -15.883 1 97.12 145 GLY A N 1
ATOM 1109 C CA . GLY A 1 145 ? -13.664 -8.648 -15.891 1 97.12 145 GLY A CA 1
ATOM 1110 C C . GLY A 1 145 ? -12.961 -7.941 -14.75 1 97.12 145 GLY A C 1
ATOM 1111 O O . GLY A 1 145 ? -11.766 -8.156 -14.516 1 97.12 145 GLY A O 1
ATOM 1112 N N . GLN A 1 146 ? -13.656 -7.137 -14.031 1 97.56 146 GLN A N 1
ATOM 1113 C CA . GLN A 1 146 ? -13.07 -6.477 -12.867 1 97.56 146 GLN A CA 1
ATOM 1114 C C . GLN A 1 146 ? -13.188 -7.352 -11.625 1 97.56 146 GLN A C 1
ATOM 1116 O O . GLN A 1 146 ? -14.078 -8.203 -11.531 1 97.56 146 GLN A O 1
ATOM 1121 N N . ILE A 1 147 ? -12.242 -7.191 -10.742 1 97.25 147 ILE A N 1
ATOM 1122 C CA . ILE A 1 147 ? -12.328 -7.867 -9.453 1 97.25 147 ILE A CA 1
ATOM 1123 C C . ILE A 1 147 ? -13.156 -7.027 -8.484 1 97.25 147 ILE A C 1
ATOM 1125 O O . ILE A 1 147 ? -12.891 -5.832 -8.305 1 97.25 147 ILE A O 1
ATOM 1129 N N . ALA A 1 148 ? -14.148 -7.668 -7.848 1 95.38 148 ALA A N 1
ATOM 1130 C CA . ALA A 1 148 ? -15.078 -6.934 -6.988 1 95.38 148 ALA A CA 1
ATOM 1131 C C . ALA A 1 148 ? -15.414 -7.734 -5.734 1 95.38 148 ALA A C 1
ATOM 1133 O O . ALA A 1 148 ? -15.258 -8.961 -5.711 1 95.38 148 ALA A O 1
ATOM 1134 N N . VAL A 1 149 ? -15.766 -6.996 -4.715 1 93.12 149 VAL A N 1
ATOM 1135 C CA . VAL A 1 149 ? -16.406 -7.594 -3.547 1 93.12 149 VAL A CA 1
ATOM 1136 C C . VAL A 1 149 ? -17.922 -7.633 -3.75 1 93.12 149 VAL A C 1
ATOM 1138 O O . VAL A 1 149 ? -18.547 -6.598 -3.973 1 93.12 149 VAL A O 1
ATOM 1141 N N . ALA A 1 150 ? -18.438 -8.758 -3.711 1 91.69 150 ALA A N 1
ATOM 1142 C CA . ALA A 1 150 ? -19.875 -8.953 -3.914 1 91.69 150 ALA A CA 1
ATOM 1143 C C . ALA A 1 150 ? -20.5 -9.695 -2.738 1 91.69 150 ALA A C 1
ATOM 1145 O O . ALA A 1 150 ? -19.891 -10.625 -2.195 1 91.69 150 ALA A O 1
ATOM 1146 N N . LEU A 1 151 ? -21.641 -9.203 -2.355 1 87.5 151 LEU A N 1
ATOM 1147 C CA . LEU A 1 151 ? -22.453 -9.883 -1.352 1 87.5 151 LEU A CA 1
ATOM 1148 C C . LEU A 1 151 ? -23.406 -10.875 -2.006 1 87.5 151 LEU A C 1
ATOM 1150 O O . LEU A 1 151 ? -24.219 -10.5 -2.857 1 87.5 151 LEU A O 1
ATOM 1154 N N . VAL A 1 152 ? -23.141 -12.086 -1.612 1 86.94 152 VAL A N 1
ATOM 1155 C CA . VAL A 1 152 ? -23.984 -13.148 -2.143 1 86.94 152 VAL A CA 1
ATOM 1156 C C . VAL A 1 152 ? -25 -13.586 -1.079 1 86.94 152 VAL A C 1
ATOM 1158 O O . VAL A 1 152 ? -24.625 -13.805 0.078 1 86.94 152 VAL A O 1
ATOM 1161 N N . ASP A 1 153 ? -26.219 -13.688 -1.494 1 81.12 153 ASP A N 1
ATOM 1162 C CA . ASP A 1 153 ? -27.328 -14.094 -0.63 1 81.12 153 ASP A CA 1
ATOM 1163 C C . ASP A 1 153 ? -27.406 -13.211 0.608 1 81.12 153 ASP A C 1
ATOM 1165 O O . ASP A 1 153 ? -27.719 -13.688 1.701 1 81.12 153 ASP A O 1
ATOM 1169 N N . GLY A 1 154 ? -26.953 -12.039 0.578 1 75.31 154 GLY A N 1
ATOM 1170 C CA . GLY A 1 154 ? -27.109 -11.016 1.602 1 75.31 154 GLY A CA 1
ATOM 1171 C C . GLY A 1 154 ? -26.156 -11.188 2.766 1 75.31 154 GLY A C 1
ATOM 1172 O O . GLY A 1 154 ? -26.109 -10.359 3.674 1 75.31 154 GLY A O 1
ATOM 1173 N N . GLU A 1 155 ? -25.297 -12.266 2.787 1 72.81 155 GLU A N 1
ATOM 1174 C CA . GLU A 1 155 ? -24.531 -12.5 4.004 1 72.81 155 GLU A CA 1
ATOM 1175 C C . GLU A 1 155 ? -23.062 -12.742 3.686 1 72.81 155 GLU A C 1
ATOM 1177 O O . GLU A 1 155 ? -22.172 -12.375 4.469 1 72.81 155 GLU A O 1
ATOM 1182 N N . ASP A 1 156 ? -22.828 -13.266 2.516 1 77.62 156 ASP A N 1
ATOM 1183 C CA . ASP A 1 156 ? -21.469 -13.711 2.244 1 77.62 156 ASP A CA 1
ATOM 1184 C C . ASP A 1 156 ? -20.766 -12.766 1.268 1 77.62 156 ASP A C 1
ATOM 1186 O O . ASP A 1 156 ? -21.188 -12.633 0.118 1 77.62 156 ASP A O 1
ATOM 1190 N N . ALA A 1 157 ? -19.75 -12.102 1.79 1 85.5 157 ALA A N 1
ATOM 1191 C CA . ALA A 1 157 ? -18.938 -11.281 0.888 1 85.5 157 ALA A CA 1
ATOM 1192 C C . ALA A 1 157 ? -17.797 -12.086 0.288 1 85.5 157 ALA A C 1
ATOM 1194 O O . ALA A 1 157 ? -17.156 -12.891 0.98 1 85.5 157 ALA A O 1
ATOM 1195 N N . THR A 1 158 ? -17.578 -11.938 -0.976 1 90.31 158 THR A N 1
ATOM 1196 C CA . THR A 1 158 ? -16.5 -12.656 -1.65 1 90.31 158 THR A CA 1
ATOM 1197 C C . THR A 1 158 ? -15.781 -11.75 -2.643 1 90.31 158 THR A C 1
ATOM 1199 O O . THR A 1 158 ? -16.375 -10.805 -3.17 1 90.31 158 THR A O 1
ATOM 1202 N N . LEU A 1 159 ? -14.578 -11.984 -2.773 1 93.94 159 LEU A N 1
ATOM 1203 C CA . LEU A 1 159 ? -13.742 -11.312 -3.76 1 93.94 159 LEU A CA 1
ATOM 1204 C C . LEU A 1 159 ? -13.555 -12.188 -4.996 1 93.94 159 LEU A C 1
ATOM 1206 O O . LEU A 1 159 ? -13 -13.281 -4.91 1 93.94 159 LEU A O 1
ATOM 1210 N N . LYS A 1 160 ? -14.062 -11.719 -6.133 1 96.06 160 LYS A N 1
ATOM 1211 C CA . LYS A 1 160 ? -14.031 -12.508 -7.363 1 96.06 160 LYS A CA 1
ATOM 1212 C C . LYS A 1 160 ? -13.992 -11.602 -8.594 1 96.06 160 LYS A C 1
ATOM 1214 O O . LYS A 1 160 ? -14.258 -10.406 -8.5 1 96.06 160 LYS A O 1
ATOM 1219 N N . TYR A 1 161 ? -13.633 -12.188 -9.719 1 97.38 161 TYR A N 1
ATOM 1220 C CA . TYR A 1 161 ? -13.953 -11.539 -10.984 1 97.38 161 TYR A CA 1
ATOM 1221 C C . TYR A 1 161 ? -15.453 -11.5 -11.219 1 97.38 161 TYR A C 1
ATOM 1223 O O . TYR A 1 161 ? -16.141 -12.508 -11.047 1 97.38 161 TYR A O 1
ATOM 1231 N N . PHE A 1 162 ? -15.938 -10.359 -11.648 1 97.31 162 PHE A N 1
ATOM 1232 C CA . PHE A 1 162 ? -17.375 -10.133 -11.82 1 97.31 162 PHE A CA 1
ATOM 1233 C C . PHE A 1 162 ? -17.75 -10.172 -13.289 1 97.31 162 PHE A C 1
ATOM 1235 O O . PHE A 1 162 ? -17.141 -9.492 -14.117 1 97.31 162 PHE A O 1
ATOM 1242 N N . TYR A 1 163 ? -18.734 -11.031 -13.594 1 97.62 163 TYR A N 1
ATOM 1243 C CA . TYR A 1 163 ? -19.312 -11.094 -14.93 1 97.62 163 TYR A CA 1
ATOM 1244 C C . TYR A 1 163 ? -20.828 -11.094 -14.875 1 97.62 163 TYR A C 1
ATOM 1246 O O . TYR A 1 163 ? -21.438 -12.047 -14.375 1 97.62 163 TYR A O 1
ATOM 1254 N N . ARG A 1 164 ? -21.328 -10.031 -15.336 1 95.69 164 ARG A N 1
ATOM 1255 C CA . ARG A 1 164 ? -22.781 -10.023 -15.547 1 95.69 164 ARG A CA 1
ATOM 1256 C C . ARG A 1 164 ? -23.125 -10.609 -16.906 1 95.69 164 ARG A C 1
ATOM 1258 O O . ARG A 1 164 ? -22.734 -10.07 -17.953 1 95.69 164 ARG A O 1
ATOM 1265 N N . GLU A 1 165 ? -23.734 -11.719 -16.938 1 94.12 165 GLU A N 1
ATOM 1266 C CA . GLU A 1 165 ? -24.125 -12.414 -18.156 1 94.12 165 GLU A CA 1
ATOM 1267 C C . GLU A 1 165 ? -25.641 -12.43 -18.312 1 94.12 165 GLU A C 1
ATOM 1269 O O . GLU A 1 165 ? -26.359 -11.82 -17.516 1 94.12 165 GLU A O 1
ATOM 1274 N N . ALA A 1 166 ? -26.094 -12.906 -19.438 1 91.69 166 ALA A N 1
ATOM 1275 C CA . ALA A 1 166 ? -27.531 -12.906 -19.719 1 91.69 166 ALA A CA 1
ATOM 1276 C C . ALA A 1 166 ? -28.297 -13.68 -18.641 1 91.69 166 ALA A C 1
ATOM 1278 O O . ALA A 1 166 ? -28.203 -14.906 -18.578 1 91.69 166 ALA A O 1
ATOM 1279 N N . GLY A 1 167 ? -28.938 -13.039 -17.703 1 92.62 167 GLY A N 1
ATOM 1280 C CA . GLY A 1 167 ? -29.859 -13.633 -16.75 1 92.62 167 GLY A CA 1
ATOM 1281 C C . GLY A 1 167 ? -29.203 -14 -15.43 1 92.62 167 GLY A C 1
ATOM 1282 O O . GLY A 1 167 ? -29.875 -14.492 -14.523 1 92.62 167 GLY A O 1
ATOM 1283 N N . HIS A 1 168 ? -27.844 -13.875 -15.453 1 96.12 168 HIS A N 1
ATOM 1284 C CA . HIS A 1 168 ? -27.203 -14.234 -14.188 1 96.12 168 HIS A CA 1
ATOM 1285 C C . HIS A 1 168 ? -25.875 -13.516 -14.008 1 96.12 168 HIS A C 1
ATOM 1287 O O . HIS A 1 168 ? -25.422 -12.812 -14.914 1 96.12 168 HIS A O 1
ATOM 1293 N N . ILE A 1 169 ? -25.328 -13.68 -12.828 1 96 169 ILE A N 1
ATOM 1294 C CA . ILE A 1 169 ? -24.016 -13.148 -12.484 1 96 169 ILE A CA 1
ATOM 1295 C C . ILE A 1 169 ? -23.047 -14.305 -12.219 1 96 169 ILE A C 1
ATOM 1297 O O . ILE A 1 169 ? -23.391 -15.258 -11.516 1 96 169 ILE A O 1
ATOM 1301 N N . ARG A 1 170 ? -21.922 -14.289 -12.82 1 97.56 170 ARG A N 1
ATOM 1302 C CA . ARG A 1 170 ? -20.859 -15.258 -12.586 1 97.56 170 ARG A CA 1
ATOM 1303 C C . ARG A 1 170 ? -19.719 -14.633 -11.781 1 97.56 170 ARG A C 1
ATOM 1305 O O . ARG A 1 170 ? -19.141 -13.625 -12.195 1 97.56 170 ARG A O 1
ATOM 1312 N N . LEU A 1 171 ? -19.5 -15.109 -10.633 1 95.69 171 LEU A N 1
ATOM 1313 C CA . LEU A 1 171 ? -18.344 -14.758 -9.812 1 95.69 171 LEU A CA 1
ATOM 1314 C C . LEU A 1 171 ? -17.234 -15.797 -9.969 1 95.69 171 LEU A C 1
ATOM 1316 O O . LEU A 1 171 ? -17.375 -16.938 -9.516 1 95.69 171 LEU A O 1
ATOM 1320 N N . GLU A 1 172 ? -16.188 -15.367 -10.609 1 96.75 172 GLU A N 1
ATOM 1321 C CA . GLU A 1 172 ? -15.141 -16.297 -11.023 1 96.75 172 GLU A CA 1
ATOM 1322 C C . GLU A 1 172 ? -13.906 -16.172 -10.125 1 96.75 172 GLU A C 1
ATOM 1324 O O . GLU A 1 172 ? -13.273 -15.109 -10.07 1 96.75 172 GLU A O 1
ATOM 1329 N N . PRO A 1 173 ? -13.617 -17.234 -9.367 1 96.5 173 PRO A N 1
ATOM 1330 C CA . PRO A 1 173 ? -12.352 -17.219 -8.625 1 96.5 173 PRO A CA 1
ATOM 1331 C C . PRO A 1 173 ? -11.133 -17.234 -9.539 1 96.5 173 PRO A C 1
ATOM 1333 O O . PRO A 1 173 ? -11.227 -17.625 -10.711 1 96.5 173 PRO A O 1
ATOM 1336 N N . ALA A 1 174 ? -10.023 -16.641 -9.102 1 96.25 174 ALA A N 1
ATOM 1337 C CA . ALA A 1 174 ? -8.734 -16.828 -9.766 1 96.25 174 ALA A CA 1
ATOM 1338 C C . ALA A 1 174 ? -7.98 -18.016 -9.195 1 96.25 174 ALA A C 1
ATOM 1340 O O . ALA A 1 174 ? -6.898 -17.859 -8.625 1 96.25 174 ALA A O 1
ATOM 1341 N N . ASN A 1 175 ? -8.531 -19.156 -9.312 1 95.75 175 ASN A N 1
ATOM 1342 C CA . ASN A 1 175 ? -8.047 -20.453 -8.852 1 95.75 175 ASN A CA 1
ATOM 1343 C C . ASN A 1 175 ? -8.664 -21.594 -9.641 1 95.75 175 ASN A C 1
ATOM 1345 O O . ASN A 1 175 ? -9.852 -21.875 -9.516 1 95.75 175 ASN A O 1
ATOM 1349 N N . SER A 1 176 ? -7.855 -22.203 -10.383 1 95.62 176 SER A N 1
ATOM 1350 C CA . SER A 1 176 ? -8.32 -23.219 -11.328 1 95.62 176 SER A CA 1
ATOM 1351 C C . SER A 1 176 ? -8.93 -24.422 -10.602 1 95.62 176 SER A C 1
ATOM 1353 O O . SER A 1 176 ? -9.656 -25.203 -11.203 1 95.62 176 SER A O 1
ATOM 1355 N N . THR A 1 177 ? -8.617 -24.562 -9.336 1 95.44 177 THR A N 1
ATOM 1356 C CA . THR A 1 177 ? -9.148 -25.688 -8.578 1 95.44 177 THR A CA 1
ATOM 1357 C C . THR A 1 177 ? -10.531 -25.359 -8.023 1 95.44 177 THR A C 1
ATOM 1359 O O . THR A 1 177 ? -11.203 -26.219 -7.453 1 95.44 177 THR A O 1
ATOM 1362 N N . MET A 1 178 ? -10.969 -24.141 -8.117 1 94.25 178 MET A N 1
ATOM 1363 C CA . MET A 1 178 ? -12.266 -23.703 -7.609 1 94.25 178 MET A CA 1
ATOM 1364 C C . MET A 1 178 ? -13.242 -23.438 -8.75 1 94.25 178 MET A C 1
ATOM 1366 O O . MET A 1 178 ? -12.844 -23.031 -9.836 1 94.25 178 MET A O 1
ATOM 1370 N N . GLN A 1 179 ? -14.469 -23.609 -8.477 1 95.25 179 GLN A N 1
ATOM 1371 C CA . GLN A 1 179 ? -15.508 -23.406 -9.484 1 95.25 179 GLN A CA 1
ATOM 1372 C C . GLN A 1 179 ? -16.094 -22 -9.391 1 95.25 179 GLN A C 1
ATOM 1374 O O . GLN A 1 179 ? -16.109 -21.391 -8.32 1 95.25 179 GLN A O 1
ATOM 1379 N N . SER A 1 180 ? -16.625 -21.625 -10.516 1 95.94 180 SER A N 1
ATOM 1380 C CA . SER A 1 180 ? -17.344 -20.359 -10.547 1 95.94 180 SER A CA 1
ATOM 1381 C C . SER A 1 180 ? -18.625 -20.422 -9.734 1 95.94 180 SER A C 1
ATOM 1383 O O . SER A 1 180 ? -19.219 -21.5 -9.594 1 95.94 180 SER A O 1
ATOM 1385 N N . ILE A 1 181 ? -18.984 -19.297 -9.164 1 92.56 181 ILE A N 1
ATOM 1386 C CA . ILE A 1 181 ? -20.25 -19.141 -8.453 1 92.56 181 ILE A CA 1
ATOM 1387 C C . ILE A 1 181 ? -21.266 -18.453 -9.359 1 92.56 181 ILE A C 1
ATOM 1389 O O . ILE A 1 181 ? -21.031 -17.328 -9.805 1 92.56 181 ILE A O 1
ATOM 1393 N N . ILE A 1 182 ? -22.359 -19.125 -9.68 1 95.56 182 ILE A N 1
ATOM 1394 C CA . ILE A 1 182 ? -23.422 -18.547 -10.508 1 95.56 182 ILE A CA 1
ATOM 1395 C C . ILE A 1 182 ? -24.609 -18.172 -9.633 1 95.56 182 ILE A C 1
ATOM 1397 O O . ILE A 1 182 ? -25.156 -19.016 -8.922 1 95.56 182 ILE A O 1
ATOM 1401 N N . VAL A 1 183 ? -24.938 -16.938 -9.641 1 94.25 183 VAL A N 1
ATOM 1402 C CA . VAL A 1 183 ? -26.047 -16.453 -8.828 1 94.25 183 VAL A CA 1
ATOM 1403 C C . VAL A 1 183 ? -26.984 -15.602 -9.672 1 94.25 183 VAL A C 1
ATOM 1405 O O . VAL A 1 183 ? -26.562 -15.023 -10.68 1 94.25 183 VAL A O 1
ATOM 1408 N N . SER A 1 184 ? -28.25 -15.5 -9.289 1 93.81 184 SER A N 1
ATOM 1409 C CA . SER A 1 184 ? -29.219 -14.672 -10.008 1 93.81 184 SER A CA 1
ATOM 1410 C C . SER A 1 184 ? -29 -13.188 -9.711 1 93.81 184 SER A C 1
ATOM 1412 O O . SER A 1 184 ? -29.266 -12.336 -10.562 1 93.81 184 SER A O 1
ATOM 1414 N N . ASP A 1 185 ? -28.453 -13.023 -8.461 1 91.06 185 ASP A N 1
ATOM 1415 C CA . ASP A 1 185 ? -28.234 -11.641 -8.039 1 91.06 185 ASP A CA 1
ATOM 1416 C C . ASP A 1 185 ? -27.078 -11.547 -7.043 1 91.06 185 ASP A C 1
ATOM 1418 O O . ASP A 1 185 ? -26.812 -12.492 -6.301 1 91.06 185 ASP A O 1
ATOM 1422 N N . ALA A 1 186 ? -26.344 -10.477 -7.102 1 91.38 186 ALA A N 1
ATOM 1423 C CA . ALA A 1 186 ? -25.266 -10.156 -6.176 1 91.38 186 ALA A CA 1
ATOM 1424 C C . ALA A 1 186 ? -25.109 -8.641 -6.012 1 91.38 186 ALA A C 1
ATOM 1426 O O . ALA A 1 186 ? -25.25 -7.891 -6.98 1 91.38 186 ALA A O 1
ATOM 1427 N N . GLN A 1 187 ? -24.922 -8.289 -4.828 1 91.06 187 GLN A N 1
ATOM 1428 C CA . GLN A 1 187 ? -24.719 -6.871 -4.566 1 91.06 187 GLN A CA 1
ATOM 1429 C C . GLN A 1 187 ? -23.219 -6.527 -4.578 1 91.06 187 GLN A C 1
ATOM 1431 O O . GLN A 1 187 ? -22.453 -7.062 -3.779 1 91.06 187 GLN A O 1
ATOM 1436 N N . VAL A 1 188 ? -22.875 -5.66 -5.453 1 92.88 188 VAL A N 1
ATOM 1437 C CA . VAL A 1 188 ? -21.5 -5.195 -5.504 1 92.88 188 VAL A CA 1
ATOM 1438 C C . VAL A 1 188 ? -21.266 -4.145 -4.418 1 92.88 188 VAL A C 1
ATOM 1440 O O . VAL A 1 188 ? -21.953 -3.123 -4.379 1 92.88 188 VAL A O 1
ATOM 1443 N N . LEU A 1 189 ? -20.344 -4.438 -3.561 1 89.38 189 LEU A N 1
ATOM 1444 C CA . LEU A 1 189 ? -20 -3.492 -2.502 1 89.38 189 LEU A CA 1
ATOM 1445 C C . LEU A 1 189 ? -18.922 -2.527 -2.963 1 89.38 189 LEU A C 1
ATOM 1447 O O . LEU A 1 189 ? -18.828 -1.403 -2.463 1 89.38 189 LEU A O 1
ATOM 1451 N N . GLY A 1 190 ? -18.078 -2.998 -3.879 1 93.19 190 GLY A N 1
ATOM 1452 C CA . GLY A 1 190 ? -17 -2.166 -4.406 1 93.19 190 GLY A CA 1
ATOM 1453 C C . GLY A 1 190 ? -16.078 -2.91 -5.344 1 93.19 190 GLY A C 1
ATOM 1454 O O . GLY A 1 190 ? -16.219 -4.121 -5.543 1 93.19 190 GLY A O 1
ATOM 1455 N N . VAL A 1 191 ? -15.148 -2.135 -5.934 1 96.12 191 VAL A N 1
ATOM 1456 C CA . VAL A 1 191 ? -14.211 -2.67 -6.914 1 96.12 191 VAL A CA 1
ATOM 1457 C C . VAL A 1 191 ? -12.789 -2.58 -6.363 1 96.12 191 VAL A C 1
ATOM 1459 O O . VAL A 1 191 ? -12.422 -1.591 -5.723 1 96.12 191 VAL A O 1
ATOM 1462 N N . LEU A 1 192 ? -12.047 -3.646 -6.609 1 96.75 192 LEU A N 1
ATOM 1463 C CA . LEU A 1 192 ? -10.656 -3.691 -6.176 1 96.75 192 LEU A CA 1
ATOM 1464 C C . LEU A 1 192 ? -9.828 -2.627 -6.891 1 96.75 192 LEU A C 1
ATOM 1466 O O . LEU A 1 192 ? -9.82 -2.568 -8.125 1 96.75 192 LEU A O 1
ATOM 1470 N N . VAL A 1 193 ? -9.109 -1.781 -6.086 1 96.62 193 VAL A N 1
ATOM 1471 C CA . VAL A 1 193 ? -8.289 -0.752 -6.711 1 96.62 193 VAL A CA 1
ATOM 1472 C C . VAL A 1 193 ? -6.828 -0.934 -6.297 1 96.62 193 VAL A C 1
ATOM 1474 O O . VAL A 1 193 ? -5.934 -0.292 -6.852 1 96.62 193 VAL A O 1
ATOM 1477 N N . GLY A 1 194 ? -6.598 -1.852 -5.355 1 97.12 194 GLY A N 1
ATOM 1478 C CA . GLY A 1 194 ? -5.227 -2.109 -4.941 1 97.12 194 GLY A CA 1
ATOM 1479 C C . GLY A 1 194 ? -5.105 -3.273 -3.977 1 97.12 194 GLY A C 1
ATOM 1480 O O . GLY A 1 194 ? -6.102 -3.727 -3.412 1 97.12 194 GLY A O 1
ATOM 1481 N N . VAL A 1 195 ? -3.955 -3.826 -3.844 1 97.25 195 VAL A N 1
ATOM 1482 C CA . VAL A 1 195 ? -3.607 -4.859 -2.875 1 97.25 195 VAL A CA 1
ATOM 1483 C C . VAL A 1 195 ? -2.35 -4.449 -2.111 1 97.25 195 VAL A C 1
ATOM 1485 O O . VAL A 1 195 ? -1.393 -3.947 -2.703 1 97.25 195 VAL A O 1
ATOM 1488 N N . ILE A 1 196 ? -2.424 -4.527 -0.835 1 95.81 196 ILE A N 1
ATOM 1489 C CA . ILE A 1 196 ? -1.275 -4.254 0.022 1 95.81 196 ILE A CA 1
ATOM 1490 C C . ILE A 1 196 ? -0.914 -5.508 0.817 1 95.81 196 ILE A C 1
ATOM 1492 O O . ILE A 1 196 ? -1.778 -6.121 1.448 1 95.81 196 ILE A O 1
ATOM 1496 N N . ARG A 1 197 ? 0.295 -5.93 0.667 1 97.19 197 ARG A N 1
ATOM 1497 C CA . ARG A 1 197 ? 0.832 -7.047 1.439 1 97.19 197 ARG A CA 1
ATOM 1498 C C . ARG A 1 197 ? 1.949 -6.582 2.367 1 97.19 197 ARG A C 1
ATOM 1500 O O . ARG A 1 197 ? 2.85 -5.852 1.947 1 97.19 197 ARG A O 1
ATOM 1507 N N . ARG A 1 198 ? 1.86 -7.016 3.584 1 94.31 198 ARG A N 1
ATOM 1508 C CA . ARG A 1 198 ? 2.891 -6.695 4.566 1 94.31 198 ARG A CA 1
ATOM 1509 C C . ARG A 1 198 ? 3.684 -7.941 4.953 1 94.31 198 ARG A C 1
ATOM 1511 O O . ARG A 1 198 ? 3.115 -9.023 5.098 1 94.31 198 ARG A O 1
ATOM 1518 N N . TYR A 1 199 ? 4.938 -7.707 5.027 1 92.25 199 TYR A N 1
ATOM 1519 C CA . TYR A 1 199 ? 5.809 -8.805 5.426 1 92.25 199 TYR A CA 1
ATOM 1520 C C . TYR A 1 199 ? 6.25 -8.656 6.875 1 92.25 199 TYR A C 1
ATOM 1522 O O . TYR A 1 199 ? 6.34 -7.535 7.391 1 92.25 199 TYR A O 1
ATOM 1530 N N . MET B 1 1 ? -23.828 25.109 -2.258 1 25.36 1 MET B N 1
ATOM 1531 C CA . MET B 1 1 ? -23.875 24 -1.311 1 25.36 1 MET B CA 1
ATOM 1532 C C . MET B 1 1 ? -22.5 23.781 -0.667 1 25.36 1 MET B C 1
ATOM 1534 O O . MET B 1 1 ? -21.5 23.625 -1.365 1 25.36 1 MET B O 1
ATOM 1538 N N . ALA B 1 2 ? -22.203 24.219 0.539 1 35.53 2 ALA B N 1
ATOM 1539 C CA . ALA B 1 2 ? -20.969 24.328 1.302 1 35.53 2 ALA B CA 1
ATOM 1540 C C . ALA B 1 2 ? -20.25 22.984 1.385 1 35.53 2 ALA B C 1
ATOM 1542 O O . ALA B 1 2 ? -20.859 21.969 1.711 1 35.53 2 ALA B O 1
ATOM 1543 N N . LYS B 1 3 ? -19.203 22.828 0.836 1 44.72 3 LYS B N 1
ATOM 1544 C CA . LYS B 1 3 ? -18.516 21.531 0.758 1 44.72 3 LYS B CA 1
ATOM 1545 C C . LYS B 1 3 ? -17.984 21.125 2.121 1 44.72 3 LYS B C 1
ATOM 1547 O O . LYS B 1 3 ? -18 21.906 3.068 1 44.72 3 LYS B O 1
ATOM 1552 N N . LYS B 1 4 ? -17.578 19.938 2.369 1 45.88 4 LYS B N 1
ATOM 1553 C CA . LYS B 1 4 ? -17.375 19.25 3.637 1 45.88 4 LYS B CA 1
ATOM 1554 C C . LYS B 1 4 ? -16.531 20.094 4.594 1 45.88 4 LYS B C 1
ATOM 1556 O O . LYS B 1 4 ? -16.734 20.031 5.812 1 45.88 4 LYS B O 1
ATOM 1561 N N . ASN B 1 5 ? -15.594 20.906 4.145 1 47.69 5 ASN B N 1
ATOM 1562 C CA . ASN B 1 5 ? -14.805 21.734 5.055 1 47.69 5 ASN B CA 1
ATOM 1563 C C . ASN B 1 5 ? -15.281 23.188 5.047 1 47.69 5 ASN B C 1
ATOM 1565 O O . ASN B 1 5 ? -14.617 24.062 5.594 1 47.69 5 ASN B O 1
ATOM 1569 N N . GLY B 1 6 ? -16.562 23.453 4.441 1 59.22 6 GLY B N 1
ATOM 1570 C CA . GLY B 1 6 ? -17.125 24.781 4.387 1 59.22 6 GLY B CA 1
ATOM 1571 C C . GLY B 1 6 ? -16.422 25.688 3.381 1 59.22 6 GLY B C 1
ATOM 1572 O O . GLY B 1 6 ? -16.531 26.906 3.455 1 59.22 6 GLY B O 1
ATOM 1573 N N . LEU B 1 7 ? -15.648 25.062 2.523 1 66.5 7 LEU B N 1
ATOM 1574 C CA . LEU B 1 7 ? -14.922 25.844 1.527 1 66.5 7 LEU B CA 1
ATOM 1575 C C . LEU B 1 7 ? -15.797 26.125 0.309 1 66.5 7 LEU B C 1
ATOM 1577 O O . LEU B 1 7 ? -16.609 25.281 -0.074 1 66.5 7 LEU B O 1
ATOM 1581 N N . THR B 1 8 ? -15.641 27.375 -0.182 1 74.25 8 THR B N 1
ATOM 1582 C CA . THR B 1 8 ? -16.188 27.656 -1.505 1 74.25 8 THR B CA 1
ATOM 1583 C C . THR B 1 8 ? -15.438 26.875 -2.576 1 74.25 8 THR B C 1
ATOM 1585 O O . THR B 1 8 ? -14.352 26.344 -2.322 1 74.25 8 THR B O 1
ATOM 1588 N N . GLU B 1 9 ? -16 26.828 -3.754 1 76.69 9 GLU B N 1
ATOM 1589 C CA . GLU B 1 9 ? -15.336 26.125 -4.852 1 76.69 9 GLU B CA 1
ATOM 1590 C C . GLU B 1 9 ? -13.945 26.688 -5.105 1 76.69 9 GLU B C 1
ATOM 1592 O O . GLU B 1 9 ? -12.992 25.938 -5.32 1 76.69 9 GLU B O 1
ATOM 1597 N N . ARG B 1 10 ? -13.945 27.984 -5.125 1 79 10 ARG B N 1
ATOM 1598 C CA . ARG B 1 10 ? -12.68 28.656 -5.398 1 79 10 ARG B CA 1
ATOM 1599 C C . ARG B 1 10 ? -11.656 28.359 -4.297 1 79 10 ARG B C 1
ATOM 1601 O O . ARG B 1 10 ? -10.484 28.125 -4.578 1 79 10 ARG B O 1
ATOM 1608 N N . GLN B 1 11 ? -12.109 28.312 -3.072 1 74.94 11 GLN B N 1
ATOM 1609 C CA . GLN B 1 11 ? -11.227 28.031 -1.948 1 74.94 11 GLN B CA 1
ATOM 1610 C C . GLN B 1 11 ? -10.703 26.594 -2.008 1 74.94 11 GLN B C 1
ATOM 1612 O O . GLN B 1 11 ? -9.531 26.344 -1.727 1 74.94 11 GLN B O 1
ATOM 1617 N N . GLN B 1 12 ? -11.547 25.781 -2.377 1 75.12 12 GLN B N 1
ATOM 1618 C CA . GLN B 1 12 ? -11.164 24.375 -2.508 1 75.12 12 GLN B CA 1
ATOM 1619 C C . GLN B 1 12 ? -10.102 24.203 -3.592 1 75.12 12 GLN B C 1
ATOM 1621 O O . GLN B 1 12 ? -9.141 23.453 -3.41 1 75.12 12 GLN B O 1
ATOM 1626 N N . ASP B 1 13 ? -10.312 24.922 -4.676 1 79.31 13 ASP B N 1
ATOM 1627 C CA . ASP B 1 13 ? -9.352 24.859 -5.773 1 79.31 13 ASP B CA 1
ATOM 1628 C C . ASP B 1 13 ? -7.973 25.359 -5.328 1 79.31 13 ASP B C 1
ATOM 1630 O O . ASP B 1 13 ? -6.953 24.734 -5.645 1 79.31 13 ASP B O 1
ATOM 1634 N N . ILE B 1 14 ? -8.055 26.391 -4.648 1 81.25 14 ILE B N 1
ATOM 1635 C CA . ILE B 1 14 ? -6.793 26.984 -4.207 1 81.25 14 ILE B CA 1
ATOM 1636 C C . ILE B 1 14 ? -6.121 26.062 -3.191 1 81.25 14 ILE B C 1
ATOM 1638 O O . ILE B 1 14 ? -4.91 25.844 -3.25 1 81.25 14 ILE B O 1
ATOM 1642 N N . TYR B 1 15 ? -6.891 25.453 -2.352 1 77.81 15 TYR B N 1
ATOM 1643 C CA . TYR B 1 15 ? -6.348 24.531 -1.359 1 77.81 15 TYR B CA 1
ATOM 1644 C C . TYR B 1 15 ? -5.684 23.344 -2.031 1 77.81 15 TYR B C 1
ATOM 1646 O O . TYR B 1 15 ? -4.578 22.953 -1.657 1 77.81 15 TYR B O 1
ATOM 1654 N N . GLU B 1 16 ? -6.359 22.844 -3.004 1 71.31 16 GLU B N 1
ATOM 1655 C CA . GLU B 1 16 ? -5.809 21.703 -3.725 1 71.31 16 GLU B CA 1
ATOM 1656 C C . GLU B 1 16 ? -4.52 22.078 -4.449 1 71.31 16 GLU B C 1
ATOM 1658 O O . GLU B 1 16 ? -3.58 21.281 -4.504 1 71.31 16 GLU B O 1
ATOM 1663 N N . PHE B 1 17 ? -4.527 23.203 -4.965 1 77.31 17 PHE B N 1
ATOM 1664 C CA . PHE B 1 17 ? -3.33 23.719 -5.617 1 77.31 17 PHE B CA 1
ATOM 1665 C C . PHE B 1 17 ? -2.176 23.844 -4.629 1 77.31 17 PHE B C 1
ATOM 1667 O O . PHE B 1 17 ? -1.053 23.422 -4.926 1 77.31 17 PHE B O 1
ATOM 1674 N N . LEU B 1 18 ? -2.482 24.406 -3.477 1 76.56 18 LEU B N 1
ATOM 1675 C CA . LEU B 1 18 ? -1.464 24.547 -2.439 1 76.56 18 LEU B CA 1
ATOM 1676 C C . LEU B 1 18 ? -0.908 23.172 -2.041 1 76.56 18 LEU B C 1
ATOM 1678 O O . LEU B 1 18 ? 0.309 23 -1.934 1 76.56 18 LEU B O 1
ATOM 1682 N N . LYS B 1 19 ? -1.863 22.344 -1.853 1 69.19 19 LYS B N 1
ATOM 1683 C CA . LYS B 1 19 ? -1.489 21 -1.464 1 69.19 19 LYS B CA 1
ATOM 1684 C C . LYS B 1 19 ? -0.559 20.359 -2.496 1 69.19 19 LYS B C 1
ATOM 1686 O O . LYS B 1 19 ? 0.479 19.797 -2.143 1 69.19 19 LYS B O 1
ATOM 1691 N N . ASP B 1 20 ? -0.927 20.484 -3.676 1 64.25 20 ASP B N 1
ATOM 1692 C CA . ASP B 1 20 ? -0.152 19.922 -4.777 1 64.25 20 ASP B CA 1
ATOM 1693 C C . ASP B 1 20 ? 1.258 20.516 -4.812 1 64.25 20 ASP B C 1
ATOM 1695 O O . ASP B 1 20 ? 2.238 19.781 -4.953 1 64.25 20 ASP B O 1
ATOM 1699 N N . LYS B 1 21 ? 1.315 21.828 -4.691 1 66.69 21 LYS B N 1
ATOM 1700 C CA . LYS B 1 21 ? 2.607 22.5 -4.789 1 66.69 21 LYS B CA 1
ATOM 1701 C C . LYS B 1 21 ? 3.496 22.156 -3.598 1 66.69 21 LYS B C 1
ATOM 1703 O O . LYS B 1 21 ? 4.699 21.953 -3.754 1 66.69 21 LYS B O 1
ATOM 1708 N N . ILE B 1 22 ? 2.879 22.078 -2.553 1 61.59 22 ILE B N 1
ATOM 1709 C CA . ILE B 1 22 ? 3.65 21.812 -1.342 1 61.59 22 ILE B CA 1
ATOM 1710 C C . ILE B 1 22 ? 4.16 20.375 -1.355 1 61.59 22 ILE B C 1
ATOM 1712 O O . ILE B 1 22 ? 5.312 20.125 -1.005 1 61.59 22 ILE B O 1
ATOM 1716 N N . VAL B 1 23 ? 3.295 19.562 -1.838 1 55.5 23 VAL B N 1
ATOM 1717 C CA . VAL B 1 23 ? 3.648 18.141 -1.878 1 55.5 23 VAL B CA 1
ATOM 1718 C C . VAL B 1 23 ? 4.73 17.906 -2.928 1 55.5 23 VAL B C 1
ATOM 1720 O O . VAL B 1 23 ? 5.68 17.156 -2.695 1 55.5 23 VAL B O 1
ATOM 1723 N N . THR B 1 24 ? 4.602 18.594 -3.979 1 54.41 24 THR B N 1
ATOM 1724 C CA . THR B 1 24 ? 5.504 18.344 -5.098 1 54.41 24 THR B CA 1
ATOM 1725 C C . THR B 1 24 ? 6.828 19.078 -4.891 1 54.41 24 THR B C 1
ATOM 1727 O O . THR B 1 24 ? 7.895 18.531 -5.188 1 54.41 24 THR B O 1
ATOM 1730 N N . ARG B 1 25 ? 6.742 20.219 -4.336 1 55.31 25 ARG B N 1
ATOM 1731 C CA . ARG B 1 25 ? 7.938 21.062 -4.285 1 55.31 25 ARG B CA 1
ATOM 1732 C C . ARG B 1 25 ? 8.516 21.094 -2.873 1 55.31 25 ARG B C 1
ATOM 1734 O O . ARG B 1 25 ? 9.664 21.5 -2.678 1 55.31 25 ARG B O 1
ATOM 1741 N N . GLY B 1 26 ? 7.617 20.688 -1.984 1 49.91 26 GLY B N 1
ATOM 1742 C CA . GLY B 1 26 ? 8.047 20.75 -0.597 1 49.91 26 GLY B CA 1
ATOM 1743 C C . GLY B 1 26 ? 7.801 22.109 0.042 1 49.91 26 GLY B C 1
ATOM 1744 O O . GLY B 1 26 ? 8.016 22.281 1.244 1 49.91 26 GLY B O 1
ATOM 1745 N N . TYR B 1 27 ? 7.492 23.109 -0.959 1 60.12 27 TYR B N 1
ATOM 1746 C CA . TYR B 1 27 ? 7.164 24.422 -0.418 1 60.12 27 TYR B CA 1
ATOM 1747 C C . TYR B 1 27 ? 5.938 25.016 -1.107 1 60.12 27 TYR B C 1
ATOM 1749 O O . TYR B 1 27 ? 5.602 24.609 -2.227 1 60.12 27 TYR B O 1
ATOM 1757 N N . GLY B 1 28 ? 5.344 25.844 -0.307 1 64.69 28 GLY B N 1
ATOM 1758 C CA . GLY B 1 28 ? 4.109 26.422 -0.818 1 64.69 28 GLY B CA 1
ATOM 1759 C C . GLY B 1 28 ? 4.332 27.453 -1.906 1 64.69 28 GLY B C 1
ATOM 1760 O O . GLY B 1 28 ? 5.422 28.016 -2.014 1 64.69 28 GLY B O 1
ATOM 1761 N N . PRO B 1 29 ? 3.459 27.594 -2.742 1 76.25 29 PRO B N 1
ATOM 1762 C CA . PRO B 1 29 ? 3.516 28.625 -3.773 1 76.25 29 PRO B CA 1
ATOM 1763 C C . PRO B 1 29 ? 3.441 30.047 -3.191 1 76.25 29 PRO B C 1
ATOM 1765 O O . PRO B 1 29 ? 2.992 30.219 -2.059 1 76.25 29 PRO B O 1
ATOM 1768 N N . THR B 1 30 ? 4.031 31.047 -3.982 1 75.19 30 THR B N 1
ATOM 1769 C CA . THR B 1 30 ? 3.938 32.438 -3.615 1 75.19 30 THR B CA 1
ATOM 1770 C C . THR B 1 30 ? 2.566 33 -3.98 1 75.19 30 THR B C 1
ATOM 1772 O O . THR B 1 30 ? 1.811 32.375 -4.723 1 75.19 30 THR B O 1
ATOM 1775 N N . VAL B 1 31 ? 2.322 34.219 -3.369 1 79.94 31 VAL B N 1
ATOM 1776 C CA . VAL B 1 31 ? 1.084 34.906 -3.688 1 79.94 31 VAL B CA 1
ATOM 1777 C C . VAL B 1 31 ? 1.002 35.156 -5.191 1 79.94 31 VAL B C 1
ATOM 1779 O O . VAL B 1 31 ? -0.064 35.031 -5.797 1 79.94 31 VAL B O 1
ATOM 1782 N N . ARG B 1 32 ? 2.129 35.406 -5.758 1 81.62 32 ARG B N 1
ATOM 1783 C CA . ARG B 1 32 ? 2.176 35.688 -7.188 1 81.62 32 ARG B CA 1
ATOM 1784 C C . ARG B 1 32 ? 1.849 34.438 -8.008 1 81.62 32 ARG B C 1
ATOM 1786 O O . ARG B 1 32 ? 1.121 34.5 -9 1 81.62 32 ARG B O 1
ATOM 1793 N N . GLU B 1 33 ? 2.326 33.312 -7.602 1 84.06 33 GLU B N 1
ATOM 1794 C CA . GLU B 1 33 ? 2.074 32.031 -8.289 1 84.06 33 GLU B CA 1
ATOM 1795 C C . GLU B 1 33 ? 0.601 31.656 -8.211 1 84.06 33 GLU B C 1
ATOM 1797 O O . GLU B 1 33 ? 0.03 31.172 -9.188 1 84.06 33 GLU B O 1
ATOM 1802 N N . ILE B 1 34 ? 0.097 31.844 -7.09 1 84.44 34 ILE B N 1
ATOM 1803 C CA . ILE B 1 34 ? -1.31 31.516 -6.879 1 84.44 34 ILE B CA 1
ATOM 1804 C C . ILE B 1 34 ? -2.184 32.406 -7.754 1 84.44 34 ILE B C 1
ATOM 1806 O O . ILE B 1 34 ? -3.104 31.938 -8.422 1 84.44 34 ILE B O 1
ATOM 1810 N N . GLY B 1 35 ? -1.894 33.688 -7.773 1 87.75 35 GLY B N 1
ATOM 1811 C CA . GLY B 1 35 ? -2.623 34.625 -8.633 1 87.75 35 GLY B CA 1
ATOM 1812 C C . GLY B 1 35 ? -2.58 34.219 -10.094 1 87.75 35 GLY B C 1
ATOM 1813 O O . GLY B 1 35 ? -3.604 34.25 -10.781 1 87.75 35 GLY B O 1
ATOM 1814 N N . ALA B 1 36 ? -1.446 33.875 -10.547 1 87.19 36 ALA B N 1
ATOM 1815 C CA . ALA B 1 36 ? -1.263 33.5 -11.938 1 87.19 36 ALA B CA 1
ATOM 1816 C C . ALA B 1 36 ? -2.045 32.219 -12.266 1 87.19 36 ALA B C 1
ATOM 1818 O O . ALA B 1 36 ? -2.646 32.125 -13.336 1 87.19 36 ALA B O 1
ATOM 1819 N N . ALA B 1 37 ? -2.078 31.266 -11.312 1 83.88 37 ALA B N 1
ATOM 1820 C CA . ALA B 1 37 ? -2.701 29.969 -11.539 1 83.88 37 ALA B CA 1
ATOM 1821 C C . ALA B 1 37 ? -4.219 30.078 -11.602 1 83.88 37 ALA B C 1
ATOM 1823 O O . ALA B 1 37 ? -4.875 29.359 -12.352 1 83.88 37 ALA B O 1
ATOM 1824 N N . PHE B 1 38 ? -4.727 31.031 -10.875 1 87.81 38 PHE B N 1
ATOM 1825 C CA . PHE B 1 38 ? -6.18 31.094 -10.773 1 87.81 38 PHE B CA 1
ATOM 1826 C C . PHE B 1 38 ? -6.699 32.406 -11.359 1 87.81 38 PHE B C 1
ATOM 1828 O O . PHE B 1 38 ? -7.879 32.719 -11.203 1 87.81 38 PHE B O 1
ATOM 1835 N N . GLU B 1 39 ? -5.805 33.094 -12.023 1 87.19 39 GLU B N 1
ATOM 1836 C CA . GLU B 1 39 ? -6.152 34.344 -12.727 1 87.19 39 GLU B CA 1
ATOM 1837 C C . GLU B 1 39 ? -6.742 35.375 -11.773 1 87.19 39 GLU B C 1
ATOM 1839 O O . GLU B 1 39 ? -7.797 35.938 -12.047 1 87.19 39 GLU B O 1
ATOM 1844 N N . ILE B 1 40 ? -6.16 35.438 -10.664 1 84.94 40 ILE B N 1
ATOM 1845 C CA . ILE B 1 40 ? -6.484 36.5 -9.711 1 84.94 40 ILE B CA 1
ATOM 1846 C C . ILE B 1 40 ? -5.457 37.625 -9.82 1 84.94 40 ILE B C 1
ATOM 1848 O O . ILE B 1 40 ? -4.273 37.438 -9.531 1 84.94 40 ILE B O 1
ATOM 1852 N N . ARG B 1 41 ? -5.887 38.781 -10.297 1 84 41 ARG B N 1
ATOM 1853 C CA . ARG B 1 41 ? -4.98 39.875 -10.609 1 84 41 ARG B CA 1
ATOM 1854 C C . ARG B 1 41 ? -4.508 40.562 -9.344 1 84 41 ARG B C 1
ATOM 1856 O O . ARG B 1 41 ? -3.361 41.031 -9.258 1 84 41 ARG B O 1
ATOM 1863 N N . SER B 1 42 ? -5.383 40.656 -8.383 1 81.94 42 SER B N 1
ATOM 1864 C CA . SER B 1 42 ? -5.059 41.406 -7.172 1 81.94 42 SER B CA 1
ATOM 1865 C C . SER B 1 42 ? -4.375 40.5 -6.141 1 81.94 42 SER B C 1
ATOM 1867 O O . SER B 1 42 ? -4.879 39.438 -5.809 1 81.94 42 SER B O 1
ATOM 1869 N N . PRO B 1 43 ? -3.146 40.938 -5.613 1 83.81 43 PRO B N 1
ATOM 1870 C CA . PRO B 1 43 ? -2.541 40.188 -4.516 1 83.81 43 PRO B CA 1
ATOM 1871 C C . PRO B 1 43 ? -3.441 40.094 -3.283 1 83.81 43 PRO B C 1
ATOM 1873 O O . PRO B 1 43 ? -3.451 39.094 -2.582 1 83.81 43 PRO B O 1
ATOM 1876 N N . ASN B 1 44 ? -4.18 41.094 -3.127 1 84.19 44 ASN B N 1
ATOM 1877 C CA . ASN B 1 44 ? -5.086 41.125 -1.982 1 84.19 44 ASN B CA 1
ATOM 1878 C C . ASN B 1 44 ? -6.176 40.062 -2.104 1 84.19 44 ASN B C 1
ATOM 1880 O O . ASN B 1 44 ? -6.582 39.469 -1.105 1 84.19 44 ASN B O 1
ATOM 1884 N N . GLY B 1 45 ? -6.617 39.938 -3.287 1 84.69 45 GLY B N 1
ATOM 1885 C CA . GLY B 1 45 ? -7.59 38.875 -3.514 1 84.69 45 GLY B CA 1
ATOM 1886 C C . GLY B 1 45 ? -7.074 37.5 -3.145 1 84.69 45 GLY B C 1
ATOM 1887 O O . GLY B 1 45 ? -7.793 36.719 -2.531 1 84.69 45 GLY B O 1
ATOM 1888 N N . VAL B 1 46 ? -5.859 37.219 -3.531 1 85.56 46 VAL B N 1
ATOM 1889 C CA . VAL B 1 46 ? -5.23 35.938 -3.18 1 85.56 46 VAL B CA 1
ATOM 1890 C C . VAL B 1 46 ? -5.117 35.812 -1.661 1 85.56 46 VAL B C 1
ATOM 1892 O O . VAL B 1 46 ? -5.438 34.781 -1.088 1 85.56 46 VAL B O 1
ATOM 1895 N N . MET B 1 47 ? -4.715 36.875 -1.083 1 82.5 47 MET B N 1
ATOM 1896 C CA . MET B 1 47 ? -4.516 36.875 0.364 1 82.5 47 MET B CA 1
ATOM 1897 C C . MET B 1 47 ? -5.828 36.594 1.095 1 82.5 47 MET B C 1
ATOM 1899 O O . MET B 1 47 ? -5.836 35.938 2.135 1 82.5 47 MET B O 1
ATOM 1903 N N . CYS B 1 48 ? -6.887 37.094 0.595 1 84.81 48 CYS B N 1
ATOM 1904 C CA . CYS B 1 48 ? -8.195 36.875 1.19 1 84.81 48 CYS B CA 1
ATOM 1905 C C . CYS B 1 48 ? -8.523 35.375 1.218 1 84.81 48 CYS B C 1
ATOM 1907 O O . CYS B 1 48 ? -9 34.844 2.229 1 84.81 48 CYS B O 1
ATOM 1909 N N . HIS B 1 49 ? -8.242 34.75 0.159 1 84.12 49 HIS B N 1
ATOM 1910 C CA . HIS B 1 49 ? -8.492 33.312 0.116 1 84.12 49 HIS B CA 1
ATOM 1911 C C . HIS B 1 49 ? -7.57 32.562 1.076 1 84.12 49 HIS B C 1
ATOM 1913 O O . HIS B 1 49 ? -8 31.625 1.74 1 84.12 49 HIS B O 1
ATOM 1919 N N . LEU B 1 50 ? -6.379 32.969 1.066 1 81.69 50 LEU B N 1
ATOM 1920 C CA . LEU B 1 50 ? -5.426 32.344 1.969 1 81.69 50 LEU B CA 1
ATOM 1921 C C . LEU B 1 50 ? -5.832 32.562 3.424 1 81.69 50 LEU B C 1
ATOM 1923 O O . LEU B 1 50 ? -5.715 31.641 4.242 1 81.69 50 LEU B O 1
ATOM 1927 N N . LYS B 1 51 ? -6.223 33.656 3.754 1 78.94 51 LYS B N 1
ATOM 1928 C CA . LYS B 1 51 ? -6.711 33.969 5.094 1 78.94 51 LYS B CA 1
ATOM 1929 C C . LYS B 1 51 ? -7.914 33.094 5.445 1 78.94 51 LYS B C 1
ATOM 1931 O O . LYS B 1 51 ? -8.023 32.594 6.57 1 78.94 51 LYS B O 1
ATOM 1936 N N . ALA B 1 52 ? -8.766 33 4.52 1 79.19 52 ALA B N 1
ATOM 1937 C CA . ALA B 1 52 ? -9.93 32.156 4.73 1 79.19 52 ALA B CA 1
ATOM 1938 C C . ALA B 1 52 ? -9.516 30.719 5.004 1 79.19 52 ALA B C 1
ATOM 1940 O O . ALA B 1 52 ? -10.055 30.062 5.906 1 79.19 52 ALA B O 1
ATOM 1941 N N . LEU B 1 53 ? -8.594 30.234 4.18 1 76.94 53 LEU B N 1
ATOM 1942 C CA . LEU B 1 53 ? -8.102 28.875 4.367 1 76.94 53 LEU B CA 1
ATOM 1943 C C . LEU B 1 53 ? -7.402 28.734 5.715 1 76.94 53 LEU B C 1
ATOM 1945 O O . LEU B 1 53 ? -7.531 27.7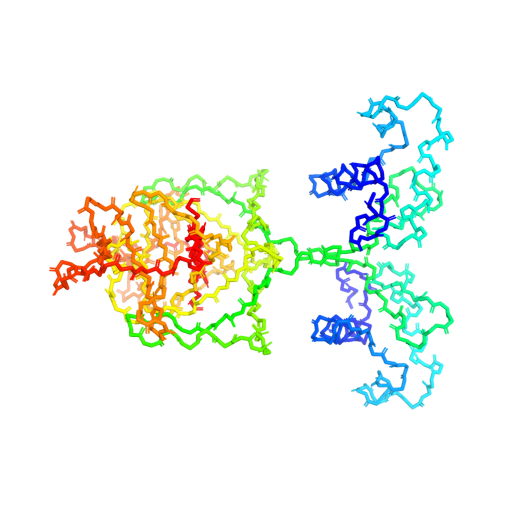03 6.375 1 76.94 53 LEU B O 1
ATOM 1949 N N . GLU B 1 54 ? -6.711 29.719 6.07 1 74.12 54 GLU B N 1
ATOM 1950 C CA . GLU B 1 54 ? -6.031 29.719 7.363 1 74.12 54 GLU B CA 1
ATOM 1951 C C . GLU B 1 54 ? -7.035 29.75 8.516 1 74.12 54 GLU B C 1
ATOM 1953 O O . GLU B 1 54 ? -6.879 29.031 9.5 1 74.12 54 GLU B O 1
ATOM 1958 N N . LYS B 1 55 ? -7.926 30.531 8.328 1 70.88 55 LYS B N 1
ATOM 1959 C CA . LYS B 1 55 ? -8.977 30.625 9.344 1 70.88 55 LYS B CA 1
ATOM 1960 C C . LYS B 1 55 ? -9.688 29.297 9.523 1 70.88 55 LYS B C 1
ATOM 1962 O O . LYS B 1 55 ? -10.078 28.938 10.633 1 70.88 55 LYS B O 1
ATOM 1967 N N . LYS B 1 56 ? -9.758 28.625 8.453 1 66.19 56 LYS B N 1
ATOM 1968 C CA . LYS B 1 56 ? -10.438 27.344 8.484 1 66.19 56 LYS B CA 1
ATOM 1969 C C . LYS B 1 56 ? -9.492 26.219 8.922 1 66.19 56 LYS B C 1
ATOM 1971 O O . LYS B 1 56 ? -9.875 25.062 8.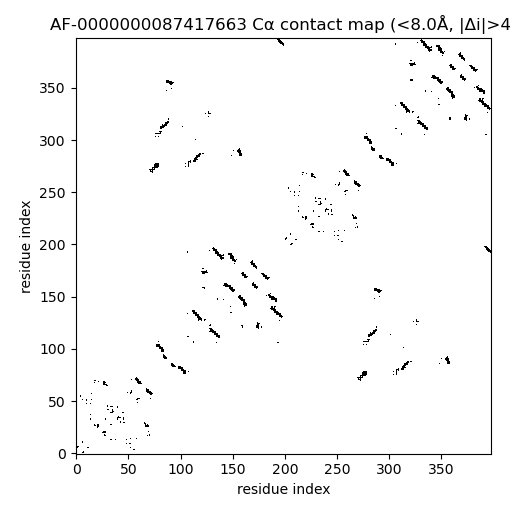977 1 66.19 56 LYS B O 1
ATOM 1976 N N . GLY B 1 57 ? -8.25 26.672 9.156 1 63.41 57 GLY B N 1
ATOM 1977 C CA . GLY B 1 57 ? -7.266 25.766 9.727 1 63.41 57 GLY B CA 1
ATOM 1978 C C . GLY B 1 57 ? -6.609 24.875 8.695 1 63.41 57 GLY B C 1
ATOM 1979 O O . GLY B 1 57 ? -6 23.859 9.039 1 63.41 57 GLY B O 1
ATOM 1980 N N . LEU B 1 58 ? -6.812 25.172 7.457 1 65 58 LEU B N 1
ATOM 1981 C CA . LEU B 1 58 ? -6.305 24.312 6.398 1 65 58 LEU B CA 1
ATOM 1982 C C . LEU B 1 58 ? -4.844 24.625 6.09 1 65 58 LEU B C 1
ATOM 1984 O O . LEU B 1 58 ? -4.09 23.734 5.672 1 65 58 LEU B O 1
ATOM 1988 N N . ILE B 1 59 ? -4.527 25.922 6.25 1 66.94 59 ILE B N 1
ATOM 1989 C CA . ILE B 1 59 ? -3.146 26.328 5.996 1 66.94 59 ILE B CA 1
ATOM 1990 C C . ILE B 1 59 ? -2.664 27.25 7.113 1 66.94 59 ILE B C 1
ATOM 1992 O O . ILE B 1 59 ? -3.473 27.797 7.863 1 66.94 59 ILE B O 1
ATOM 1996 N N . THR B 1 60 ? -1.431 27.219 7.379 1 64.56 60 THR B N 1
ATOM 1997 C CA . THR B 1 60 ? -0.784 28.219 8.227 1 64.56 60 THR B CA 1
ATOM 1998 C C . THR B 1 60 ? 0.233 29.016 7.426 1 64.56 60 THR B C 1
ATOM 2000 O O . THR B 1 60 ? 0.864 28.5 6.504 1 64.56 60 THR B O 1
ATOM 2003 N N . ARG B 1 61 ? 0.155 30.344 7.559 1 63.5 61 ARG B N 1
ATOM 2004 C CA . ARG B 1 61 ? 1.094 31.219 6.859 1 63.5 61 ARG B CA 1
ATOM 2005 C C . ARG B 1 61 ? 2.055 31.875 7.84 1 63.5 61 ARG B C 1
ATOM 2007 O O . ARG B 1 61 ? 1.664 32.25 8.953 1 63.5 61 ARG B O 1
ATOM 2014 N N . GLU B 1 62 ? 3.301 31.641 7.645 1 51.44 62 GLU B N 1
ATOM 2015 C CA . GLU B 1 62 ? 4.254 32.406 8.445 1 51.44 62 GLU B CA 1
ATOM 2016 C C . GLU B 1 62 ? 4.457 33.812 7.875 1 51.44 62 GLU B C 1
ATOM 2018 O O . GLU B 1 62 ? 4.449 34 6.656 1 51.44 62 GLU B O 1
ATOM 2023 N N . SER B 1 63 ? 4.066 34.719 8.539 1 49.81 63 SER B N 1
ATOM 2024 C CA . SER B 1 63 ? 3.99 36.125 8.211 1 49.81 63 SER B CA 1
ATOM 2025 C C . SER B 1 63 ? 5.184 36.562 7.359 1 49.81 63 SER B C 1
ATOM 2027 O O . SER B 1 63 ? 5.031 37.344 6.434 1 49.81 63 SER B O 1
ATOM 2029 N N . HIS B 1 64 ? 6.34 36.344 7.695 1 46.53 64 HIS B N 1
ATOM 2030 C CA . HIS B 1 64 ? 7.461 37.094 7.152 1 46.53 64 HIS B CA 1
ATOM 2031 C C . HIS B 1 64 ? 8.016 36.438 5.895 1 46.53 64 HIS B C 1
ATOM 2033 O O . HIS B 1 64 ? 8.898 37 5.234 1 46.53 64 HIS B O 1
ATOM 2039 N N . MET B 1 65 ? 7.555 35.156 5.449 1 40.31 65 MET B N 1
ATOM 2040 C CA . MET B 1 65 ? 8.164 34.562 4.266 1 40.31 65 MET B CA 1
ATOM 2041 C C . MET B 1 65 ? 7.098 34.188 3.23 1 40.31 65 MET B C 1
ATOM 2043 O O . MET B 1 65 ? 6.023 33.688 3.582 1 40.31 65 MET B O 1
ATOM 2047 N N . SER B 1 66 ? 7.16 34.719 2.074 1 45.09 66 SER B N 1
ATOM 2048 C CA . SER B 1 66 ? 6.293 34.5 0.92 1 45.09 66 SER B CA 1
ATOM 2049 C C . SER B 1 66 ? 5.914 33.031 0.793 1 45.09 66 SER B C 1
ATOM 2051 O O . SER B 1 66 ? 4.793 32.719 0.386 1 45.09 66 SER B O 1
ATOM 2053 N N . ARG B 1 67 ? 6.824 32.094 1.068 1 42.78 67 ARG B N 1
ATOM 2054 C CA . ARG B 1 67 ? 6.645 30.672 0.813 1 42.78 67 ARG B CA 1
ATOM 2055 C C . ARG B 1 67 ? 6.141 29.953 2.059 1 42.78 67 ARG B C 1
ATOM 2057 O O . ARG B 1 67 ? 6.211 28.719 2.143 1 42.78 67 ARG B O 1
ATOM 2064 N N . ALA B 1 68 ? 5.512 30.734 2.848 1 50.28 68 ALA B N 1
ATOM 2065 C CA . ALA B 1 68 ? 5.281 30.219 4.191 1 50.28 68 ALA B CA 1
ATOM 2066 C C . ALA B 1 68 ? 3.92 29.531 4.293 1 50.28 68 ALA B C 1
ATOM 2068 O O . ALA B 1 68 ? 3.354 29.422 5.383 1 50.28 68 ALA B O 1
ATOM 2069 N N . ILE B 1 69 ? 3.328 29.297 3.238 1 49.75 69 ILE B N 1
ATOM 2070 C CA . ILE B 1 69 ? 2.023 28.656 3.377 1 49.75 69 ILE B CA 1
ATOM 2071 C C . ILE B 1 69 ? 2.207 27.188 3.711 1 49.75 69 ILE B C 1
ATOM 2073 O O . ILE B 1 69 ? 2.984 26.484 3.057 1 49.75 69 ILE B O 1
ATOM 2077 N N . GLN B 1 70 ? 1.849 26.938 4.883 1 50.38 70 GLN B N 1
ATOM 2078 C CA . GLN B 1 70 ? 1.854 25.531 5.281 1 50.38 70 GLN B CA 1
ATOM 2079 C C . GLN B 1 70 ? 0.434 24.984 5.41 1 50.38 70 GLN B C 1
ATOM 2081 O O . GLN B 1 70 ? -0.48 25.719 5.805 1 50.38 70 GLN B O 1
ATOM 2086 N N . LEU B 1 71 ? 0.107 24.047 4.715 1 49.41 71 LEU B N 1
ATOM 2087 C CA . LEU B 1 71 ? -1.192 23.422 4.934 1 49.41 71 LEU B CA 1
ATOM 2088 C C . LEU B 1 71 ? -1.368 23.031 6.398 1 49.41 71 LEU B C 1
ATOM 2090 O O . LEU B 1 71 ? -0.43 22.547 7.031 1 49.41 71 LEU B O 1
ATOM 2094 N N . THR B 1 72 ? -2.283 23.812 7.02 1 46.66 72 THR B N 1
ATOM 2095 C CA . THR B 1 72 ? -2.564 23.438 8.398 1 46.66 72 THR B CA 1
ATOM 2096 C C . THR B 1 72 ? -2.951 21.953 8.492 1 46.66 72 THR B C 1
ATOM 2098 O O . THR B 1 72 ? -2.6 21.281 9.461 1 46.66 72 THR B O 1
ATOM 2101 N N . GLU B 1 73 ? -4.184 21.797 7.828 1 40.84 73 GLU B N 1
ATOM 2102 C CA . GLU B 1 73 ? -4.617 20.406 7.859 1 40.84 73 GLU B CA 1
ATOM 2103 C C . GLU B 1 73 ? -3.531 19.469 7.324 1 40.84 73 GLU B C 1
ATOM 2105 O O . GLU B 1 73 ? -3.1 19.609 6.18 1 40.84 73 GLU B O 1
ATOM 2110 N N . SER B 1 74 ? -2.475 19.5 7.879 1 39.56 74 SER B N 1
ATOM 2111 C CA . SER B 1 74 ? -1.735 18.266 7.594 1 39.56 74 SER B CA 1
ATOM 2112 C C . SER B 1 74 ? -2.65 17.203 7.016 1 39.56 74 SER B C 1
ATOM 2114 O O . SER B 1 74 ? -3.438 16.578 7.742 1 39.56 74 SER B O 1
ATOM 2116 N N . THR B 1 75 ? -3.498 17.672 6.223 1 38.88 75 THR B N 1
ATOM 2117 C CA . THR B 1 75 ? -4.27 16.594 5.621 1 38.88 75 THR B CA 1
ATOM 2118 C C . THR B 1 75 ? -3.506 15.273 5.699 1 38.88 75 THR B C 1
ATOM 2120 O O . THR B 1 75 ? -2.484 15.109 5.027 1 38.88 75 THR B O 1
ATOM 2123 N N . GLN B 1 76 ? -3.156 15.023 6.859 1 40.88 76 GLN B N 1
ATOM 2124 C CA . GLN B 1 76 ? -2.623 13.766 7.371 1 40.88 76 GLN B CA 1
ATOM 2125 C C . GLN B 1 76 ? -2.994 12.602 6.461 1 40.88 76 GLN B C 1
ATOM 2127 O O . GLN B 1 76 ? -4.129 12.117 6.492 1 40.88 76 GLN B O 1
ATOM 2132 N N . PHE B 1 77 ? -2.818 12.844 5.258 1 47.22 77 PHE B N 1
ATOM 2133 C CA . PHE B 1 77 ? -3.025 11.617 4.5 1 47.22 77 PHE B CA 1
ATOM 2134 C C . PHE B 1 77 ? -2.51 10.406 5.277 1 47.22 77 PHE B C 1
ATOM 2136 O O . PHE B 1 77 ? -1.395 10.438 5.805 1 47.22 77 PHE B O 1
ATOM 2143 N N . SER B 1 78 ? -3.287 9.969 6.195 1 59.19 78 SER B N 1
ATOM 2144 C CA . SER B 1 78 ? -2.996 8.719 6.895 1 59.19 78 SER B CA 1
ATOM 2145 C C . SER B 1 78 ? -3.053 7.527 5.941 1 59.19 78 SER B C 1
ATOM 2147 O O . SER B 1 78 ? -3.963 7.43 5.117 1 59.19 78 SER B O 1
ATOM 2149 N N . ALA B 1 79 ? -1.92 7.016 5.609 1 72.56 79 ALA B N 1
ATOM 2150 C CA . ALA B 1 79 ? -1.959 5.723 4.934 1 72.56 79 ALA B CA 1
ATOM 2151 C C . ALA B 1 79 ? -2.76 4.707 5.742 1 72.56 79 ALA B C 1
ATOM 2153 O O . ALA B 1 79 ? -2.197 3.746 6.273 1 72.56 79 ALA B O 1
ATOM 2154 N N . SER B 1 80 ? -4.043 5.105 6.016 1 69.25 80 SER B N 1
ATOM 2155 C CA . SER B 1 80 ? -4.961 4.223 6.73 1 69.25 80 SER B CA 1
ATOM 2156 C C . SER B 1 80 ? -6.289 4.094 5.996 1 69.25 80 SER B C 1
ATOM 2158 O O . SER B 1 80 ? -6.691 5 5.266 1 69.25 80 SER B O 1
ATOM 2160 N N . LEU B 1 81 ? -6.852 3 6.035 1 71.19 81 LEU B N 1
ATOM 2161 C CA . LEU B 1 81 ? -8.172 2.717 5.477 1 71.19 81 LEU B CA 1
ATOM 2162 C C . LEU B 1 81 ? -9.07 2.055 6.516 1 71.19 81 LEU B C 1
ATOM 2164 O O . LEU B 1 81 ? -8.594 1.314 7.379 1 71.19 81 LEU B O 1
ATOM 2168 N N . PRO B 1 82 ? -10.375 2.322 6.457 1 70.31 82 PRO B N 1
ATOM 2169 C CA . PRO B 1 82 ? -11.289 1.488 7.238 1 70.31 82 PRO B CA 1
ATOM 2170 C C . PRO B 1 82 ? -11.18 0.006 6.891 1 70.31 82 PRO B C 1
ATOM 2172 O O . PRO B 1 82 ? -11.156 -0.355 5.711 1 70.31 82 PRO B O 1
ATOM 2175 N N . LEU B 1 83 ? -10.93 -0.823 7.816 1 71.44 83 LEU B N 1
ATOM 2176 C CA . LEU B 1 83 ? -10.961 -2.27 7.641 1 71.44 83 LEU B CA 1
ATOM 2177 C C . LEU B 1 83 ? -12.383 -2.807 7.828 1 71.44 83 LEU B C 1
ATOM 2179 O O . LEU B 1 83 ? -12.906 -2.811 8.945 1 71.44 83 LEU B O 1
ATOM 2183 N N . ALA B 1 84 ? -13.023 -3.184 6.762 1 74.44 84 ALA B N 1
ATOM 2184 C CA . ALA B 1 84 ? -14.414 -3.621 6.793 1 74.44 84 ALA B CA 1
ATOM 2185 C C . ALA B 1 84 ? -14.523 -5.074 7.238 1 74.44 84 ALA B C 1
ATOM 2187 O O . ALA B 1 84 ? -15.609 -5.551 7.57 1 74.44 84 ALA B O 1
ATOM 2188 N N . GLY B 1 85 ? -13.406 -5.848 7.238 1 75.12 85 GLY B N 1
ATOM 2189 C CA . GLY B 1 85 ? -13.43 -7.242 7.656 1 75.12 85 GLY B CA 1
ATOM 2190 C C . GLY B 1 85 ? -12.562 -8.141 6.789 1 75.12 85 GLY B C 1
ATOM 2191 O O . GLY B 1 85 ? -11.523 -7.707 6.285 1 75.12 85 GLY B O 1
ATOM 2192 N N . ASN B 1 86 ? -12.969 -9.438 6.918 1 75.75 86 ASN B N 1
ATOM 2193 C CA . ASN B 1 86 ? -12.281 -10.453 6.133 1 75.75 86 ASN B CA 1
ATOM 2194 C C . ASN B 1 86 ? -13.094 -10.875 4.918 1 75.75 86 ASN B C 1
ATOM 2196 O O . ASN B 1 86 ? -14.328 -10.906 4.973 1 75.75 86 ASN B O 1
ATOM 2200 N N . VAL B 1 87 ? -12.516 -10.812 3.887 1 72.81 87 VAL B N 1
ATOM 2201 C CA . VAL B 1 87 ? -13.219 -11.273 2.691 1 72.81 87 VAL B CA 1
ATOM 2202 C C . VAL B 1 87 ? -12.688 -12.641 2.268 1 72.81 87 VAL B C 1
ATOM 2204 O O . VAL B 1 87 ? -11.477 -12.836 2.178 1 72.81 87 VAL B O 1
ATOM 2207 N N . ALA B 1 88 ? -13.453 -13.508 2.986 1 63.41 88 ALA B N 1
ATOM 2208 C CA . ALA B 1 88 ? -13.102 -14.875 2.625 1 63.41 88 ALA B CA 1
ATOM 2209 C C . ALA B 1 88 ? -13.75 -15.281 1.306 1 63.41 88 ALA B C 1
ATOM 2211 O O . ALA B 1 88 ? -14.672 -14.609 0.83 1 63.41 88 ALA B O 1
ATOM 2212 N N . ALA B 1 89 ? -13.406 -16.062 0.704 1 51.38 89 ALA B N 1
ATOM 2213 C CA . ALA B 1 89 ? -14.344 -16.812 -0.132 1 51.38 89 ALA B CA 1
ATOM 2214 C C . ALA B 1 89 ? -15.711 -16.922 0.539 1 51.38 89 ALA B C 1
ATOM 2216 O O . ALA B 1 89 ? -16.734 -17.062 -0.138 1 51.38 89 ALA B O 1
ATOM 2217 N N . GLY B 1 90 ? -15.812 -17.203 1.853 1 46.25 90 GLY B N 1
ATOM 2218 C CA . GLY B 1 90 ? -17.125 -17.531 2.371 1 46.25 90 GLY B CA 1
ATOM 2219 C C . GLY B 1 90 ? -17.859 -16.328 2.953 1 46.25 90 GLY B C 1
ATOM 2220 O O . GLY B 1 90 ? -18.484 -15.562 2.221 1 46.25 90 GLY B O 1
ATOM 2221 N N . THR B 1 91 ? -17.844 -16.203 4.316 1 44.59 91 THR B N 1
ATOM 2222 C CA . THR B 1 91 ? -18.75 -15.273 4.992 1 44.59 91 THR B CA 1
ATOM 2223 C C . THR B 1 91 ? -18.062 -13.938 5.25 1 44.59 91 THR B C 1
ATOM 2225 O O . THR B 1 91 ? -17.062 -13.875 5.969 1 44.59 91 THR B O 1
ATOM 2228 N N . PRO B 1 92 ? -18.125 -13.016 4.281 1 48.31 92 PRO B N 1
ATOM 2229 C CA . PRO B 1 92 ? -17.594 -11.68 4.551 1 48.31 92 PRO B CA 1
ATOM 2230 C C . PRO B 1 92 ? -18.094 -11.094 5.863 1 48.31 92 PRO B C 1
ATOM 2232 O O . PRO B 1 92 ? -19.281 -11.195 6.172 1 48.31 92 PRO B O 1
ATOM 2235 N N . VAL B 1 93 ? -17.422 -11 7.039 1 51.28 93 VAL B N 1
ATOM 2236 C CA . VAL B 1 93 ? -17.953 -10.164 8.117 1 51.28 93 VAL B CA 1
ATOM 2237 C C . VAL B 1 93 ? -17.688 -8.695 7.812 1 51.28 93 VAL B C 1
ATOM 2239 O O . VAL B 1 93 ? -16.531 -8.25 7.805 1 51.28 93 VAL B O 1
ATOM 2242 N N . LEU B 1 94 ? -18.328 -8.133 6.836 1 52.03 94 LEU B N 1
ATOM 2243 C CA . LEU B 1 94 ? -18.266 -6.676 6.723 1 52.03 94 LEU B CA 1
ATOM 2244 C C . LEU B 1 94 ? -18.656 -6.012 8.039 1 52.03 94 LEU B C 1
ATOM 2246 O O . LEU B 1 94 ? -19.703 -6.324 8.609 1 52.03 94 LEU B O 1
ATOM 2250 N N . ALA B 1 95 ? -17.781 -5.797 8.906 1 47.16 95 ALA B N 1
ATOM 2251 C CA . ALA B 1 95 ? -18.141 -5.199 10.195 1 47.16 95 ALA B CA 1
ATOM 2252 C C . ALA B 1 95 ? -18.594 -3.756 10.023 1 47.16 95 ALA B C 1
ATOM 2254 O O . ALA B 1 95 ? -17.922 -2.957 9.367 1 47.16 95 ALA B O 1
ATOM 2255 N N . GLU B 1 96 ? -19.797 -3.549 9.773 1 44.06 96 GLU B N 1
ATOM 2256 C CA . GLU B 1 96 ? -20.484 -2.264 9.641 1 44.06 96 GLU B CA 1
ATOM 2257 C C . GLU B 1 96 ? -19.859 -1.212 10.547 1 44.06 96 GLU B C 1
ATOM 2259 O O . GLU B 1 96 ? -19.734 -0.046 10.164 1 44.06 96 GLU B O 1
ATOM 2264 N N . GLU B 1 97 ? -20.062 -1.455 11.828 1 45 97 GLU B N 1
ATOM 2265 C CA . GLU B 1 97 ? -20.047 -0.348 12.781 1 45 97 GLU B CA 1
ATOM 2266 C C . GLU B 1 97 ? -18.656 0.285 12.859 1 45 97 GLU B C 1
ATOM 2268 O O . GLU B 1 97 ? -18.5 1.495 12.672 1 45 97 GLU B O 1
ATOM 2273 N N . GLN B 1 98 ? -17.922 -0.116 13.859 1 47.41 98 GLN B N 1
ATOM 2274 C CA . GLN B 1 98 ? -16.703 0.564 14.281 1 47.41 98 GLN B CA 1
ATOM 2275 C C . GLN B 1 98 ? -15.5 0.099 13.469 1 47.41 98 GLN B C 1
ATOM 2277 O O . GLN B 1 98 ? -14.891 -0.928 13.773 1 47.41 98 GLN B O 1
ATOM 2282 N N . CYS B 1 99 ? -15.617 0.482 12.203 1 56.44 99 CYS B N 1
ATOM 2283 C CA . CYS B 1 99 ? -14.586 -0.01 11.305 1 56.44 99 CYS B CA 1
ATOM 2284 C C . CYS B 1 99 ? -13.195 0.363 11.812 1 56.44 99 CYS B C 1
ATOM 2286 O O . CYS B 1 99 ? -12.922 1.536 12.062 1 56.44 99 CYS B O 1
ATOM 2288 N N . GLU B 1 100 ? -12.586 -0.592 12.406 1 67.75 100 GLU B N 1
ATOM 2289 C CA . GLU B 1 100 ? -11.188 -0.407 12.797 1 67.75 100 GLU B CA 1
ATOM 2290 C C . GLU B 1 100 ? -10.352 0.119 11.633 1 67.75 100 GLU B C 1
ATOM 2292 O O . GLU B 1 100 ? -10.617 -0.208 10.477 1 67.75 100 GLU B O 1
ATOM 2297 N N . GLN B 1 101 ? -9.75 1.081 11.875 1 75.62 101 GLN B N 1
ATOM 2298 C CA . GLN B 1 101 ? -8.836 1.626 10.875 1 75.62 101 GLN B CA 1
ATOM 2299 C C . GLN B 1 101 ? -7.578 0.769 10.758 1 75.62 101 GLN B C 1
ATOM 2301 O O . GLN B 1 101 ? -7.02 0.33 11.766 1 75.62 101 GLN B O 1
ATOM 2306 N N . GLN B 1 102 ? -7.379 0.344 9.594 1 81.81 102 GLN B N 1
ATOM 2307 C CA . GLN B 1 102 ? -6.094 -0.292 9.32 1 81.81 102 GLN B CA 1
ATOM 2308 C C . GLN B 1 102 ? -5.039 0.74 8.938 1 81.81 102 GLN B C 1
ATOM 2310 O O . GLN B 1 102 ? -5.219 1.492 7.977 1 81.81 102 GLN B O 1
ATOM 2315 N N . ASP B 1 103 ? -3.969 0.742 9.648 1 82.06 103 ASP B N 1
ATOM 2316 C CA . ASP B 1 103 ? -2.893 1.708 9.453 1 82.06 103 ASP B CA 1
ATOM 2317 C C . ASP B 1 103 ? -1.754 1.106 8.633 1 82.06 103 ASP B C 1
ATOM 2319 O O . ASP B 1 103 ? -1.178 0.086 9.016 1 82.06 103 ASP B O 1
ATOM 2323 N N . PHE B 1 104 ? -1.429 1.723 7.484 1 88.19 104 PHE B N 1
ATOM 2324 C CA . PHE B 1 104 ? -0.354 1.255 6.617 1 88.19 104 PHE B CA 1
ATOM 2325 C C . PHE B 1 104 ? 0.836 2.205 6.672 1 88.19 104 PHE B C 1
ATOM 2327 O O . PHE B 1 104 ? 1.75 2.109 5.848 1 88.19 104 PHE B O 1
ATOM 2334 N N . SER B 1 105 ? 0.959 3.09 7.582 1 81.62 105 SER B N 1
ATOM 2335 C CA . SER B 1 105 ? 1.957 4.156 7.625 1 81.62 105 SER B CA 1
ATOM 2336 C C . SER B 1 105 ? 3.363 3.588 7.785 1 81.62 105 SER B C 1
ATOM 2338 O O . SER B 1 105 ? 4.336 4.184 7.316 1 81.62 105 SER B O 1
ATOM 2340 N N . SER B 1 106 ? 3.439 2.43 8.43 1 83.38 106 SER B N 1
ATOM 2341 C CA . SER B 1 106 ? 4.746 1.834 8.688 1 83.38 106 SER B CA 1
ATOM 2342 C C . SER B 1 106 ? 5.465 1.491 7.387 1 83.38 106 SER B C 1
ATOM 2344 O O . SER B 1 106 ? 6.684 1.31 7.375 1 83.38 106 SER B O 1
ATOM 2346 N N . LEU B 1 107 ? 4.68 1.456 6.301 1 90.25 107 LEU B N 1
ATOM 2347 C CA . LEU B 1 107 ? 5.273 1.137 5.008 1 90.25 107 LEU B CA 1
ATOM 2348 C C . LEU B 1 107 ? 5.891 2.377 4.371 1 90.25 107 LEU B C 1
ATOM 2350 O O . LEU B 1 107 ? 6.672 2.27 3.422 1 90.25 107 LEU B O 1
ATOM 2354 N N . PHE B 1 108 ? 5.59 3.494 4.891 1 83.31 108 PHE B N 1
ATOM 2355 C CA . PHE B 1 108 ? 5.895 4.699 4.129 1 83.31 108 PHE B CA 1
ATOM 2356 C C . PHE B 1 108 ? 6.848 5.602 4.902 1 83.31 108 PHE B C 1
ATOM 2358 O O . PHE B 1 108 ? 6.738 6.828 4.84 1 83.31 108 PHE B O 1
ATOM 2365 N N . ASN B 1 109 ? 7.703 4.992 5.594 1 77.31 109 ASN B N 1
ATOM 2366 C CA . ASN B 1 109 ? 8.812 5.754 6.16 1 77.31 109 ASN B CA 1
ATOM 2367 C C . ASN B 1 109 ? 9.859 6.082 5.105 1 77.31 109 ASN B C 1
ATOM 2369 O O . ASN B 1 109 ? 10.742 5.266 4.82 1 77.31 109 ASN B O 1
ATOM 2373 N N . SER B 1 110 ? 9.836 7.203 4.52 1 72.06 110 SER B N 1
ATOM 2374 C CA . SER B 1 110 ? 10.656 7.57 3.367 1 72.06 110 SER B CA 1
ATOM 2375 C C . SER B 1 110 ? 12.125 7.672 3.74 1 72.06 110 SER B C 1
ATOM 2377 O O . SER B 1 110 ? 13 7.645 2.869 1 72.06 110 SER B O 1
ATOM 2379 N N . ASP B 1 111 ? 12.383 7.809 4.996 1 71.31 111 ASP B N 1
ATOM 2380 C CA . ASP B 1 111 ? 13.773 7.891 5.43 1 71.31 111 ASP B CA 1
ATOM 2381 C C . ASP B 1 111 ? 14.438 6.516 5.402 1 71.31 111 ASP B C 1
ATOM 2383 O O . ASP B 1 111 ? 15.641 6.406 5.148 1 71.31 111 ASP B O 1
ATOM 2387 N N . ASP B 1 112 ? 13.562 5.543 5.602 1 82.06 112 ASP B N 1
ATOM 2388 C CA . ASP B 1 112 ? 14.125 4.211 5.805 1 82.06 112 ASP B CA 1
ATOM 2389 C C . ASP B 1 112 ? 13.68 3.252 4.703 1 82.06 112 ASP B C 1
ATOM 2391 O O . ASP B 1 112 ? 14.242 2.162 4.559 1 82.06 112 ASP B O 1
ATOM 2395 N N . HIS B 1 113 ? 12.633 3.754 3.967 1 85.25 113 HIS B N 1
ATOM 2396 C CA . HIS B 1 113 ? 12.07 2.869 2.953 1 85.25 113 HIS B CA 1
ATOM 2397 C C . HIS B 1 113 ? 12.156 3.494 1.565 1 85.25 113 HIS B C 1
ATOM 2399 O O . HIS B 1 113 ? 12.164 4.719 1.433 1 85.25 113 HIS B O 1
ATOM 2405 N N . PHE B 1 114 ? 12.297 2.701 0.562 1 84.12 114 PHE B N 1
ATOM 2406 C CA . PHE B 1 114 ? 12.109 3.039 -0.842 1 84.12 114 PHE B CA 1
ATOM 2407 C C . PHE B 1 114 ? 11.328 1.946 -1.562 1 84.12 114 PHE B C 1
ATOM 2409 O O . PHE B 1 114 ? 11.039 0.896 -0.983 1 84.12 114 PHE B O 1
ATOM 2416 N N . CYS B 1 115 ? 10.844 2.273 -2.75 1 89 115 CYS B N 1
ATOM 2417 C CA . CYS B 1 115 ? 10.133 1.238 -3.496 1 89 115 CYS B CA 1
ATOM 2418 C C . CYS B 1 115 ? 10.758 1.037 -4.871 1 89 115 CYS B C 1
ATOM 2420 O O . CYS B 1 115 ? 11.492 1.901 -5.359 1 89 115 CYS B O 1
ATOM 2422 N N . LEU B 1 116 ? 10.609 -0.142 -5.352 1 88.44 116 LEU B N 1
ATOM 2423 C CA . LEU B 1 116 ? 11.039 -0.536 -6.688 1 88.44 116 LEU B CA 1
ATOM 2424 C C . LEU B 1 116 ? 9.875 -1.115 -7.484 1 88.44 116 LEU B C 1
ATOM 2426 O O . LEU B 1 116 ? 9.055 -1.866 -6.945 1 88.44 116 LEU B O 1
ATOM 2430 N N . LYS B 1 117 ? 9.781 -0.735 -8.68 1 89.5 117 LYS B N 1
ATOM 2431 C CA . LYS B 1 117 ? 8.797 -1.362 -9.547 1 89.5 117 LYS B CA 1
ATOM 2432 C C . LYS B 1 117 ? 9.281 -2.715 -10.055 1 89.5 117 LYS B C 1
ATOM 2434 O O . LYS B 1 117 ? 10.391 -2.816 -10.594 1 89.5 117 LYS B O 1
ATOM 2439 N N . VAL B 1 118 ? 8.508 -3.773 -9.844 1 92.12 118 VAL B N 1
ATOM 2440 C CA . VAL B 1 118 ? 8.883 -5.141 -10.203 1 92.12 118 VAL B CA 1
ATOM 2441 C C . VAL B 1 118 ? 8.664 -5.363 -11.695 1 92.12 118 VAL B C 1
ATOM 2443 O O . VAL B 1 118 ? 7.625 -4.988 -12.242 1 92.12 118 VAL B O 1
ATOM 2446 N N . SER B 1 119 ? 9.602 -5.883 -12.273 1 90.62 119 SER B N 1
ATOM 2447 C CA . SER B 1 119 ? 9.523 -6.277 -13.68 1 90.62 119 SER B CA 1
ATOM 2448 C C . SER B 1 119 ? 9.836 -7.758 -13.859 1 90.62 119 SER B C 1
ATOM 2450 O O . SER B 1 119 ? 10.867 -8.242 -13.375 1 90.62 119 SER B O 1
ATOM 2452 N N . GLY B 1 120 ? 8.828 -8.43 -14.484 1 90.75 120 GLY B N 1
ATOM 2453 C CA . GLY B 1 120 ? 9.039 -9.844 -14.75 1 90.75 120 GLY B CA 1
ATOM 2454 C C . GLY B 1 120 ? 8.352 -10.75 -13.75 1 90.75 120 GLY B C 1
ATOM 2455 O O . GLY B 1 120 ? 7.566 -10.289 -12.922 1 90.75 120 GLY B O 1
ATOM 2456 N N . ASP B 1 121 ? 8.75 -12.141 -13.875 1 93.69 121 ASP B N 1
ATOM 2457 C CA . ASP B 1 121 ? 7.977 -13.117 -13.125 1 93.69 121 ASP B CA 1
ATOM 2458 C C . ASP B 1 121 ? 8.867 -13.922 -12.18 1 93.69 121 ASP B C 1
ATOM 2460 O O . ASP B 1 121 ? 8.508 -15.023 -11.766 1 93.69 121 ASP B O 1
ATOM 2464 N N . SER B 1 122 ? 10.008 -13.344 -11.844 1 93.81 122 SER B N 1
ATOM 2465 C CA . SER B 1 122 ? 10.969 -14.133 -11.078 1 93.81 122 SER B CA 1
ATOM 2466 C C . SER B 1 122 ? 10.43 -14.453 -9.688 1 93.81 122 SER B C 1
ATOM 2468 O O . SER B 1 122 ? 10.852 -15.43 -9.062 1 93.81 122 SER B O 1
ATOM 2470 N N . MET B 1 123 ? 9.523 -13.688 -9.227 1 95.75 123 MET B N 1
ATOM 2471 C CA . MET B 1 123 ? 9.031 -13.867 -7.867 1 95.75 123 MET B CA 1
ATOM 2472 C C . MET B 1 123 ? 7.543 -14.211 -7.871 1 95.75 123 MET B C 1
ATOM 2474 O O . MET B 1 123 ? 6.867 -14.078 -6.848 1 95.75 123 MET B O 1
ATOM 2478 N N . ILE B 1 124 ? 6.992 -14.766 -8.961 1 96 124 ILE B N 1
ATOM 2479 C CA . ILE B 1 124 ? 5.562 -14.938 -9.188 1 96 124 ILE B CA 1
ATOM 2480 C C . ILE B 1 124 ? 4.996 -15.938 -8.18 1 96 124 ILE B C 1
ATOM 2482 O O . ILE B 1 124 ? 3.857 -15.797 -7.734 1 96 124 ILE B O 1
ATOM 2486 N N . GLU B 1 125 ? 5.766 -16.938 -7.773 1 96.44 125 GLU B N 1
ATOM 2487 C CA . GLU B 1 125 ? 5.273 -17.953 -6.852 1 96.44 125 GLU B CA 1
ATOM 2488 C C . GLU B 1 125 ? 5.219 -17.438 -5.422 1 96.44 125 GLU B C 1
ATOM 2490 O O . GLU B 1 125 ? 4.617 -18.047 -4.543 1 96.44 125 GLU B O 1
ATOM 2495 N N . ALA B 1 126 ? 5.84 -16.312 -5.105 1 95.88 126 ALA B N 1
ATOM 2496 C CA . ALA B 1 126 ? 5.695 -15.594 -3.844 1 95.88 126 ALA B CA 1
ATOM 2497 C C . ALA B 1 126 ? 4.598 -14.539 -3.939 1 95.88 126 ALA B C 1
ATOM 2499 O O . ALA B 1 126 ? 4.461 -13.695 -3.051 1 95.88 126 ALA B O 1
ATOM 2500 N N . GLN B 1 127 ? 3.869 -14.531 -5.031 1 96.62 127 GLN B N 1
ATOM 2501 C CA . GLN B 1 127 ? 2.738 -13.641 -5.285 1 96.62 127 GLN B CA 1
ATOM 2502 C C . GLN B 1 127 ? 3.199 -12.203 -5.477 1 96.62 127 GLN B C 1
ATOM 2504 O O . GLN B 1 127 ? 2.51 -11.266 -5.066 1 96.62 127 GLN B O 1
ATOM 2509 N N . ILE B 1 128 ? 4.375 -12.039 -5.91 1 96.25 128 ILE B N 1
ATOM 2510 C CA . ILE B 1 128 ? 4.91 -10.75 -6.355 1 96.25 128 ILE B CA 1
ATOM 2511 C C . ILE B 1 128 ? 4.957 -10.719 -7.883 1 96.25 128 ILE B C 1
ATOM 2513 O O . ILE B 1 128 ? 5.719 -11.461 -8.508 1 96.25 128 ILE B O 1
ATOM 2517 N N . ALA B 1 129 ? 4.156 -9.82 -8.492 1 95.62 129 ALA B N 1
ATOM 2518 C CA . ALA B 1 129 ? 3.928 -9.883 -9.93 1 95.62 129 ALA B CA 1
ATOM 2519 C C . ALA B 1 129 ? 4.539 -8.672 -10.633 1 95.62 129 ALA B C 1
ATOM 2521 O O . ALA B 1 129 ? 4.895 -7.684 -9.984 1 95.62 129 ALA B O 1
ATOM 2522 N N . ASP B 1 130 ? 4.672 -8.852 -11.938 1 94.75 130 ASP B N 1
ATOM 2523 C CA . ASP B 1 130 ? 5.094 -7.742 -12.781 1 94.75 130 ASP B CA 1
ATOM 2524 C C . ASP B 1 130 ? 4.207 -6.52 -12.57 1 94.75 130 ASP B C 1
ATOM 2526 O O . ASP B 1 130 ? 2.979 -6.633 -12.547 1 94.75 130 ASP B O 1
ATOM 2530 N N . GLY B 1 131 ? 4.863 -5.352 -12.336 1 93.25 131 GLY B N 1
ATOM 2531 C CA . GLY B 1 131 ? 4.109 -4.121 -12.164 1 93.25 131 GLY B CA 1
ATOM 2532 C C . GLY B 1 131 ? 3.883 -3.764 -10.703 1 93.25 131 GLY B C 1
ATOM 2533 O O . GLY B 1 131 ? 3.521 -2.629 -10.391 1 93.25 131 GLY B O 1
ATOM 2534 N N . ASP B 1 132 ? 4.137 -4.73 -9.82 1 95.38 132 ASP B N 1
ATOM 2535 C CA . ASP B 1 132 ? 4.02 -4.457 -8.391 1 95.38 132 ASP B CA 1
ATOM 2536 C C . ASP B 1 132 ? 5.078 -3.453 -7.934 1 95.38 132 ASP B C 1
ATOM 2538 O O . ASP B 1 132 ? 6.09 -3.26 -8.609 1 95.38 132 ASP B O 1
ATOM 2542 N N . PHE B 1 133 ? 4.816 -2.811 -6.836 1 92.88 133 PHE B N 1
ATOM 2543 C CA . PHE B 1 133 ? 5.828 -2.021 -6.137 1 92.88 133 PHE B CA 1
ATOM 2544 C C . PHE B 1 133 ? 6.312 -2.744 -4.887 1 92.88 133 PHE B C 1
ATOM 2546 O O . PHE B 1 133 ? 5.52 -3.053 -3.996 1 92.88 133 PHE B O 1
ATOM 2553 N N . ALA B 1 134 ? 7.539 -3.074 -4.875 1 94.06 134 ALA B N 1
ATOM 2554 C CA . ALA B 1 134 ? 8.172 -3.66 -3.695 1 94.06 134 ALA B CA 1
ATOM 2555 C C . ALA B 1 134 ? 8.664 -2.574 -2.742 1 94.06 134 ALA B C 1
ATOM 2557 O O . ALA B 1 134 ? 9.453 -1.708 -3.131 1 94.06 134 ALA B O 1
ATOM 2558 N N . VAL B 1 135 ? 8.203 -2.537 -1.544 1 92.88 135 VAL B N 1
ATOM 2559 C CA . VAL B 1 135 ? 8.648 -1.609 -0.512 1 92.88 135 VAL B CA 1
ATOM 2560 C C . VAL B 1 135 ? 9.836 -2.213 0.244 1 92.88 135 VAL B C 1
ATOM 2562 O O . VAL B 1 135 ? 9.719 -3.289 0.833 1 92.88 135 VAL B O 1
ATOM 2565 N N . ILE B 1 136 ? 10.906 -1.5 0.252 1 92.25 136 ILE B N 1
ATOM 2566 C CA . ILE B 1 136 ? 12.172 -2.033 0.753 1 92.25 136 ILE B CA 1
ATOM 2567 C C . ILE B 1 136 ? 12.633 -1.215 1.955 1 92.25 136 ILE B C 1
ATOM 2569 O O . ILE B 1 136 ? 12.695 0.015 1.89 1 92.25 136 ILE B O 1
ATOM 2573 N N . ARG B 1 137 ? 12.883 -1.857 3.018 1 91.31 137 ARG B N 1
ATOM 2574 C CA . ARG B 1 137 ? 13.578 -1.218 4.129 1 91.31 137 ARG B CA 1
ATOM 2575 C C . ARG B 1 137 ? 15.086 -1.222 3.904 1 91.31 137 ARG B C 1
ATOM 2577 O O . ARG B 1 137 ? 15.688 -2.279 3.703 1 91.31 137 ARG B O 1
ATOM 2584 N N . LYS B 1 138 ? 15.609 -0.062 3.965 1 88.31 138 LYS B N 1
ATOM 2585 C CA . LYS B 1 138 ? 17.047 0.075 3.758 1 88.31 138 LYS B CA 1
ATOM 2586 C C . LYS B 1 138 ? 17.828 -0.593 4.887 1 88.31 138 LYS B C 1
ATOM 2588 O O . LYS B 1 138 ? 17.703 -0.201 6.047 1 88.31 138 LYS B O 1
ATOM 2593 N N . GLN B 1 139 ? 18.578 -1.61 4.508 1 90.31 139 GLN B N 1
ATOM 2594 C CA . GLN B 1 139 ? 19.484 -2.293 5.422 1 90.31 139 GLN B CA 1
ATOM 2595 C C . GLN B 1 139 ? 20.5 -3.154 4.656 1 90.31 139 GLN B C 1
ATOM 2597 O O . GLN B 1 139 ? 20.203 -3.611 3.547 1 90.31 139 GLN B O 1
ATOM 2602 N N . SER B 1 140 ? 21.625 -3.414 5.254 1 92 140 SER B N 1
ATOM 2603 C CA . SER B 1 140 ? 22.703 -4.109 4.559 1 92 140 SER B CA 1
ATOM 2604 C C . SER B 1 140 ? 22.734 -5.582 4.941 1 92 140 SER B C 1
ATOM 2606 O O . SER B 1 140 ? 23.5 -6.359 4.352 1 92 140 SER B O 1
ATOM 2608 N N . THR B 1 141 ? 21.906 -5.969 5.895 1 93 141 THR B N 1
ATOM 2609 C CA . THR B 1 141 ? 21.875 -7.355 6.352 1 93 141 THR B CA 1
ATOM 2610 C C . THR B 1 141 ? 20.516 -7.984 6.074 1 93 141 THR B C 1
ATOM 2612 O O . THR B 1 141 ? 19.516 -7.281 5.945 1 93 141 THR B O 1
ATOM 2615 N N . CYS B 1 142 ? 20.531 -9.234 5.875 1 94.19 142 CYS B N 1
ATOM 2616 C CA . CYS B 1 142 ? 19.328 -10 5.59 1 94.19 142 CYS B CA 1
ATOM 2617 C C . CYS B 1 142 ? 19.453 -11.422 6.129 1 94.19 142 CYS B C 1
ATOM 2619 O O . CYS B 1 142 ? 20.516 -12.039 6.035 1 94.19 142 CYS B O 1
ATOM 2621 N N . ASN B 1 143 ? 18.453 -11.914 6.797 1 95.69 143 ASN B N 1
ATOM 2622 C CA . ASN B 1 143 ? 18.453 -13.297 7.273 1 95.69 143 ASN B CA 1
ATOM 2623 C C . ASN B 1 143 ? 18.109 -14.273 6.156 1 95.69 143 ASN B C 1
ATOM 2625 O O . ASN B 1 143 ? 17.453 -13.906 5.184 1 95.69 143 ASN B O 1
ATOM 2629 N N . ASN B 1 144 ? 18.562 -15.5 6.367 1 97.56 144 ASN B N 1
ATOM 2630 C CA . ASN B 1 144 ? 18.203 -16.547 5.41 1 97.56 144 ASN B CA 1
ATOM 2631 C C . ASN B 1 144 ? 16.688 -16.734 5.324 1 97.56 144 ASN B C 1
ATOM 2633 O O . ASN B 1 144 ? 16 -16.797 6.348 1 97.56 144 ASN B O 1
ATOM 2637 N N . GLY B 1 145 ? 16.188 -16.688 4.113 1 97.12 145 GLY B N 1
ATOM 2638 C CA . GLY B 1 145 ? 14.773 -16.906 3.91 1 97.12 145 GLY B CA 1
ATOM 2639 C C . GLY B 1 145 ? 13.992 -15.625 3.709 1 97.12 145 GLY B C 1
ATOM 2640 O O . GLY B 1 145 ? 12.805 -15.664 3.369 1 97.12 145 GLY B O 1
ATOM 2641 N N . GLN B 1 146 ? 14.617 -14.523 3.889 1 97.5 146 GLN B N 1
ATOM 2642 C CA . GLN B 1 146 ? 13.961 -13.25 3.637 1 97.5 146 GLN B CA 1
ATOM 2643 C C . GLN B 1 146 ? 14.094 -12.844 2.172 1 97.5 146 GLN B C 1
ATOM 2645 O O . GLN B 1 146 ? 15.031 -13.258 1.488 1 97.5 146 GLN B O 1
ATOM 2650 N N . ILE B 1 147 ? 13.117 -12.125 1.709 1 97.19 147 ILE B N 1
ATOM 2651 C CA . ILE B 1 147 ? 13.195 -11.555 0.368 1 97.19 147 ILE B CA 1
ATOM 2652 C C . ILE B 1 147 ? 13.945 -10.227 0.417 1 97.19 147 ILE B C 1
ATOM 2654 O O . ILE B 1 147 ? 13.609 -9.344 1.212 1 97.19 147 ILE B O 1
ATOM 2658 N N . ALA B 1 148 ? 14.961 -10.078 -0.464 1 95.31 148 ALA B N 1
ATOM 2659 C CA . ALA B 1 148 ? 15.82 -8.898 -0.427 1 95.31 148 ALA B CA 1
ATOM 2660 C C . ALA B 1 148 ? 16.156 -8.422 -1.837 1 95.31 148 ALA B C 1
ATOM 2662 O O . ALA B 1 148 ? 16.078 -9.195 -2.795 1 95.31 148 ALA B O 1
ATOM 2663 N N . VAL B 1 149 ? 16.453 -7.148 -1.91 1 93.12 149 VAL B N 1
ATOM 2664 C CA . VAL B 1 149 ? 17.094 -6.594 -3.098 1 93.12 149 VAL B CA 1
ATOM 2665 C C . VAL B 1 149 ? 18.609 -6.688 -2.957 1 93.12 149 VAL B C 1
ATOM 2667 O O . VAL B 1 149 ? 19.188 -6.156 -2.002 1 93.12 149 VAL B O 1
ATOM 2670 N N . ALA B 1 150 ? 19.188 -7.348 -3.838 1 91.69 150 ALA B N 1
ATOM 2671 C CA . ALA B 1 150 ? 20.641 -7.539 -3.82 1 91.69 150 ALA B CA 1
ATOM 2672 C C . ALA B 1 150 ? 21.266 -7.074 -5.129 1 91.69 150 ALA B C 1
ATOM 2674 O O . ALA B 1 150 ? 20.719 -7.285 -6.207 1 91.69 150 ALA B O 1
ATOM 2675 N N . LEU B 1 151 ? 22.375 -6.391 -4.949 1 87.44 151 LEU B N 1
ATOM 2676 C CA . LEU B 1 151 ? 23.188 -6.012 -6.094 1 87.44 151 LEU B CA 1
ATOM 2677 C C . LEU B 1 151 ? 24.219 -7.094 -6.414 1 87.44 151 LEU B C 1
ATOM 2679 O O . LEU B 1 151 ? 25.031 -7.461 -5.555 1 87.44 151 LEU B O 1
ATOM 2683 N N . VAL B 1 152 ? 24.031 -7.57 -7.605 1 86.75 152 VAL B N 1
ATOM 2684 C CA . VAL B 1 152 ? 24.953 -8.609 -8.055 1 86.75 152 VAL B CA 1
ATOM 2685 C C . VAL B 1 152 ? 25.953 -8.016 -9.055 1 86.75 152 VAL B C 1
ATOM 2687 O O . VAL B 1 152 ? 25.562 -7.281 -9.969 1 86.75 152 VAL B O 1
ATOM 2690 N N . ASP B 1 153 ? 27.188 -8.336 -8.836 1 81 153 ASP B N 1
ATOM 2691 C CA . ASP B 1 153 ? 28.281 -7.871 -9.68 1 81 153 ASP B CA 1
ATOM 2692 C C . ASP B 1 153 ? 28.297 -6.348 -9.781 1 81 153 ASP B C 1
ATOM 2694 O O . ASP B 1 153 ? 28.594 -5.797 -10.844 1 81 153 ASP B O 1
ATOM 2698 N N . GLY B 1 154 ? 27.766 -5.648 -8.883 1 75.19 154 GLY B N 1
ATOM 2699 C CA . GLY B 1 154 ? 27.844 -4.203 -8.75 1 75.19 154 GLY B CA 1
ATOM 2700 C C . GLY B 1 154 ? 26.859 -3.469 -9.641 1 75.19 154 GLY B C 1
ATOM 2701 O O . GLY B 1 154 ? 26.75 -2.244 -9.578 1 75.19 154 GLY B O 1
ATOM 2702 N N . GLU B 1 155 ? 26.062 -4.188 -10.5 1 72.81 155 GLU B N 1
ATOM 2703 C CA . GLU B 1 155 ? 25.266 -3.443 -11.477 1 72.81 155 GLU B CA 1
ATOM 2704 C C . GLU B 1 155 ? 23.828 -3.928 -11.492 1 72.81 155 GLU B C 1
ATOM 2706 O O . GLU B 1 155 ? 22.906 -3.143 -11.727 1 72.81 155 GLU B O 1
ATOM 2711 N N . ASP B 1 156 ? 23.672 -5.172 -11.148 1 77.69 156 ASP B N 1
ATOM 2712 C CA . ASP B 1 156 ? 22.344 -5.742 -11.359 1 77.69 156 ASP B CA 1
ATOM 2713 C C . ASP B 1 156 ? 21.609 -5.934 -10.031 1 77.69 156 ASP B C 1
ATOM 2715 O O . ASP B 1 156 ? 22.062 -6.699 -9.172 1 77.69 156 ASP B O 1
ATOM 2719 N N . ALA B 1 157 ? 20.531 -5.172 -9.875 1 85.44 157 ALA B N 1
ATOM 2720 C CA . ALA B 1 157 ? 19.719 -5.387 -8.688 1 85.44 157 ALA B CA 1
ATOM 2721 C C . ALA B 1 157 ? 18.625 -6.43 -8.961 1 85.44 157 ALA B C 1
ATOM 2723 O O . ALA B 1 157 ? 18.031 -6.453 -10.039 1 85.44 157 ALA B O 1
ATOM 2724 N N . THR B 1 158 ? 18.438 -7.32 -8.047 1 90.31 158 THR B N 1
ATOM 2725 C CA . THR B 1 158 ? 17.438 -8.359 -8.203 1 90.31 158 THR B CA 1
ATOM 2726 C C . THR B 1 158 ? 16.688 -8.594 -6.891 1 90.31 158 THR B C 1
ATOM 2728 O O . THR B 1 158 ? 17.234 -8.367 -5.809 1 90.31 158 THR B O 1
ATOM 2731 N N . LEU B 1 159 ? 15.5 -8.914 -7.02 1 93.94 159 LEU B N 1
ATOM 2732 C CA . LEU B 1 159 ? 14.648 -9.297 -5.898 1 93.94 159 LEU B CA 1
ATOM 2733 C C . LEU B 1 159 ? 14.547 -10.812 -5.781 1 93.94 159 LEU B C 1
ATOM 2735 O O . LEU B 1 159 ? 14.062 -11.477 -6.699 1 93.94 159 LEU B O 1
ATOM 2739 N N . LYS B 1 160 ? 15.07 -11.359 -4.668 1 96 160 LYS B N 1
ATOM 2740 C CA . LYS B 1 160 ? 15.125 -12.805 -4.488 1 96 160 LYS B CA 1
ATOM 2741 C C . LYS B 1 160 ? 15.062 -13.18 -3.01 1 96 160 LYS B C 1
ATOM 2743 O O . LYS B 1 160 ? 15.258 -12.328 -2.141 1 96 160 LYS B O 1
ATOM 2748 N N . TYR B 1 161 ? 14.781 -14.438 -2.75 1 97.38 161 TYR B N 1
ATOM 2749 C CA . TYR B 1 161 ? 15.094 -14.977 -1.433 1 97.38 161 TYR B CA 1
ATOM 2750 C C . TYR B 1 161 ? 16.594 -15.039 -1.212 1 97.38 161 TYR B C 1
ATOM 2752 O O . TYR B 1 161 ? 17.344 -15.516 -2.078 1 97.38 161 TYR B O 1
ATOM 2760 N N . PHE B 1 162 ? 17.016 -14.602 -0.052 1 97.25 162 PHE B N 1
ATOM 2761 C CA . PHE B 1 162 ? 18.438 -14.508 0.267 1 97.25 162 PHE B CA 1
ATOM 2762 C C . PHE B 1 162 ? 18.859 -15.633 1.195 1 97.25 162 PHE B C 1
ATOM 2764 O O . PHE B 1 162 ? 18.234 -15.867 2.229 1 97.25 162 PHE B O 1
ATOM 2771 N N . TYR B 1 163 ? 19.906 -16.359 0.744 1 97.62 163 TYR B N 1
ATOM 2772 C CA . TYR B 1 163 ? 20.516 -17.406 1.57 1 97.62 163 TYR B CA 1
ATOM 2773 C C . TYR B 1 163 ? 22.031 -17.266 1.574 1 97.62 163 TYR B C 1
ATOM 2775 O O . TYR B 1 163 ? 22.688 -17.469 0.543 1 97.62 163 TYR B O 1
ATOM 2783 N N . ARG B 1 164 ? 22.484 -16.891 2.707 1 95.75 164 ARG B N 1
ATOM 2784 C CA . ARG B 1 164 ? 23.938 -16.969 2.889 1 95.75 164 ARG B CA 1
ATOM 2785 C C . ARG B 1 164 ? 24.359 -18.375 3.322 1 95.75 164 ARG B C 1
ATOM 2787 O O . ARG B 1 164 ? 23.969 -18.844 4.391 1 95.75 164 ARG B O 1
ATOM 2794 N N . GLU B 1 165 ? 25.031 -19.062 2.496 1 94.19 165 GLU B N 1
ATOM 2795 C CA . GLU B 1 165 ? 25.5 -20.422 2.75 1 94.19 165 GLU B CA 1
ATOM 2796 C C . GLU B 1 165 ? 27.016 -20.469 2.885 1 94.19 165 GLU B C 1
ATOM 2798 O O . GLU B 1 165 ? 27.672 -19.422 2.871 1 94.19 165 GLU B O 1
ATOM 2803 N N . ALA B 1 166 ? 27.531 -21.594 3.234 1 91.75 166 ALA B N 1
ATOM 2804 C CA . ALA B 1 166 ? 28.969 -21.734 3.445 1 91.75 166 ALA B CA 1
ATOM 2805 C C . ALA B 1 166 ? 29.734 -21.344 2.186 1 91.75 166 ALA B C 1
ATOM 2807 O O . ALA B 1 166 ? 29.719 -22.078 1.193 1 91.75 166 ALA B O 1
ATOM 2808 N N . GLY B 1 167 ? 30.328 -20.188 2.092 1 92.69 167 GLY B N 1
ATOM 2809 C CA . GLY B 1 167 ? 31.25 -19.797 1.046 1 92.69 167 GLY B CA 1
ATOM 2810 C C . GLY B 1 167 ? 30.578 -19.047 -0.094 1 92.69 167 GLY B C 1
ATOM 2811 O O . GLY B 1 167 ? 31.25 -18.625 -1.045 1 92.69 167 GLY B O 1
ATOM 2812 N N . HIS B 1 168 ? 29.203 -19.062 -0.01 1 96.19 168 HIS B N 1
ATOM 2813 C CA . HIS B 1 168 ? 28.562 -18.359 -1.11 1 96.19 168 HIS B CA 1
ATOM 2814 C C . HIS B 1 168 ? 27.188 -17.844 -0.703 1 96.19 168 HIS B C 1
ATOM 2816 O O . HIS B 1 168 ? 26.719 -18.109 0.406 1 96.19 168 HIS B O 1
ATOM 2822 N N . ILE B 1 169 ? 26.609 -17.062 -1.601 1 96 169 ILE B N 1
ATOM 2823 C CA . ILE B 1 169 ? 25.266 -16.547 -1.448 1 96 169 ILE B CA 1
ATOM 2824 C C . ILE B 1 169 ? 24.359 -17.125 -2.533 1 96 169 ILE B C 1
ATOM 2826 O O . ILE B 1 169 ? 24.734 -17.172 -3.707 1 96 169 ILE B O 1
ATOM 2830 N N . ARG B 1 170 ? 23.25 -17.656 -2.162 1 97.56 170 ARG B N 1
ATOM 2831 C CA . ARG B 1 170 ? 22.25 -18.156 -3.088 1 97.56 170 ARG B CA 1
ATOM 2832 C C . ARG B 1 170 ? 21.047 -17.203 -3.148 1 97.56 170 ARG B C 1
ATOM 2834 O O . ARG B 1 170 ? 20.422 -16.922 -2.125 1 97.56 170 ARG B O 1
ATOM 2841 N N . LEU B 1 171 ? 20.812 -16.641 -4.254 1 95.75 171 LEU B N 1
ATOM 2842 C CA . LEU B 1 171 ? 19.625 -15.859 -4.547 1 95.75 171 LEU B CA 1
ATOM 2843 C C . LEU B 1 171 ? 18.578 -16.703 -5.273 1 95.75 171 LEU B C 1
ATOM 2845 O O . LEU B 1 171 ? 18.781 -17.078 -6.434 1 95.75 171 LEU B O 1
ATOM 2849 N N . GLU B 1 172 ? 17.531 -16.984 -4.566 1 96.81 172 GLU B N 1
ATOM 2850 C CA . GLU B 1 172 ? 16.562 -17.953 -5.043 1 96.81 172 GLU B CA 1
ATOM 2851 C C . GLU B 1 172 ? 15.297 -17.266 -5.551 1 96.81 172 GLU B C 1
ATOM 2853 O O . GLU B 1 172 ? 14.602 -16.594 -4.789 1 96.81 172 GLU B O 1
ATOM 2858 N N . PRO B 1 173 ? 15.047 -17.391 -6.863 1 96.5 173 PRO B N 1
ATOM 2859 C CA . PRO B 1 173 ? 13.766 -16.875 -7.355 1 96.5 173 PRO B CA 1
ATOM 2860 C C . PRO B 1 173 ? 12.57 -17.656 -6.809 1 96.5 173 PRO B C 1
ATOM 2862 O O . PRO B 1 173 ? 12.727 -18.797 -6.367 1 96.5 173 PRO B O 1
ATOM 2865 N N . ALA B 1 174 ? 11.422 -17 -6.676 1 96.25 174 ALA B N 1
ATOM 2866 C CA . ALA B 1 174 ? 10.164 -17.703 -6.426 1 96.25 174 ALA B CA 1
ATOM 2867 C C . ALA B 1 174 ? 9.469 -18.062 -7.734 1 96.25 174 ALA B C 1
ATOM 2869 O O . ALA B 1 174 ? 8.359 -17.594 -8.008 1 96.25 174 ALA B O 1
ATOM 2870 N N . ASN B 1 175 ? 10.086 -18.859 -8.516 1 95.81 175 ASN B N 1
ATOM 2871 C CA . ASN B 1 175 ? 9.664 -19.344 -9.828 1 95.81 175 ASN B CA 1
ATOM 2872 C C . ASN B 1 175 ? 10.367 -20.656 -10.188 1 95.81 175 ASN B C 1
ATOM 2874 O O . ASN B 1 175 ? 11.57 -20.672 -10.438 1 95.81 175 ASN B O 1
ATOM 2878 N N . SER B 1 176 ? 9.617 -21.656 -10.203 1 95.69 176 SER B N 1
ATOM 2879 C CA . SER B 1 176 ? 10.172 -23 -10.367 1 95.69 176 SER B CA 1
ATOM 2880 C C . SER B 1 176 ? 10.828 -23.172 -11.734 1 95.69 176 SER B C 1
ATOM 2882 O O . SER B 1 176 ? 11.617 -24.094 -11.938 1 95.69 176 SER B O 1
ATOM 2884 N N . THR B 1 177 ? 10.477 -22.328 -12.664 1 95.56 177 THR B N 1
ATOM 2885 C CA . THR B 1 177 ? 11.055 -22.422 -14 1 95.56 177 THR B CA 1
ATOM 2886 C C . THR B 1 177 ? 12.398 -21.703 -14.062 1 95.56 177 THR B C 1
ATOM 2888 O O . THR B 1 177 ? 13.102 -21.766 -15.07 1 95.56 177 THR B O 1
ATOM 2891 N N . MET B 1 178 ? 12.773 -20.984 -13.039 1 94.38 178 MET B N 1
ATOM 2892 C CA . MET B 1 178 ? 14.016 -20.234 -12.992 1 94.38 178 MET B CA 1
ATOM 2893 C C . MET B 1 178 ? 15.016 -20.891 -12.039 1 94.38 178 MET B C 1
ATOM 2895 O O . MET B 1 178 ? 14.617 -21.5 -11.047 1 94.38 178 MET B O 1
ATOM 2899 N N . GLN B 1 179 ? 16.234 -20.688 -12.305 1 95.44 179 GLN B N 1
ATOM 2900 C CA . GLN B 1 179 ? 17.297 -21.281 -11.477 1 95.44 179 GLN B CA 1
ATOM 2901 C C . GLN B 1 179 ? 17.797 -20.281 -10.438 1 95.44 179 GLN B C 1
ATOM 2903 O O . GLN B 1 179 ? 17.734 -19.062 -10.656 1 95.44 179 GLN B O 1
ATOM 2908 N N . SER B 1 180 ? 18.328 -20.875 -9.422 1 96 180 SER B N 1
ATOM 2909 C CA . SER B 1 180 ? 18.984 -20.047 -8.414 1 96 180 SER B CA 1
ATOM 2910 C C . SER B 1 180 ? 20.234 -19.391 -8.953 1 96 180 SER B C 1
ATOM 2912 O O . SER B 1 180 ? 20.891 -19.938 -9.852 1 96 180 SER B O 1
ATOM 2914 N N . ILE B 1 181 ? 20.516 -18.203 -8.43 1 92.69 181 ILE B N 1
ATOM 2915 C CA . ILE B 1 181 ? 21.75 -17.5 -8.734 1 92.69 181 ILE B CA 1
ATOM 2916 C C . ILE B 1 181 ? 22.75 -17.688 -7.594 1 92.69 181 ILE B C 1
ATOM 2918 O O . ILE B 1 181 ? 22.469 -17.312 -6.449 1 92.69 181 ILE B O 1
ATOM 2922 N N . ILE B 1 182 ? 23.891 -18.281 -7.879 1 95.62 182 ILE B N 1
ATOM 2923 C CA . ILE B 1 182 ? 24.938 -18.5 -6.887 1 95.62 182 ILE B CA 1
ATOM 2924 C C . ILE B 1 182 ? 26.078 -17.516 -7.117 1 95.62 182 ILE B C 1
ATOM 2926 O O . ILE B 1 182 ? 26.656 -17.469 -8.211 1 95.62 182 ILE B O 1
ATOM 2930 N N . VAL B 1 183 ? 26.328 -16.719 -6.152 1 94.25 183 VAL B N 1
ATOM 2931 C CA . VAL B 1 183 ? 27.391 -15.719 -6.277 1 94.25 183 VAL B CA 1
ATOM 2932 C C . VAL B 1 183 ? 28.297 -15.773 -5.047 1 94.25 183 VAL B C 1
ATOM 2934 O O . VAL B 1 183 ? 27.859 -16.203 -3.973 1 94.25 183 VAL B O 1
ATOM 2937 N N . SER B 1 184 ? 29.531 -15.344 -5.172 1 93.81 184 SER B N 1
ATOM 2938 C CA . SER B 1 184 ? 30.469 -15.305 -4.051 1 93.81 184 SER B CA 1
ATOM 2939 C C . SER B 1 184 ? 30.156 -14.148 -3.105 1 93.81 184 SER B C 1
ATOM 2941 O O . SER B 1 184 ? 30.391 -14.242 -1.901 1 93.81 184 SER B O 1
ATOM 2943 N N . ASP B 1 185 ? 29.578 -13.102 -3.793 1 91.06 185 ASP B N 1
ATOM 2944 C CA . ASP B 1 185 ? 29.266 -11.914 -3.008 1 91.06 185 ASP B CA 1
ATOM 2945 C C . ASP B 1 185 ? 28.078 -11.156 -3.604 1 91.06 185 ASP B C 1
ATOM 2947 O O . ASP B 1 185 ? 27.844 -11.203 -4.816 1 91.06 185 ASP B O 1
ATOM 2951 N N . ALA B 1 186 ? 27.281 -10.562 -2.764 1 91.25 186 ALA B N 1
ATOM 2952 C CA . ALA B 1 186 ? 26.156 -9.711 -3.139 1 91.25 186 ALA B CA 1
ATOM 2953 C C . ALA B 1 186 ? 25.922 -8.633 -2.086 1 91.25 186 ALA B C 1
ATOM 2955 O O . ALA B 1 186 ? 26.031 -8.891 -0.885 1 91.25 186 ALA B O 1
ATOM 2956 N N . GLN B 1 187 ? 25.672 -7.512 -2.57 1 91 187 GLN B N 1
ATOM 2957 C CA . GLN B 1 187 ? 25.359 -6.418 -1.651 1 91 187 GLN B CA 1
ATOM 2958 C C . GLN B 1 187 ? 23.859 -6.301 -1.425 1 91 187 GLN B C 1
ATOM 2960 O O . GLN B 1 187 ? 23.094 -6.07 -2.369 1 91 187 GLN B O 1
ATOM 2965 N N . VAL B 1 188 ? 23.484 -6.449 -0.205 1 92.88 188 VAL B N 1
ATOM 2966 C CA . VAL B 1 188 ? 22.078 -6.273 0.143 1 92.88 188 VAL B CA 1
ATOM 2967 C C . VAL B 1 188 ? 21.75 -4.785 0.25 1 92.88 188 VAL B C 1
ATOM 2969 O O . VAL B 1 188 ? 22.375 -4.059 1.028 1 92.88 188 VAL B O 1
ATOM 2972 N N . LEU B 1 189 ? 20.828 -4.367 -0.554 1 89.38 189 LEU B N 1
ATOM 2973 C CA . LEU B 1 189 ? 20.406 -2.971 -0.516 1 89.38 189 LEU B CA 1
ATOM 2974 C C . LEU B 1 189 ? 19.281 -2.773 0.488 1 89.38 189 LEU B C 1
ATOM 2976 O O . LEU B 1 189 ? 19.094 -1.677 1.026 1 89.38 189 LEU B O 1
ATOM 2980 N N . GLY B 1 190 ? 18.484 -3.834 0.695 1 93.25 190 GLY B N 1
ATOM 2981 C CA . GLY B 1 190 ? 17.375 -3.768 1.639 1 93.25 190 GLY B CA 1
ATOM 2982 C C . GLY B 1 190 ? 16.531 -5.02 1.646 1 93.25 190 GLY B C 1
ATOM 2983 O O . GLY B 1 190 ? 16.75 -5.934 0.848 1 93.25 190 GLY B O 1
ATOM 2984 N N . VAL B 1 191 ? 15.57 -5.027 2.586 1 96.12 191 VAL B N 1
ATOM 2985 C CA . VAL B 1 191 ? 14.695 -6.176 2.777 1 96.12 191 VAL B CA 1
ATOM 2986 C C . VAL B 1 191 ? 13.25 -5.781 2.455 1 96.12 191 VAL B C 1
ATOM 2988 O O . VAL B 1 191 ? 12.812 -4.68 2.793 1 96.12 191 VAL B O 1
ATOM 2991 N N . LEU B 1 192 ? 12.586 -6.688 1.777 1 96.75 192 LEU B N 1
ATOM 2992 C CA . LEU B 1 192 ? 11.188 -6.469 1.427 1 96.75 192 LEU B CA 1
ATOM 2993 C C . LEU B 1 192 ? 10.312 -6.391 2.678 1 96.75 192 LEU B C 1
ATOM 2995 O O . LEU B 1 192 ? 10.336 -7.301 3.51 1 96.75 192 LEU B O 1
ATOM 2999 N N . VAL B 1 193 ? 9.539 -5.277 2.785 1 96.75 193 VAL B N 1
ATOM 3000 C CA . VAL B 1 193 ? 8.672 -5.148 3.953 1 96.75 193 VAL B CA 1
ATOM 3001 C C . VAL B 1 193 ? 7.215 -5.035 3.506 1 96.75 193 VAL B C 1
ATOM 3003 O O . VAL B 1 193 ? 6.301 -5.117 4.328 1 96.75 193 VAL B O 1
ATOM 3006 N N . GLY B 1 194 ? 7.012 -4.902 2.199 1 97.12 194 GLY B N 1
ATOM 3007 C CA . GLY B 1 194 ? 5.648 -4.828 1.696 1 97.12 194 GLY B CA 1
ATOM 3008 C C . GLY B 1 194 ? 5.57 -4.832 0.181 1 97.12 194 GLY B C 1
ATOM 3009 O O . GLY B 1 194 ? 6.578 -4.629 -0.499 1 97.12 194 GLY B O 1
ATOM 3010 N N . VAL B 1 195 ? 4.449 -5.16 -0.364 1 97.25 195 VAL B N 1
ATOM 3011 C CA . VAL B 1 195 ? 4.137 -5.098 -1.787 1 97.25 195 VAL B CA 1
ATOM 3012 C C . VAL B 1 195 ? 2.836 -4.324 -1.997 1 97.25 195 VAL B C 1
ATOM 3014 O O . VAL B 1 195 ? 1.866 -4.516 -1.258 1 97.25 195 VAL B O 1
ATOM 3017 N N . ILE B 1 196 ? 2.879 -3.391 -2.869 1 95.75 196 ILE B N 1
ATOM 3018 C CA . ILE B 1 196 ? 1.692 -2.627 -3.238 1 95.75 196 ILE B CA 1
ATOM 3019 C C . ILE B 1 196 ? 1.385 -2.834 -4.719 1 95.75 196 ILE B C 1
ATOM 3021 O O . ILE B 1 196 ? 2.268 -2.691 -5.57 1 95.75 196 ILE B O 1
ATOM 3025 N N . ARG B 1 197 ? 0.203 -3.283 -4.984 1 97.06 197 ARG B N 1
ATOM 3026 C CA . ARG B 1 197 ? -0.287 -3.43 -6.352 1 97.06 197 ARG B CA 1
ATOM 3027 C C . ARG B 1 197 ? -1.456 -2.488 -6.617 1 97.06 197 ARG B C 1
ATOM 3029 O O . ARG B 1 197 ? -2.385 -2.4 -5.812 1 97.06 197 ARG B O 1
ATOM 3036 N N . ARG B 1 198 ? -1.375 -1.827 -7.723 1 94.19 198 ARG B N 1
ATOM 3037 C CA . ARG B 1 198 ? -2.449 -0.93 -8.141 1 94.19 198 ARG B CA 1
ATOM 3038 C C . ARG B 1 198 ? -3.178 -1.474 -9.359 1 94.19 198 ARG B C 1
ATOM 3040 O O . ARG B 1 198 ? -2.549 -2.02 -10.273 1 94.19 198 ARG B O 1
ATOM 3047 N N . TYR B 1 199 ? -4.445 -1.344 -9.266 1 92.31 199 TYR B N 1
ATOM 3048 C CA . TYR B 1 199 ? -5.262 -1.792 -10.391 1 92.31 199 TYR B CA 1
ATOM 3049 C C . TYR B 1 199 ? -5.75 -0.608 -11.211 1 92.31 199 TYR B C 1
ATOM 3051 O O . TYR B 1 199 ? -5.922 0.495 -10.688 1 92.31 199 TYR B O 1
#

Sequence (398 aa):
MAKKNGLTERQQDIYEFLKDKIVTRGYGPTVREIGAAFEIRSPNGVMCHLKALEKKGLITRESHMSRAIQLTESTQFSASLPLAGNVAAGTPVLAEEQCEQQDFSSLFNSDDHFCLKVSGDSMIEAQIADGDFAVIRKQSTCNNGQIAVALVDGEDATLKYFYREAGHIRLEPANSTMQSIIVSDAQVLGVLVGVIRRYMAKKNGLTERQQDIYEFLKDKIVTRGYGPTVREIGAAFEIRSPNGVMCHLKALEKKGLITRESHMSRAIQLTESTQFSASLPLAGNVAAGTPVLAEEQCEQQDFSSLFNSDDHFCLKVSGDSMIEAQIADGDFAVIRKQSTCNNGQIAVALVDGEDATLKYFYREAGHIRLEPANSTMQSIIVSDAQVLGVLVGVIRRY

Organism: NCBI:txid2527985

Nearest PDB structures (foldseek):
  3k2z-assembly1_B  TM=4.742E-01  e=1.995E-18  Thermotoga maritima
  3jso-assembly1_B  TM=4.926E-01  e=9.024E-16  Escherichia coli K-12
  1jhh-assembly1_A  TM=4.695E-01  e=7.578E-16  Escherichia coli
  1jhf-assembly1_A  TM=4.730E-01  e=6.928E-15  Escherichia coli
  1kca-assembly1_A  TM=8.332E-01  e=1.489E-05  Lambdavirus lambda

pLDDT: mean 78.12, std 17.85, range [25.25, 97.62]